Protein AF-A0A2E7HS53-F1 (afdb_monomer)

Mean predicted aligned error: 14.84 Å

Nearest PDB structures (foldseek):
  8jsn-assembly1_B  TM=2.583E-01  e=4.622E+00  Ebola virus
  5dse-assembly2_C  TM=1.844E-01  e=8.223E+00  Homo sapiens

Solvent-accessible surface area (backbone atoms only — not comparable to full-atom values): 21097 Å² total; per-residue (Å²): 110,61,55,80,77,37,77,80,40,65,66,52,54,54,52,50,54,50,47,62,68,68,42,82,87,66,51,61,69,58,52,51,51,51,52,31,64,74,70,70,50,83,82,64,75,81,79,74,59,78,89,73,59,50,60,60,50,18,53,47,31,54,61,69,31,62,86,64,87,32,25,46,28,49,37,27,34,45,51,17,34,73,55,33,71,79,41,62,71,43,46,25,52,54,42,51,41,45,65,30,70,44,79,76,48,63,68,62,18,62,76,36,35,90,43,79,61,60,73,73,52,76,46,71,69,42,64,50,88,50,57,68,70,59,14,44,52,54,19,52,39,24,30,54,44,15,49,56,37,32,68,78,32,78,80,32,61,65,16,53,49,26,40,51,52,14,38,64,34,24,76,78,45,60,65,43,36,36,48,59,48,44,75,72,40,103,60,85,79,80,90,76,82,89,70,81,44,63,62,63,37,53,50,52,41,52,61,55,52,73,44,87,87,66,52,72,51,58,38,48,38,36,34,35,53,44,34,75,78,38,72,81,42,60,75,35,51,56,51,45,50,58,40,39,76,72,74,41,74,67,53,58,69,61,31,49,51,54,36,50,52,53,31,40,50,69,64,52,89,84,66,86,82,62,66,71,57,60,56,33,56,55,47,14,34,54,51,40,52,61,48,46,73,44,76,40,74,42,51,41,82,87,80,67,46,63,30,49,31,40,44,42,71,69,52,92,46,76,88,45,35,32,23,32,33,39,33,36,46,90,92,47,77,46,77,43,86,33,31,36,41,58,81,58,28,40,30,40,71,85,60,45,38,26,33,70,40,78,89,78,71,42,55,42,62,42,98,63,73,99,73,65,77,88,125

Sequence (375 aa):
MRFNKNRADPKAFQLLRLSDLLCTLSRDKVFYLKGLLESGANIPDKAFGPATNEGDLAKHFVKFAGSRPSHFQLLLFSSAYLLDPNSKRVTIAIQRAKRRGLNTDFEYLLRNVNQPIPTFALTPPYFPELPAKEGKTLASLAAEYATEKLYENRESLLGKRMVALGLLVDPENEELLYLMSILGMDKRSESVSHTSIKIPLLRKLAEISIRKGNSTLLNNLLHASMIEIEPDRFASIVFLQKMKERGIKIDFESIALEYEQFLKKKRTPDRPSSSTVQKGELLDADLSNLLTAKRWTLTELHTKQTWFVSFRRTSKSIFKPEGKCQGVRGNNLHTWNSWKIKNSILIIDGYARYAYDRNSKVWKQASGKKDSFFH

Secondary structure (DSSP, 8-state):
-HHHH-TT-HHHHHHHHHHHHH-SS--HHHHHHHHHHHHT----GGGS-SPPPHHHHHHHHHHHT-SS--HHHHHHHHHHHHH-TT-HHHHHHHHHHHHTT----HHHHHHTTTSPPPGGGTS-SS--SS-HHHHHHHHHHHHHHHHHHHHH-TT-HHHHHHHHHHHHH-TT-HHHHHHHHHHTTT-PPPP------HHHHHHHHHHHHT-TT--HHHHHHHHHHHHHH-TT-HHHHHHHHHHHHTT---SHHHHHHHHHHHHHHHT-S-----HHHHHHHHHHHHHHHHHHTS-EEEE-TTT--EEEEEEEE--S-TTS-EEEEEEEETTEEEEEEEEEEETTEEEETTTEEEEEETTTTEEEE----S-----

Foldseek 3Di:
DVCQVPVPPPLVVLVLLVCVVPPPPDCPLSVVVVVCSVVVHDDDPPSPDDDDQLQVQLVVLQVVLDDDDFLQSLLSLLNSCSSPVPPLVSLLVNLLQVQLVHDSDNVVSSVCRVPGDPPSSVDGLFDAPDDPVLLQVLLVLLLVVLLVQCLVPVPRPLSVLSLLLSCNSPVSHSSSSSSVSVSVDPDHDPDDDDDPSLVVNLVSLVVVLPDPPDDPLSNLLSLLNNCSSPVPPVVSVVSLVVVVVVVQDNHNVSSSVVSSVVRNCVVDVDDPDPVVQVVQLVLQLVVLCVQQPAWAWAADPPVRFTWTKHWDQPDPDSSWSKGKMWIDGPNDIDIFGMWGAGSQWIATNNFWIWHQDPVVRHTYTDDGDPDPDPD

Radius of gyration: 24.86 Å; Cα c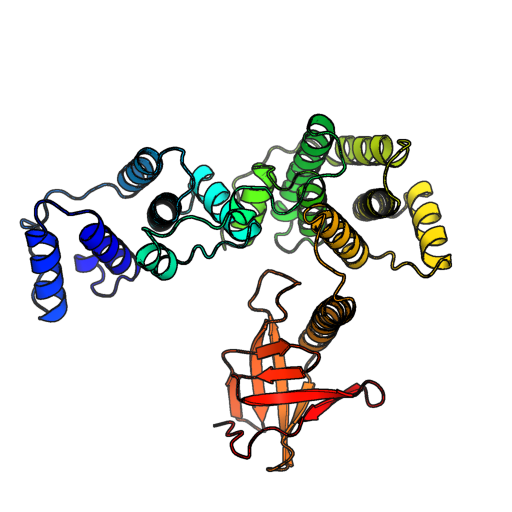ontacts (8 Å, |Δi|>4): 496; chains: 1; bounding box: 58×61×68 Å

Structure (mmCIF, N/CA/C/O backbone):
data_AF-A0A2E7HS53-F1
#
_entry.id   AF-A0A2E7HS53-F1
#
loop_
_atom_site.group_PDB
_atom_site.id
_atom_site.type_symbol
_atom_site.label_atom_id
_atom_site.label_alt_id
_atom_site.label_comp_id
_atom_site.label_asym_id
_atom_site.label_entity_id
_atom_site.label_seq_id
_atom_site.pdbx_PDB_ins_code
_atom_site.Cartn_x
_atom_site.Cartn_y
_atom_site.Cartn_z
_atom_site.occupancy
_atom_site.B_iso_or_equiv
_atom_site.auth_seq_id
_atom_site.auth_comp_id
_atom_site.auth_asym_id
_atom_site.auth_atom_id
_atom_site.pdbx_PDB_model_num
ATOM 1 N N . MET A 1 1 ? 25.767 -0.827 -23.461 1.00 67.06 1 MET A N 1
ATOM 2 C CA . MET A 1 1 ? 26.378 -0.865 -22.107 1.00 67.06 1 MET A CA 1
ATOM 3 C C . MET A 1 1 ? 25.854 -2.003 -21.228 1.00 67.06 1 MET A C 1
ATOM 5 O O . MET A 1 1 ? 26.665 -2.830 -20.843 1.00 67.06 1 MET A O 1
ATOM 9 N N . ARG A 1 2 ? 24.549 -2.100 -20.903 1.00 78.88 2 ARG A N 1
ATOM 10 C CA . ARG A 1 2 ? 24.034 -3.199 -20.050 1.00 78.88 2 ARG A CA 1
ATOM 11 C C . ARG A 1 2 ? 24.243 -4.591 -20.651 1.00 78.88 2 ARG A C 1
ATOM 13 O O . ARG A 1 2 ? 24.857 -5.420 -19.996 1.00 78.88 2 ARG A O 1
ATOM 20 N N . PHE A 1 3 ? 23.861 -4.804 -21.913 1.00 81.00 3 PHE A N 1
ATOM 21 C CA . PHE A 1 3 ? 24.081 -6.089 -22.593 1.00 81.00 3 PHE A CA 1
ATOM 22 C C . PHE A 1 3 ? 25.564 -6.474 -22.752 1.00 81.00 3 PHE A C 1
ATOM 24 O O . PHE A 1 3 ? 25.866 -7.661 -22.767 1.00 81.00 3 PHE A O 1
ATOM 31 N N . ASN A 1 4 ? 26.486 -5.500 -22.784 1.00 78.25 4 ASN A N 1
ATOM 32 C CA . ASN A 1 4 ? 27.935 -5.771 -22.790 1.00 78.25 4 ASN A CA 1
ATOM 33 C C . ASN A 1 4 ? 28.422 -6.279 -21.424 1.00 78.25 4 ASN A C 1
ATOM 35 O O . ASN A 1 4 ? 29.379 -7.038 -21.363 1.00 78.25 4 ASN A O 1
ATOM 39 N N . LYS A 1 5 ? 27.773 -5.863 -20.326 1.00 80.88 5 LYS A N 1
ATOM 40 C CA . LYS A 1 5 ? 28.087 -6.323 -18.962 1.00 80.88 5 LYS A CA 1
ATOM 41 C C . LYS A 1 5 ? 27.393 -7.640 -18.624 1.00 80.88 5 LYS A C 1
ATOM 43 O O . LYS A 1 5 ? 27.975 -8.500 -17.978 1.00 80.88 5 LYS A O 1
ATOM 48 N N . ASN A 1 6 ? 26.131 -7.769 -19.017 1.00 82.75 6 ASN A N 1
ATOM 49 C CA . ASN A 1 6 ? 25.324 -8.961 -18.826 1.00 82.75 6 ASN A CA 1
ATOM 50 C C . ASN A 1 6 ? 24.309 -9.066 -19.967 1.00 82.75 6 ASN A C 1
ATOM 52 O O . ASN A 1 6 ? 23.327 -8.322 -20.026 1.00 82.75 6 ASN A O 1
ATOM 56 N N . ARG A 1 7 ? 24.531 -10.027 -20.863 1.00 82.19 7 ARG A N 1
ATOM 57 C CA . ARG A 1 7 ? 23.669 -10.263 -22.025 1.00 82.19 7 ARG A CA 1
ATOM 58 C C . ARG A 1 7 ? 22.261 -10.730 -21.645 1.00 82.19 7 ARG A C 1
ATOM 60 O O . ARG A 1 7 ? 21.325 -10.512 -22.403 1.00 82.19 7 ARG A O 1
ATOM 67 N N . ALA A 1 8 ? 22.111 -11.320 -20.461 1.00 82.38 8 ALA A N 1
ATOM 68 C CA . ALA A 1 8 ? 20.846 -11.774 -19.899 1.00 82.38 8 ALA A CA 1
ATOM 69 C C . ALA A 1 8 ? 20.218 -10.752 -18.928 1.00 82.38 8 ALA A C 1
ATOM 71 O O . ALA A 1 8 ? 19.359 -11.123 -18.132 1.00 82.38 8 ALA A O 1
ATOM 72 N N . ASP A 1 9 ? 20.642 -9.478 -18.946 1.00 82.62 9 ASP A N 1
ATOM 73 C CA . ASP A 1 9 ? 20.101 -8.453 -18.045 1.00 82.62 9 ASP A CA 1
ATOM 74 C C . ASP A 1 9 ? 18.586 -8.254 -18.291 1.00 82.62 9 ASP A C 1
ATOM 76 O O . ASP A 1 9 ? 18.189 -7.727 -19.339 1.00 82.62 9 ASP A O 1
ATOM 80 N N . PRO A 1 10 ? 17.716 -8.623 -17.329 1.00 83.25 10 PRO A N 1
ATOM 81 C CA . PRO A 1 10 ? 16.269 -8.541 -17.507 1.00 83.25 10 PRO A CA 1
ATOM 82 C C . PRO A 1 10 ? 15.781 -7.095 -17.650 1.00 83.25 10 PRO A C 1
ATOM 84 O O . PRO A 1 10 ? 14.819 -6.838 -18.374 1.00 83.25 10 PRO A O 1
ATOM 87 N N . LYS A 1 11 ? 16.462 -6.130 -17.017 1.00 84.62 11 LYS A N 1
ATOM 88 C CA . LYS A 1 11 ? 16.130 -4.708 -17.147 1.00 84.62 11 LYS A CA 1
ATOM 89 C C . LYS A 1 11 ? 16.436 -4.214 -18.555 1.00 84.62 11 LYS A C 1
ATOM 91 O O . LYS A 1 11 ? 15.658 -3.460 -19.133 1.00 84.62 11 LYS A O 1
ATOM 96 N N . ALA A 1 12 ? 17.562 -4.652 -19.117 1.00 86.75 12 ALA A N 1
ATOM 97 C CA . ALA A 1 12 ? 17.952 -4.290 -20.474 1.00 86.75 12 ALA A CA 1
ATOM 98 C C . ALA A 1 12 ? 16.942 -4.814 -21.507 1.00 86.75 12 ALA A C 1
ATOM 100 O O . ALA A 1 12 ? 16.570 -4.076 -22.418 1.00 86.75 12 ALA A O 1
ATOM 101 N N . PHE A 1 13 ? 16.425 -6.034 -21.326 1.00 86.38 13 PHE A N 1
ATOM 102 C CA . PHE A 1 13 ? 15.355 -6.568 -22.174 1.00 86.38 13 PHE A CA 1
ATOM 103 C C . PHE A 1 13 ? 14.043 -5.785 -22.059 1.00 86.38 13 PHE A C 1
ATOM 105 O O . PHE A 1 13 ? 13.407 -5.521 -23.078 1.00 86.38 13 PHE A O 1
ATOM 112 N N . GLN A 1 14 ? 13.648 -5.370 -20.853 1.00 88.38 14 GLN A N 1
ATOM 113 C CA . GLN A 1 14 ? 12.462 -4.526 -20.666 1.00 88.38 14 GLN A CA 1
ATOM 114 C C . GLN A 1 14 ? 12.611 -3.173 -21.377 1.00 88.38 14 GLN A C 1
ATOM 116 O O . GLN A 1 14 ? 11.716 -2.755 -22.110 1.00 88.38 14 GLN A O 1
ATOM 121 N N . LEU A 1 15 ? 13.769 -2.521 -21.246 1.00 90.12 15 LEU A N 1
ATOM 122 C CA . LEU A 1 15 ? 14.051 -1.260 -21.940 1.00 90.12 15 LEU A CA 1
ATOM 123 C C . LEU A 1 15 ? 14.085 -1.434 -23.464 1.00 90.12 15 LEU A C 1
ATOM 125 O O . LEU A 1 15 ? 13.565 -0.582 -24.176 1.00 90.12 15 LEU A O 1
ATOM 129 N N . LEU A 1 16 ? 14.617 -2.551 -23.970 1.00 88.88 16 LEU A N 1
ATOM 130 C CA . LEU A 1 16 ? 14.605 -2.861 -25.402 1.00 88.88 16 LEU A CA 1
ATOM 131 C C . LEU A 1 16 ? 13.176 -3.014 -25.946 1.00 88.88 16 LEU A C 1
ATOM 133 O O . LEU A 1 16 ? 12.875 -2.516 -27.030 1.00 88.88 16 LEU A O 1
ATOM 137 N N . ARG A 1 17 ? 12.279 -3.659 -25.187 1.00 88.12 17 ARG A N 1
ATOM 138 C CA . ARG A 1 17 ? 10.849 -3.766 -25.532 1.00 88.12 17 ARG A CA 1
ATOM 139 C C . ARG A 1 17 ? 10.148 -2.409 -25.511 1.00 88.12 17 ARG A C 1
ATOM 141 O O . ARG A 1 17 ? 9.338 -2.132 -26.390 1.00 88.12 17 ARG A O 1
ATOM 148 N N . LEU A 1 18 ? 10.481 -1.548 -24.549 1.00 90.19 18 LEU A N 1
ATOM 149 C CA . LEU A 1 18 ? 9.990 -0.170 -24.532 1.00 90.19 18 LEU A CA 1
ATOM 150 C C . LEU A 1 18 ? 10.465 0.607 -25.767 1.00 90.19 18 LEU A C 1
ATOM 152 O O . LEU A 1 18 ? 9.670 1.308 -26.383 1.00 90.19 18 LEU A O 1
ATOM 156 N N . SER A 1 19 ? 11.736 0.476 -26.151 1.00 88.31 19 SER A N 1
ATOM 157 C CA . SER A 1 19 ? 12.268 1.119 -27.358 1.00 88.31 19 SER A CA 1
ATOM 158 C C . SER A 1 19 ? 11.552 0.648 -28.623 1.00 88.31 19 SER A C 1
ATOM 160 O O . SER A 1 19 ? 11.231 1.471 -29.471 1.00 88.31 19 SER A O 1
ATOM 162 N N . ASP A 1 20 ? 11.239 -0.643 -28.732 1.00 87.00 20 ASP A N 1
ATOM 163 C CA . ASP A 1 20 ? 10.467 -1.200 -29.852 1.00 87.00 20 ASP A CA 1
ATOM 164 C C . ASP A 1 20 ? 9.059 -0.586 -29.966 1.00 87.00 20 ASP A C 1
ATOM 166 O O . ASP A 1 20 ? 8.561 -0.349 -31.067 1.00 87.00 20 ASP A O 1
ATOM 170 N N . LEU A 1 21 ? 8.436 -0.273 -28.825 1.00 87.12 21 LEU A N 1
ATOM 171 C CA . LEU A 1 21 ? 7.160 0.438 -28.766 1.00 87.12 21 LEU A CA 1
ATOM 172 C C . LEU A 1 21 ? 7.302 1.928 -29.138 1.00 87.12 21 LEU A C 1
ATOM 174 O O . LEU A 1 21 ? 6.481 2.444 -29.893 1.00 87.12 21 LEU A O 1
ATOM 178 N N . LEU A 1 22 ? 8.302 2.625 -28.588 1.00 85.06 22 LEU A N 1
ATOM 179 C CA . LEU A 1 22 ? 8.457 4.083 -28.718 1.00 85.06 22 LEU A CA 1
ATOM 180 C C . LEU A 1 22 ? 9.043 4.525 -30.068 1.00 85.06 22 LEU A C 1
ATOM 182 O O . LEU A 1 22 ? 8.745 5.623 -30.537 1.00 85.06 22 LEU A O 1
ATOM 186 N N . CYS A 1 23 ? 9.893 3.709 -30.694 1.00 78.88 23 CYS A N 1
ATOM 187 C CA . CYS A 1 23 ? 10.547 4.047 -31.955 1.00 78.88 23 CYS A CA 1
ATOM 188 C C . CYS A 1 23 ? 9.597 3.801 -33.138 1.00 78.88 23 CYS A C 1
ATOM 190 O O . CYS A 1 23 ? 9.493 2.689 -33.660 1.00 78.88 23 CYS A O 1
ATOM 192 N N . THR A 1 24 ? 8.908 4.859 -33.568 1.00 63.50 24 THR A N 1
ATOM 193 C CA . THR A 1 24 ? 8.001 4.848 -34.729 1.00 63.50 24 THR A CA 1
ATOM 194 C C . THR A 1 24 ? 8.679 5.234 -36.046 1.00 63.50 24 THR A C 1
ATOM 196 O O . THR A 1 24 ? 8.189 4.841 -37.097 1.00 63.50 24 THR A O 1
ATOM 199 N N . LEU A 1 25 ? 9.801 5.967 -36.008 1.00 59.94 25 LEU A N 1
ATOM 200 C CA . LEU A 1 25 ? 10.445 6.541 -37.205 1.00 59.94 25 LEU A CA 1
ATOM 201 C C . LEU A 1 25 ? 11.626 5.718 -37.758 1.00 59.94 25 LEU A C 1
ATOM 203 O O . LEU A 1 25 ? 11.833 5.692 -38.963 1.00 59.94 25 LEU A O 1
ATOM 207 N N . SER A 1 26 ? 12.396 5.030 -36.909 1.00 71.62 26 SER A N 1
ATOM 208 C CA . SER A 1 26 ? 13.412 4.047 -37.326 1.00 71.62 26 SER A CA 1
ATOM 209 C C . SER A 1 26 ? 13.619 3.043 -36.196 1.00 71.62 26 SER A C 1
ATOM 211 O O . SER A 1 26 ? 13.956 3.408 -35.066 1.00 71.62 26 SER A O 1
ATOM 213 N N . ARG A 1 27 ? 13.377 1.765 -36.499 1.00 81.88 27 ARG A N 1
ATOM 214 C CA . ARG A 1 27 ? 13.598 0.634 -35.583 1.00 81.88 27 ARG A CA 1
ATOM 215 C C . ARG A 1 27 ? 14.910 -0.089 -35.864 1.00 81.88 27 ARG A C 1
ATOM 217 O O . ARG A 1 27 ? 15.200 -1.083 -35.207 1.00 81.88 27 ARG A O 1
ATOM 224 N N . ASP A 1 28 ? 15.726 0.420 -36.780 1.00 86.31 28 ASP A N 1
ATOM 225 C CA . ASP A 1 28 ? 16.898 -0.288 -37.305 1.00 86.31 28 ASP A CA 1
ATOM 226 C C . ASP A 1 28 ? 17.887 -0.634 -36.195 1.00 86.31 28 ASP A C 1
ATOM 228 O O . ASP A 1 28 ? 18.353 -1.763 -36.106 1.00 86.31 28 ASP A O 1
ATOM 232 N N . LYS A 1 29 ? 18.123 0.293 -35.257 1.00 85.69 29 LYS A N 1
ATOM 233 C CA . LYS A 1 29 ? 18.971 0.032 -34.082 1.00 85.69 29 LYS A CA 1
ATOM 234 C C . LYS A 1 29 ? 18.364 -1.005 -33.134 1.00 85.69 29 LYS A C 1
ATOM 236 O O . LYS A 1 29 ? 19.097 -1.807 -32.565 1.00 85.69 29 LYS A O 1
ATOM 241 N N . VAL A 1 30 ? 17.042 -1.012 -32.959 1.00 87.81 30 VAL A N 1
ATOM 242 C CA . VAL A 1 30 ? 16.350 -2.001 -32.116 1.00 87.81 30 VAL A CA 1
ATOM 243 C C . VAL A 1 30 ? 16.451 -3.388 -32.750 1.00 87.81 30 VAL A C 1
ATOM 245 O O . VAL A 1 30 ? 16.827 -4.337 -32.066 1.00 87.81 30 VAL A O 1
ATOM 248 N N . PHE A 1 31 ? 16.171 -3.507 -34.050 1.00 88.25 31 PHE A N 1
ATOM 249 C CA . PHE A 1 31 ? 16.276 -4.769 -34.785 1.00 88.25 31 PHE A CA 1
ATOM 250 C C . PHE A 1 31 ? 17.713 -5.268 -34.880 1.00 88.25 31 PHE A C 1
ATOM 252 O O . PHE A 1 31 ? 17.957 -6.443 -34.623 1.00 88.25 31 PHE A O 1
ATOM 259 N N . TYR A 1 32 ? 18.667 -4.379 -35.151 1.00 89.56 32 TYR A N 1
ATOM 260 C CA . TYR A 1 32 ? 20.084 -4.719 -35.162 1.00 89.56 32 TYR A CA 1
ATOM 261 C C . TYR A 1 32 ? 20.528 -5.277 -33.807 1.00 89.56 32 TYR A C 1
ATOM 263 O O . TYR A 1 32 ? 21.137 -6.342 -33.745 1.00 89.56 32 TYR A O 1
ATOM 271 N N . LEU A 1 33 ? 20.150 -4.623 -32.702 1.00 88.56 33 LEU A N 1
ATOM 272 C CA . LEU A 1 33 ? 20.466 -5.120 -31.364 1.00 88.56 33 LEU A CA 1
ATOM 273 C C . LEU A 1 33 ? 19.792 -6.467 -31.063 1.00 88.56 33 LEU A C 1
ATOM 275 O O . LEU A 1 33 ? 20.443 -7.344 -30.505 1.00 88.56 33 LEU A O 1
ATOM 279 N N . LYS A 1 34 ? 18.522 -6.659 -31.446 1.00 88.94 34 LYS A N 1
ATOM 280 C CA . LYS A 1 34 ? 17.828 -7.952 -31.303 1.00 88.94 34 LYS A CA 1
ATOM 281 C C . LYS A 1 34 ? 18.546 -9.065 -32.077 1.00 88.94 34 LYS A C 1
ATOM 283 O O . LYS A 1 34 ? 18.856 -10.089 -31.480 1.00 88.94 34 LYS A O 1
ATOM 288 N N . GLY A 1 35 ? 18.900 -8.831 -33.342 1.00 89.19 35 GLY A N 1
ATOM 289 C CA . GLY A 1 35 ? 19.616 -9.806 -34.172 1.00 89.19 35 GLY A CA 1
ATOM 290 C C . GLY A 1 35 ? 21.008 -10.146 -33.630 1.00 89.19 35 GLY A C 1
ATOM 291 O O . GLY A 1 35 ? 21.409 -11.310 -33.621 1.00 89.19 35 GLY A O 1
ATOM 292 N N . LEU A 1 36 ? 21.733 -9.159 -33.087 1.00 90.12 36 LEU A N 1
ATOM 293 C CA . LEU A 1 36 ? 22.981 -9.422 -32.369 1.00 90.12 36 LEU A CA 1
ATOM 294 C C . LEU A 1 36 ? 22.730 -10.298 -31.139 1.00 90.12 36 LEU A C 1
ATOM 296 O O . LEU A 1 36 ? 23.443 -11.272 -30.935 1.00 90.12 36 LEU A O 1
ATOM 300 N N . LEU A 1 37 ? 21.716 -9.993 -30.323 1.00 89.00 37 LEU A N 1
ATOM 301 C CA . LEU A 1 37 ? 21.387 -10.778 -29.130 1.00 89.00 37 LEU A CA 1
ATOM 302 C C . LEU A 1 37 ? 21.017 -12.230 -29.469 1.00 89.00 37 LEU A C 1
ATOM 304 O O . LEU A 1 37 ? 21.542 -13.122 -28.807 1.00 89.00 37 LEU A O 1
ATOM 308 N N . GLU A 1 38 ? 20.197 -12.451 -30.498 1.00 89.38 38 GLU A N 1
ATOM 309 C CA . GLU A 1 38 ? 19.757 -13.774 -30.970 1.00 89.38 38 GLU A CA 1
ATOM 310 C C . GLU A 1 38 ? 20.903 -14.613 -31.548 1.00 89.38 38 GLU A C 1
ATOM 312 O O . GLU A 1 38 ? 21.024 -15.794 -31.234 1.00 89.38 38 GLU A O 1
ATOM 317 N N . SER A 1 39 ? 21.779 -14.003 -32.351 1.00 89.31 39 SER A N 1
ATOM 318 C CA . SER A 1 39 ? 22.898 -14.697 -33.010 1.00 89.31 39 SER A CA 1
ATOM 319 C C . SER A 1 39 ? 24.082 -15.009 -32.094 1.00 89.31 39 SER A C 1
ATOM 321 O O . SER A 1 39 ? 25.019 -15.687 -32.506 1.00 89.31 39 SER A O 1
ATOM 323 N N . GLY A 1 40 ? 24.109 -14.478 -30.870 1.00 84.88 40 GLY A N 1
ATOM 324 C CA . GLY A 1 40 ? 25.284 -14.605 -30.006 1.00 84.88 40 GLY A CA 1
ATOM 325 C C . GLY A 1 40 ? 26.454 -13.687 -30.401 1.00 84.88 40 GLY A C 1
ATOM 326 O O . GLY A 1 40 ? 27.459 -13.656 -29.691 1.00 84.88 40 GLY A O 1
ATOM 327 N N . ALA A 1 41 ? 26.318 -12.854 -31.439 1.00 86.38 41 ALA A N 1
ATOM 328 C CA . ALA A 1 41 ? 27.379 -11.964 -31.915 1.00 86.38 41 ALA A CA 1
ATOM 329 C C . ALA A 1 41 ? 27.767 -10.863 -30.906 1.00 86.38 41 ALA A C 1
ATOM 331 O O . ALA A 1 41 ? 26.977 -10.477 -30.040 1.00 86.38 41 ALA A O 1
ATOM 332 N N . ASN A 1 42 ? 28.988 -10.336 -31.022 1.00 84.56 42 ASN A N 1
ATOM 333 C CA . ASN A 1 42 ? 29.466 -9.234 -30.183 1.00 84.56 42 ASN A CA 1
ATOM 334 C C . ASN A 1 42 ? 28.695 -7.938 -30.468 1.00 84.56 42 ASN A C 1
ATOM 336 O O . ASN A 1 42 ? 28.358 -7.646 -31.613 1.00 84.56 42 ASN A O 1
ATOM 340 N N . ILE A 1 43 ? 28.454 -7.138 -29.426 1.00 84.56 43 ILE A N 1
ATOM 341 C CA . ILE A 1 43 ? 27.766 -5.847 -29.537 1.00 84.56 43 ILE A CA 1
ATOM 342 C C . ILE A 1 43 ? 28.823 -4.740 -29.672 1.00 84.56 43 ILE A C 1
ATOM 344 O O . ILE A 1 43 ? 29.513 -4.447 -28.693 1.00 84.56 43 ILE A O 1
ATOM 348 N N . PRO A 1 44 ? 28.971 -4.110 -30.851 1.00 80.31 44 PRO A N 1
ATOM 349 C CA . PRO A 1 44 ? 29.995 -3.095 -31.064 1.00 80.31 44 PRO A CA 1
ATOM 350 C C . PRO A 1 44 ? 29.644 -1.789 -30.342 1.00 80.31 44 PRO A C 1
ATOM 352 O O . PRO A 1 44 ? 28.555 -1.237 -30.520 1.00 80.31 44 PRO A O 1
ATOM 355 N N . ASP A 1 45 ? 30.597 -1.243 -29.584 1.00 70.31 45 ASP A N 1
ATOM 356 C CA . ASP A 1 45 ? 30.396 -0.021 -28.788 1.00 70.31 45 ASP A CA 1
ATOM 357 C C . ASP A 1 45 ? 30.008 1.200 -29.641 1.00 70.31 45 ASP A C 1
ATOM 359 O O . ASP A 1 45 ? 29.254 2.063 -29.196 1.00 70.31 45 ASP A O 1
ATOM 363 N N . LYS A 1 46 ? 30.465 1.255 -30.899 1.00 71.88 46 LYS A N 1
ATOM 364 C CA . LYS A 1 46 ? 30.238 2.394 -31.805 1.00 71.88 46 LYS A CA 1
ATOM 365 C C . LYS A 1 46 ? 28.844 2.428 -32.452 1.00 71.88 46 LYS A C 1
ATOM 367 O O . LYS A 1 46 ? 28.454 3.472 -32.963 1.00 71.88 46 LYS A O 1
ATOM 372 N N . ALA A 1 47 ? 28.073 1.335 -32.433 1.00 71.62 47 ALA A N 1
ATOM 373 C CA . ALA A 1 47 ? 26.806 1.253 -33.178 1.00 71.62 47 ALA A CA 1
ATOM 374 C C . ALA A 1 47 ? 25.609 1.932 -32.482 1.00 71.62 47 ALA A C 1
ATOM 376 O O . ALA A 1 47 ? 24.623 2.286 -33.134 1.00 71.62 47 ALA A O 1
ATOM 377 N N . PHE A 1 48 ? 25.680 2.140 -31.162 1.00 74.75 48 PHE A N 1
ATOM 378 C CA . PHE A 1 48 ? 24.518 2.530 -30.349 1.00 74.75 48 PHE A CA 1
ATOM 379 C C . PHE A 1 48 ? 24.598 3.937 -29.739 1.00 74.75 48 PHE A C 1
ATOM 381 O O . PHE A 1 48 ? 23.716 4.316 -28.972 1.00 74.75 48 PHE A O 1
ATOM 388 N N . GLY A 1 49 ? 25.580 4.748 -30.146 1.00 73.50 49 GLY A N 1
ATOM 389 C CA . GLY A 1 49 ? 25.776 6.103 -29.622 1.00 73.50 49 GLY A CA 1
ATOM 390 C C . GLY A 1 49 ? 26.389 6.128 -28.211 1.00 73.50 49 GLY A C 1
ATOM 391 O O . GLY A 1 49 ? 26.800 5.086 -27.696 1.00 73.50 49 GLY A O 1
ATOM 392 N N . PRO A 1 50 ? 26.495 7.316 -27.587 1.00 76.94 50 PRO A N 1
ATOM 393 C CA . PRO A 1 50 ? 27.126 7.464 -26.279 1.00 76.94 50 PRO A CA 1
ATOM 394 C C . PRO A 1 50 ? 26.297 6.817 -25.162 1.00 76.94 50 PRO A C 1
ATOM 396 O O . PRO A 1 50 ? 25.071 6.718 -25.238 1.00 76.94 50 PRO A O 1
ATOM 399 N N . ALA A 1 51 ? 26.972 6.414 -24.083 1.00 76.38 51 ALA A N 1
ATOM 400 C CA . ALA A 1 51 ? 26.304 5.890 -22.898 1.00 76.38 51 ALA A CA 1
ATOM 401 C C . ALA A 1 51 ? 25.376 6.953 -22.282 1.00 76.38 51 ALA A C 1
ATOM 403 O O . ALA A 1 51 ? 25.804 8.059 -21.959 1.00 76.38 51 ALA A O 1
ATOM 404 N N . THR A 1 52 ? 24.100 6.610 -22.107 1.00 81.94 52 THR A N 1
ATOM 405 C CA . THR A 1 52 ? 23.117 7.467 -21.431 1.00 81.94 52 THR A CA 1
ATOM 406 C C . THR A 1 52 ? 23.157 7.230 -19.923 1.00 81.94 52 THR A C 1
ATOM 408 O O . THR A 1 52 ? 23.183 6.083 -19.475 1.00 81.94 52 THR A O 1
ATOM 411 N N . ASN A 1 53 ? 23.122 8.304 -19.132 1.00 88.69 53 ASN A N 1
ATOM 412 C CA . ASN A 1 53 ? 22.956 8.210 -17.684 1.00 88.69 53 ASN A CA 1
ATOM 413 C C . ASN A 1 53 ? 21.546 7.684 -17.348 1.00 88.69 53 ASN A C 1
ATOM 415 O O . ASN A 1 53 ? 20.542 8.255 -17.776 1.00 88.69 53 ASN A O 1
ATOM 419 N N . GLU A 1 54 ? 21.460 6.595 -16.579 1.00 88.81 54 GLU A N 1
ATOM 420 C CA . GLU A 1 54 ? 20.180 5.958 -16.236 1.00 88.81 54 GLU A CA 1
ATOM 421 C C . GLU A 1 54 ? 19.257 6.863 -15.413 1.00 88.81 54 GLU A C 1
ATOM 423 O O . GLU A 1 54 ? 18.046 6.854 -15.630 1.00 88.81 54 GLU A O 1
ATOM 428 N N . GLY A 1 55 ? 19.814 7.672 -14.509 1.00 89.50 55 GLY A N 1
ATOM 429 C CA . GLY A 1 55 ? 19.049 8.622 -13.704 1.00 89.50 55 GLY A CA 1
ATOM 430 C C . GLY A 1 55 ? 18.453 9.744 -14.552 1.00 89.50 55 GLY A C 1
ATOM 431 O O . GLY A 1 55 ? 17.291 10.111 -14.373 1.00 89.50 55 GLY A O 1
ATOM 432 N N . ASP A 1 56 ? 19.203 10.255 -15.528 1.00 91.00 56 ASP A N 1
ATOM 433 C CA . ASP A 1 56 ? 18.687 11.283 -16.437 1.00 91.00 56 ASP A CA 1
ATOM 434 C C . ASP A 1 56 ? 17.638 10.720 -17.400 1.00 91.00 56 ASP A C 1
ATOM 436 O O . ASP A 1 56 ? 16.616 11.367 -17.647 1.00 91.00 56 ASP A O 1
ATOM 440 N N . LEU A 1 57 ? 17.814 9.477 -17.858 1.00 91.19 57 LEU A N 1
ATOM 441 C CA . LEU A 1 57 ? 16.792 8.767 -18.624 1.00 91.19 57 LEU A CA 1
ATOM 442 C C . LEU A 1 57 ? 15.513 8.546 -17.797 1.00 91.19 57 LEU A C 1
ATOM 444 O O . LEU A 1 57 ? 14.412 8.782 -18.295 1.00 91.19 57 LEU A O 1
ATOM 448 N N . ALA A 1 58 ? 15.637 8.172 -16.519 1.00 93.06 58 ALA A N 1
ATOM 449 C CA . ALA A 1 58 ? 14.496 8.025 -15.617 1.00 93.06 58 ALA A CA 1
ATOM 450 C C . ALA A 1 58 ? 13.729 9.349 -15.452 1.00 93.06 58 ALA A C 1
ATOM 452 O O . ALA A 1 58 ? 12.502 9.377 -15.582 1.00 93.06 58 ALA A O 1
ATOM 453 N N . LYS A 1 59 ? 14.439 10.468 -15.239 1.00 92.56 59 LYS A N 1
ATOM 454 C CA . LYS A 1 59 ? 13.836 11.814 -15.192 1.00 92.56 59 LYS A CA 1
ATOM 455 C C . LYS A 1 59 ? 13.121 12.156 -16.499 1.00 92.56 59 LYS A C 1
ATOM 457 O O . LYS A 1 59 ? 12.031 12.730 -16.464 1.00 92.56 59 LYS A O 1
ATOM 462 N N . HIS A 1 60 ? 13.705 11.791 -17.641 1.00 92.31 60 HIS A N 1
ATOM 463 C CA . HIS A 1 60 ? 13.091 12.016 -18.946 1.00 92.31 60 HIS A CA 1
ATOM 464 C C . HIS A 1 60 ? 11.780 11.236 -19.096 1.00 92.31 60 HIS A C 1
ATOM 466 O O . HIS A 1 60 ? 10.770 11.829 -19.471 1.00 92.31 60 HIS A O 1
ATOM 472 N N . PHE A 1 61 ? 11.745 9.954 -18.712 1.00 94.25 61 PHE A N 1
ATOM 473 C CA . PHE A 1 61 ? 10.506 9.168 -18.702 1.00 94.25 61 PHE A CA 1
ATOM 474 C C . PHE A 1 61 ? 9.436 9.777 -17.796 1.00 94.25 61 PHE A C 1
ATOM 476 O O . PHE A 1 61 ? 8.286 9.893 -18.212 1.00 94.25 61 PHE A O 1
ATOM 483 N N . VAL A 1 62 ? 9.803 10.238 -16.596 1.00 92.56 62 VAL A N 1
ATOM 484 C CA . VAL A 1 62 ? 8.868 10.913 -15.678 1.00 92.56 62 VAL A CA 1
ATOM 485 C C . VAL A 1 62 ? 8.295 12.191 -16.289 1.00 92.56 62 VAL A C 1
ATOM 487 O O . VAL A 1 62 ? 7.103 12.458 -16.135 1.00 92.56 62 VAL A O 1
ATOM 490 N N . LYS A 1 63 ? 9.121 12.984 -16.981 1.00 92.25 63 LYS A N 1
ATOM 491 C CA . LYS A 1 63 ? 8.676 14.201 -17.672 1.00 92.25 63 LYS A CA 1
ATOM 492 C C . LYS A 1 63 ? 7.750 13.865 -18.844 1.00 92.25 63 LYS A C 1
ATOM 494 O O . LYS A 1 63 ? 6.706 14.493 -18.990 1.00 92.25 63 LYS A O 1
ATOM 499 N N . PHE A 1 64 ? 8.119 12.868 -19.644 1.00 91.12 64 PHE A N 1
ATOM 500 C CA . PHE A 1 64 ? 7.383 12.458 -20.838 1.00 91.12 64 PHE A CA 1
ATOM 501 C C . PHE A 1 64 ? 6.032 11.803 -20.523 1.00 91.12 64 PHE A C 1
ATOM 503 O O . PHE A 1 64 ? 5.084 11.954 -21.286 1.00 91.12 64 PHE A O 1
ATOM 510 N N . ALA A 1 65 ? 5.911 11.149 -19.366 1.00 89.25 65 ALA A N 1
ATOM 511 C CA . ALA A 1 65 ? 4.672 10.518 -18.916 1.00 89.25 65 ALA A CA 1
ATOM 512 C C . ALA A 1 65 ? 3.489 11.502 -18.793 1.00 89.25 65 ALA A C 1
ATOM 514 O O . ALA A 1 65 ? 2.331 11.092 -18.880 1.00 89.25 65 ALA A O 1
ATOM 515 N N . GLY A 1 66 ? 3.759 12.801 -18.619 1.00 84.94 66 GLY A N 1
ATOM 516 C CA . GLY A 1 66 ? 2.725 13.830 -18.534 1.00 84.94 66 GLY A CA 1
ATOM 517 C C . GLY A 1 66 ? 1.795 13.646 -17.328 1.00 84.94 66 GLY A C 1
ATOM 518 O O . GLY A 1 66 ? 2.137 12.984 -16.346 1.00 84.94 66 GLY A O 1
ATOM 519 N N . SER A 1 67 ? 0.611 14.263 -17.382 1.00 80.69 67 SER A N 1
ATOM 520 C CA . SER A 1 67 ? -0.353 14.295 -16.268 1.00 80.69 67 SER A CA 1
ATOM 521 C C . SER A 1 67 ? -1.573 13.387 -16.449 1.00 80.69 67 SER A C 1
ATOM 523 O O . SER A 1 67 ? -2.261 13.113 -15.468 1.00 80.69 67 SER A O 1
ATOM 525 N N . ARG A 1 68 ? -1.853 12.908 -17.668 1.00 84.06 68 ARG A N 1
ATOM 526 C CA . ARG A 1 68 ? -3.066 12.131 -17.970 1.00 84.06 68 ARG A CA 1
ATOM 527 C C . ARG A 1 68 ? -2.904 10.657 -17.561 1.00 84.06 68 ARG A C 1
ATOM 529 O O . ARG A 1 68 ? -2.032 9.987 -18.121 1.00 84.06 68 ARG A O 1
ATOM 536 N N . PRO A 1 69 ? -3.759 10.127 -16.662 1.00 85.81 69 PRO A N 1
ATOM 537 C CA . PRO A 1 69 ? -3.736 8.716 -16.286 1.00 85.81 69 PRO A CA 1
ATOM 538 C C . PRO A 1 69 ? -3.912 7.803 -17.501 1.00 85.81 69 PRO A C 1
ATOM 540 O O . PRO A 1 69 ? -4.932 7.854 -18.185 1.00 85.81 69 PRO A O 1
ATOM 543 N N . SER A 1 70 ? -2.921 6.955 -17.770 1.00 88.94 70 SER A N 1
ATOM 544 C CA . SER A 1 70 ? -2.962 5.957 -18.845 1.00 88.94 70 SER A CA 1
ATOM 545 C C . SER A 1 70 ? -2.030 4.780 -18.545 1.00 88.94 70 SER A C 1
ATOM 547 O O . SER A 1 70 ? -1.090 4.909 -17.755 1.00 88.94 70 SER A O 1
ATOM 549 N N . HIS A 1 71 ? -2.260 3.628 -19.184 1.00 88.81 71 HIS A N 1
ATOM 550 C CA . HIS A 1 71 ? -1.311 2.513 -19.111 1.00 88.81 71 HIS A CA 1
ATOM 551 C C . HIS A 1 71 ? 0.064 2.921 -19.651 1.00 88.81 71 HIS A C 1
ATOM 553 O O . HIS A 1 71 ? 1.075 2.502 -19.099 1.00 88.81 71 HIS A O 1
ATOM 559 N N . PHE A 1 72 ? 0.112 3.809 -20.649 1.00 92.25 72 PHE A N 1
ATOM 560 C CA . PHE A 1 72 ? 1.351 4.410 -21.135 1.00 92.25 72 PHE A CA 1
ATOM 561 C C . PHE A 1 72 ? 2.093 5.221 -20.068 1.00 92.25 72 PHE A C 1
ATOM 563 O O . PHE A 1 72 ? 3.283 5.008 -19.847 1.00 92.25 72 PHE A O 1
ATOM 570 N N . GLN A 1 73 ? 1.392 6.097 -19.346 1.00 93.75 73 GLN A N 1
ATOM 571 C CA . GLN A 1 73 ? 1.984 6.847 -18.237 1.00 93.75 73 GLN A CA 1
ATOM 572 C C . GLN A 1 73 ? 2.550 5.898 -17.167 1.00 93.75 73 GLN A C 1
ATOM 574 O O . GLN A 1 73 ? 3.672 6.085 -16.698 1.00 93.75 73 GLN A O 1
ATOM 579 N N . LEU A 1 74 ? 1.800 4.851 -16.805 1.00 91.12 74 LEU A N 1
ATOM 580 C CA . LEU A 1 74 ? 2.259 3.844 -15.847 1.00 91.12 74 LEU A CA 1
ATOM 581 C C . LEU A 1 74 ? 3.443 3.034 -16.372 1.00 91.12 74 LEU A C 1
ATOM 583 O O . LEU A 1 74 ? 4.345 2.741 -15.596 1.00 91.12 74 LEU A O 1
ATOM 587 N N . LEU A 1 75 ? 3.480 2.707 -17.666 1.00 93.00 75 LEU A N 1
ATOM 588 C CA . LEU A 1 75 ? 4.615 2.035 -18.299 1.00 93.00 75 LEU A CA 1
ATOM 589 C C . LEU A 1 75 ? 5.880 2.891 -18.187 1.00 93.00 75 LEU A C 1
ATOM 591 O O . LEU A 1 75 ? 6.939 2.378 -17.824 1.00 93.00 75 LEU A O 1
ATOM 595 N N . LEU A 1 76 ? 5.769 4.199 -18.428 1.00 94.75 76 LEU A N 1
ATOM 596 C CA . LEU A 1 76 ? 6.882 5.137 -18.283 1.00 94.75 76 LEU A CA 1
ATOM 597 C C . LEU A 1 76 ? 7.321 5.284 -16.822 1.00 94.75 76 LEU A C 1
ATOM 599 O O . LEU A 1 76 ? 8.520 5.289 -16.554 1.00 94.75 76 LEU A O 1
ATOM 603 N N . PHE A 1 77 ? 6.392 5.314 -15.860 1.00 94.06 77 PHE A N 1
ATOM 604 C CA . PHE A 1 77 ? 6.751 5.270 -14.438 1.00 94.06 77 PHE A CA 1
ATOM 605 C C . PHE A 1 77 ? 7.406 3.947 -14.037 1.00 94.06 77 PHE A C 1
ATOM 607 O O . PHE A 1 77 ? 8.420 3.973 -13.348 1.00 94.06 77 PHE A O 1
ATOM 614 N N . SER A 1 78 ? 6.914 2.800 -14.504 1.00 91.31 78 SER A N 1
ATOM 615 C CA . SER A 1 78 ? 7.558 1.501 -14.275 1.00 91.31 78 SER A CA 1
ATOM 616 C C . SER A 1 78 ? 8.962 1.446 -14.889 1.00 91.31 78 SER A C 1
ATOM 618 O O . SER A 1 78 ? 9.881 0.912 -14.273 1.00 91.31 78 SER A O 1
ATOM 620 N N . SER A 1 79 ? 9.158 2.064 -16.055 1.00 93.38 79 SER A N 1
ATOM 621 C CA . SER A 1 79 ? 10.467 2.187 -16.712 1.00 93.38 79 SER A CA 1
ATOM 622 C C . SER A 1 79 ? 11.410 3.108 -15.937 1.00 93.38 79 SER A C 1
ATOM 624 O O . SER A 1 79 ? 12.579 2.784 -15.745 1.00 93.38 79 SER A O 1
ATOM 626 N N . ALA A 1 80 ? 10.907 4.235 -15.431 1.00 93.94 80 ALA A N 1
ATOM 627 C CA . ALA A 1 80 ? 11.673 5.125 -14.565 1.00 93.94 80 ALA A CA 1
ATOM 628 C C . ALA A 1 80 ? 12.053 4.435 -13.248 1.00 93.94 80 ALA A C 1
ATOM 630 O O . ALA A 1 80 ? 13.184 4.563 -12.803 1.00 93.94 80 ALA A O 1
ATOM 631 N N . TYR A 1 81 ? 11.150 3.647 -12.662 1.00 89.75 81 TYR A N 1
ATOM 632 C CA . TYR A 1 81 ? 11.397 2.887 -11.434 1.00 89.75 81 TYR A CA 1
ATOM 633 C C . TYR A 1 81 ? 12.454 1.792 -11.617 1.00 89.75 81 TYR A C 1
ATOM 635 O O . TYR A 1 81 ? 13.230 1.505 -10.708 1.00 89.75 81 TYR A O 1
ATOM 643 N N . LEU A 1 82 ? 12.502 1.181 -12.804 1.00 88.50 82 LEU A N 1
ATOM 644 C CA . LEU A 1 82 ? 13.507 0.186 -13.173 1.00 88.50 82 LEU A CA 1
ATOM 645 C C . LEU A 1 82 ? 14.935 0.760 -13.129 1.00 88.50 82 LEU A C 1
ATOM 647 O O . LEU A 1 82 ? 15.869 0.061 -12.711 1.00 88.50 82 LE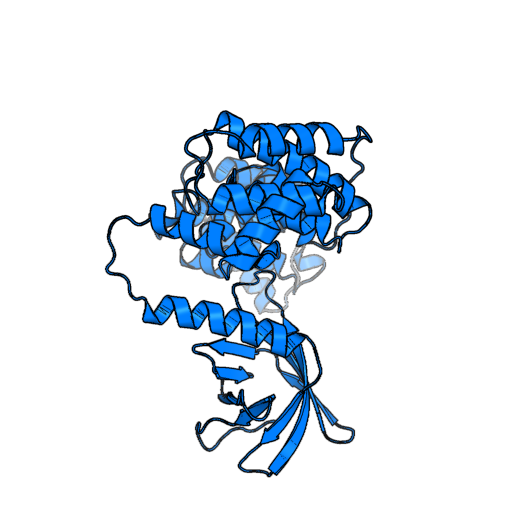U A O 1
ATOM 651 N N . LEU A 1 83 ? 15.068 2.013 -13.576 1.00 90.06 83 LEU A N 1
ATOM 652 C CA . LEU A 1 83 ? 16.314 2.770 -13.705 1.00 90.06 83 LEU A CA 1
ATOM 653 C C . LEU A 1 83 ? 16.700 3.488 -12.404 1.00 90.06 83 LEU A C 1
ATOM 655 O O . LEU A 1 83 ? 17.839 3.388 -11.961 1.00 90.06 83 LEU A O 1
ATOM 659 N N . ASP A 1 84 ? 15.742 4.158 -11.767 1.00 88.19 84 ASP A N 1
ATOM 660 C CA . ASP A 1 84 ? 15.899 4.870 -10.499 1.00 88.19 84 ASP A CA 1
ATOM 661 C C . ASP A 1 84 ? 14.823 4.425 -9.487 1.00 88.19 84 ASP A C 1
ATOM 663 O O . ASP A 1 84 ? 13.792 5.086 -9.302 1.00 88.19 84 ASP A O 1
ATOM 667 N N . PRO A 1 85 ? 15.049 3.295 -8.791 1.00 80.12 85 PRO A N 1
ATOM 668 C CA . PRO A 1 85 ? 14.105 2.775 -7.806 1.00 80.12 85 PRO A CA 1
ATOM 669 C C . PRO A 1 85 ? 14.014 3.634 -6.536 1.00 80.12 85 PRO A C 1
ATOM 671 O O . PRO A 1 85 ? 13.160 3.362 -5.695 1.00 80.12 85 PRO A O 1
ATOM 674 N N . ASN A 1 86 ? 14.890 4.633 -6.365 1.00 80.12 86 ASN A N 1
ATOM 675 C CA . ASN A 1 86 ? 14.886 5.533 -5.210 1.00 80.12 86 ASN A CA 1
ATOM 676 C C . ASN A 1 86 ? 14.046 6.794 -5.457 1.00 80.12 86 ASN A C 1
ATOM 678 O O . ASN A 1 86 ? 13.821 7.577 -4.535 1.00 80.12 86 ASN A O 1
ATOM 682 N N . SER A 1 87 ? 13.544 6.998 -6.678 1.00 87.06 87 SER A N 1
ATOM 683 C CA . SER A 1 87 ? 12.693 8.141 -6.987 1.00 87.06 87 SER A CA 1
ATOM 684 C C . SER A 1 87 ? 11.396 8.099 -6.170 1.00 87.06 87 SER A C 1
ATOM 686 O O . SER A 1 87 ? 10.482 7.312 -6.455 1.00 87.06 87 SER A O 1
ATOM 688 N N . LYS A 1 88 ? 11.285 8.981 -5.163 1.00 88.12 88 LYS A N 1
ATOM 689 C CA . LYS A 1 88 ? 10.098 9.112 -4.295 1.00 88.12 88 LYS A CA 1
ATOM 690 C C . LYS A 1 88 ? 8.824 9.295 -5.121 1.00 88.12 88 LYS A C 1
ATOM 692 O O . LYS A 1 88 ? 7.845 8.581 -4.918 1.00 88.12 88 LYS A O 1
ATOM 697 N N . ARG A 1 89 ? 8.861 10.191 -6.113 1.00 89.19 89 ARG A N 1
ATOM 698 C CA . ARG A 1 89 ? 7.721 10.496 -6.992 1.00 89.19 89 ARG A CA 1
ATOM 699 C C . ARG A 1 89 ? 7.226 9.267 -7.756 1.00 89.19 89 ARG A C 1
ATOM 701 O O . ARG A 1 89 ? 6.025 9.009 -7.789 1.00 89.19 89 ARG A O 1
ATOM 708 N N . VAL A 1 90 ? 8.139 8.512 -8.365 1.00 90.69 90 VAL A N 1
ATOM 709 C CA . VAL A 1 90 ? 7.790 7.318 -9.149 1.00 90.69 90 VAL A CA 1
ATOM 710 C C . VAL A 1 90 ? 7.257 6.215 -8.241 1.00 90.69 90 VAL A C 1
ATOM 712 O O . VAL A 1 90 ? 6.245 5.584 -8.543 1.00 90.69 90 VAL A O 1
ATOM 715 N N . THR A 1 91 ? 7.905 6.033 -7.094 1.00 89.44 91 THR A N 1
ATOM 716 C CA . THR A 1 91 ? 7.515 5.056 -6.078 1.00 89.44 91 THR A CA 1
ATOM 717 C C . THR A 1 91 ? 6.085 5.302 -5.591 1.00 89.44 91 THR A C 1
ATOM 719 O O . THR A 1 91 ? 5.261 4.385 -5.603 1.00 89.44 91 THR A O 1
ATOM 722 N N . ILE A 1 92 ? 5.753 6.553 -5.255 1.00 91.19 92 ILE A N 1
ATOM 723 C CA . ILE A 1 92 ? 4.394 6.957 -4.870 1.00 91.19 92 ILE A CA 1
ATOM 724 C C . ILE A 1 92 ? 3.404 6.680 -6.005 1.00 91.19 92 ILE A C 1
ATOM 726 O O . ILE A 1 92 ? 2.351 6.098 -5.756 1.00 91.19 92 ILE A O 1
ATOM 730 N N . ALA A 1 93 ? 3.729 7.050 -7.248 1.00 90.81 93 ALA A N 1
ATOM 731 C CA . ALA A 1 93 ? 2.833 6.859 -8.390 1.00 90.81 93 ALA A CA 1
ATOM 732 C C . ALA A 1 93 ? 2.497 5.375 -8.634 1.00 90.81 93 ALA A C 1
ATOM 734 O O . ALA A 1 93 ? 1.326 5.022 -8.798 1.00 90.81 93 ALA A O 1
ATOM 735 N N . ILE A 1 94 ? 3.501 4.495 -8.587 1.00 88.75 94 ILE A N 1
ATOM 736 C CA . ILE A 1 94 ? 3.309 3.044 -8.725 1.00 88.75 94 ILE A CA 1
ATOM 737 C C . ILE A 1 94 ? 2.475 2.499 -7.564 1.00 88.75 94 ILE A C 1
ATOM 739 O O . ILE A 1 94 ? 1.559 1.702 -7.774 1.00 88.75 94 ILE A O 1
ATOM 743 N N . GLN A 1 95 ? 2.754 2.929 -6.335 1.00 88.25 95 GLN A N 1
ATOM 744 C CA . GLN A 1 95 ? 2.030 2.432 -5.170 1.00 88.25 95 GLN A CA 1
ATOM 745 C C . GLN A 1 95 ? 0.574 2.900 -5.142 1.00 88.25 95 GLN A C 1
ATOM 747 O O . GLN A 1 95 ? -0.322 2.118 -4.817 1.00 88.25 95 GLN A O 1
ATOM 752 N N . ARG A 1 96 ? 0.325 4.143 -5.555 1.00 89.69 96 ARG A N 1
ATOM 753 C CA . ARG A 1 96 ? -1.010 4.700 -5.775 1.00 89.69 96 ARG A CA 1
ATOM 754 C C . ARG A 1 96 ? -1.783 3.862 -6.794 1.00 89.69 96 ARG A C 1
ATOM 756 O O . ARG A 1 96 ? -2.891 3.422 -6.499 1.00 89.69 96 ARG A O 1
ATOM 763 N N . ALA A 1 97 ? -1.179 3.542 -7.940 1.00 87.25 97 ALA A N 1
ATOM 764 C CA . ALA A 1 97 ? -1.794 2.679 -8.951 1.00 87.25 97 ALA A CA 1
ATOM 765 C C . ALA A 1 97 ? -2.148 1.284 -8.396 1.00 87.25 97 ALA A C 1
ATOM 767 O O . ALA A 1 97 ? -3.282 0.828 -8.551 1.00 87.25 97 ALA A O 1
ATOM 768 N N . LYS A 1 98 ? -1.225 0.643 -7.663 1.00 85.19 98 LYS A N 1
ATOM 769 C CA . LYS A 1 98 ? -1.469 -0.659 -7.014 1.00 85.19 98 LYS A CA 1
ATOM 770 C C . LYS A 1 98 ? -2.636 -0.613 -6.029 1.00 85.19 98 LYS A C 1
ATOM 772 O O . LYS A 1 98 ? -3.483 -1.503 -6.047 1.00 85.19 98 LYS A O 1
ATOM 777 N N . ARG A 1 99 ? -2.711 0.421 -5.180 1.00 86.06 99 ARG A N 1
ATOM 778 C CA . ARG A 1 99 ? -3.817 0.588 -4.215 1.00 86.06 99 ARG A CA 1
ATOM 779 C C . ARG A 1 99 ? -5.167 0.764 -4.893 1.00 86.06 99 ARG A C 1
ATOM 781 O O . ARG A 1 99 ? -6.176 0.317 -4.361 1.00 86.06 99 ARG A O 1
ATOM 788 N N . ARG A 1 100 ? -5.182 1.385 -6.070 1.00 84.00 100 ARG A N 1
ATOM 789 C CA . ARG A 1 100 ? -6.385 1.541 -6.894 1.00 84.00 100 ARG A CA 1
ATOM 790 C C . ARG A 1 100 ? -6.748 0.276 -7.678 1.00 84.00 100 ARG A C 1
ATOM 792 O O . ARG A 1 100 ? -7.715 0.293 -8.428 1.00 84.00 100 ARG A O 1
ATOM 799 N N . GLY A 1 101 ? -6.011 -0.821 -7.487 1.00 79.62 101 GLY A N 1
ATOM 800 C CA . GLY A 1 101 ? -6.282 -2.117 -8.105 1.00 79.62 101 GLY A CA 1
ATOM 801 C C . GLY A 1 101 ? -5.685 -2.285 -9.500 1.00 79.62 101 GLY A C 1
ATOM 802 O O . GLY A 1 101 ? -6.028 -3.245 -10.185 1.00 79.62 101 GLY A O 1
ATOM 803 N N . LEU A 1 102 ? -4.799 -1.383 -9.934 1.00 78.50 102 LEU A N 1
ATOM 804 C CA . LEU A 1 102 ? -4.129 -1.517 -11.224 1.00 78.50 102 LEU A CA 1
ATOM 805 C C . LEU A 1 102 ? -2.968 -2.502 -11.150 1.00 78.50 102 LEU A C 1
ATOM 807 O O . LEU A 1 102 ? -2.196 -2.526 -10.188 1.00 78.50 102 LEU A O 1
ATOM 811 N N . ASN A 1 103 ? -2.822 -3.282 -12.218 1.00 79.50 103 ASN A N 1
ATOM 812 C CA . ASN A 1 103 ? -1.627 -4.072 -12.437 1.00 79.50 103 ASN A CA 1
ATOM 813 C C . ASN A 1 103 ? -0.509 -3.156 -12.952 1.00 79.50 103 ASN A C 1
ATOM 815 O O . ASN A 1 103 ? -0.657 -2.505 -13.983 1.00 79.50 103 ASN A O 1
ATOM 819 N N . THR A 1 104 ? 0.598 -3.102 -12.214 1.00 82.00 104 THR A N 1
ATOM 820 C CA . THR A 1 104 ? 1.773 -2.292 -12.558 1.00 82.00 104 THR A CA 1
ATOM 821 C C . THR A 1 104 ? 2.925 -3.131 -13.113 1.00 82.00 104 THR A C 1
ATOM 823 O O . THR A 1 104 ? 4.048 -2.636 -13.190 1.00 82.00 104 THR A O 1
ATOM 826 N N . ASP A 1 105 ? 2.686 -4.410 -13.418 1.00 84.56 105 ASP A N 1
ATOM 827 C CA . ASP A 1 105 ? 3.664 -5.271 -14.077 1.00 84.56 105 ASP A CA 1
ATOM 828 C C . ASP A 1 105 ? 4.042 -4.702 -15.450 1.00 84.56 105 ASP A C 1
ATOM 830 O O . ASP A 1 105 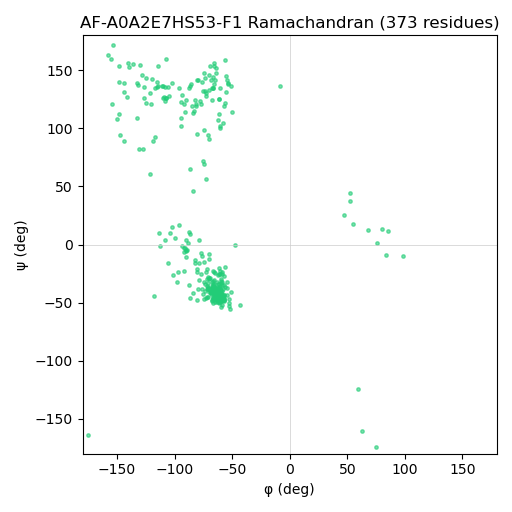? 3.182 -4.274 -16.220 1.00 84.56 105 ASP A O 1
ATOM 834 N N . PHE A 1 106 ? 5.339 -4.691 -15.748 1.00 82.12 106 PHE A N 1
ATOM 835 C CA . PHE A 1 106 ? 5.871 -4.053 -16.947 1.00 82.12 106 PHE A CA 1
ATOM 836 C C . PHE A 1 106 ? 5.280 -4.650 -18.233 1.00 82.12 106 PHE A C 1
ATOM 838 O O . PHE A 1 106 ? 4.860 -3.910 -19.120 1.00 82.12 106 PHE A O 1
ATOM 845 N N . GLU A 1 107 ? 5.194 -5.978 -18.321 1.00 82.44 107 GLU A N 1
ATOM 846 C CA . GLU A 1 107 ? 4.696 -6.671 -19.513 1.00 82.44 107 GLU A CA 1
ATOM 847 C C . GLU A 1 107 ? 3.190 -6.490 -19.679 1.00 82.44 107 GLU A C 1
ATOM 849 O O . GLU A 1 107 ? 2.699 -6.292 -20.792 1.00 82.44 107 GLU A O 1
ATOM 854 N N . TYR A 1 108 ? 2.448 -6.500 -18.569 1.00 82.94 108 TYR A N 1
ATOM 855 C CA . TYR A 1 108 ? 1.032 -6.154 -18.590 1.00 82.94 108 TYR A CA 1
ATOM 856 C C . TYR A 1 108 ? 0.810 -4.734 -19.125 1.00 82.94 108 TYR A C 1
ATOM 858 O O . TYR A 1 108 ? -0.026 -4.535 -20.008 1.00 82.94 108 TYR A O 1
ATOM 866 N N . LEU A 1 109 ? 1.557 -3.752 -18.611 1.00 85.94 109 LEU A N 1
ATOM 867 C CA . LEU A 1 109 ? 1.437 -2.353 -19.022 1.00 85.94 109 LEU A CA 1
ATOM 868 C C . LEU A 1 109 ? 1.810 -2.160 -20.494 1.00 85.94 109 LEU A C 1
ATOM 870 O O . LEU A 1 109 ? 1.113 -1.441 -21.204 1.00 85.94 109 LEU A O 1
ATOM 874 N N . LEU A 1 110 ? 2.856 -2.845 -20.963 1.00 83.00 110 LEU A N 1
ATOM 875 C CA . LEU A 1 110 ? 3.288 -2.815 -22.358 1.00 83.00 110 LEU A CA 1
ATOM 876 C C . LEU A 1 110 ? 2.191 -3.333 -23.301 1.00 83.00 110 LEU A C 1
ATOM 878 O O . LEU A 1 110 ? 1.867 -2.679 -24.289 1.00 83.00 110 LEU A O 1
ATOM 882 N N . ARG A 1 111 ? 1.567 -4.472 -22.973 1.00 84.44 111 ARG A N 1
ATOM 883 C CA . ARG A 1 111 ? 0.477 -5.062 -23.779 1.00 84.44 111 ARG A CA 1
ATOM 884 C C . ARG A 1 111 ? -0.790 -4.210 -23.794 1.00 84.44 111 ARG A C 1
ATOM 886 O O . ARG A 1 111 ? -1.522 -4.218 -24.777 1.00 84.44 111 ARG A O 1
ATOM 893 N N . ASN A 1 112 ? -1.053 -3.488 -22.707 1.00 83.38 112 ASN A N 1
ATOM 894 C CA . ASN A 1 112 ? -2.268 -2.693 -22.525 1.00 83.38 112 ASN A CA 1
ATOM 895 C C . ASN A 1 112 ? -2.038 -1.194 -22.742 1.00 83.38 112 ASN A C 1
ATOM 897 O O . ASN A 1 112 ? -2.886 -0.391 -22.368 1.00 83.38 112 ASN A O 1
ATOM 901 N N . VAL A 1 113 ? -0.917 -0.799 -23.347 1.00 86.44 113 VAL A N 1
ATOM 902 C CA . VAL A 1 113 ? -0.494 0.605 -23.445 1.00 86.44 113 VAL A CA 1
ATOM 903 C C . VAL A 1 113 ? -1.553 1.532 -24.057 1.00 86.44 113 VAL A C 1
ATOM 905 O O . VAL A 1 113 ? -1.740 2.649 -23.576 1.00 86.44 113 VAL A O 1
ATOM 908 N N . ASN A 1 114 ? -2.288 1.032 -25.054 1.00 84.94 114 ASN A N 1
ATOM 909 C CA . ASN A 1 114 ? -3.341 1.760 -25.766 1.00 84.94 114 ASN A CA 1
ATOM 910 C C . ASN A 1 114 ? -4.730 1.606 -25.125 1.00 84.94 114 ASN A C 1
ATOM 912 O O . ASN A 1 114 ? -5.687 2.227 -25.577 1.00 84.94 114 ASN A O 1
ATOM 916 N N . GLN A 1 115 ? -4.862 0.768 -24.095 1.00 83.94 115 GLN A N 1
ATOM 917 C CA . GLN A 1 115 ? -6.131 0.563 -23.408 1.00 83.94 115 GLN A CA 1
ATOM 918 C C . GLN A 1 115 ? -6.380 1.704 -22.412 1.00 83.94 115 GLN A C 1
ATOM 920 O O . GLN A 1 115 ? -5.446 2.139 -21.722 1.00 83.94 115 GLN A O 1
ATOM 925 N N . PRO A 1 116 ? -7.627 2.180 -22.272 1.00 80.50 116 PRO A N 1
ATOM 926 C CA . PRO A 1 116 ? -7.959 3.150 -21.241 1.00 80.50 116 PRO A CA 1
ATOM 927 C C . PRO A 1 116 ? -7.762 2.542 -19.848 1.00 80.50 116 PRO A C 1
ATOM 929 O O . PRO A 1 116 ? -7.977 1.348 -19.627 1.00 80.50 116 PRO A O 1
ATOM 932 N N . ILE A 1 117 ? -7.366 3.373 -18.881 1.00 80.88 117 ILE A N 1
ATOM 933 C CA . ILE A 1 117 ? -7.389 2.959 -17.477 1.00 80.88 117 ILE A CA 1
ATOM 934 C C . ILE A 1 117 ? -8.857 2.791 -17.050 1.00 80.88 117 ILE A C 1
ATOM 936 O O . ILE A 1 117 ? -9.670 3.674 -17.339 1.00 80.88 117 ILE A O 1
ATOM 940 N N . PRO A 1 118 ? -9.212 1.702 -16.342 1.00 77.38 118 PRO A N 1
ATOM 941 C CA . PRO A 1 118 ? -10.555 1.534 -15.805 1.00 77.38 118 PRO A CA 1
ATOM 942 C C . PRO A 1 118 ? -10.996 2.733 -14.960 1.00 77.38 118 PRO A C 1
ATOM 944 O O . PRO A 1 118 ? -10.229 3.240 -14.142 1.00 77.38 118 PRO A O 1
ATOM 947 N N . THR A 1 119 ? -12.252 3.155 -15.094 1.00 80.25 119 THR A N 1
ATOM 948 C CA . THR A 1 119 ? -12.793 4.338 -14.395 1.00 80.25 119 THR A CA 1
ATOM 949 C C . THR A 1 119 ? -12.657 4.247 -12.874 1.00 80.25 119 THR A C 1
ATOM 951 O O . THR A 1 119 ? -12.336 5.239 -12.219 1.00 80.25 119 THR A O 1
ATOM 954 N N . PHE A 1 120 ? -12.790 3.044 -12.304 1.00 78.50 120 PHE A N 1
ATOM 955 C CA . PHE A 1 120 ? -12.564 2.807 -10.876 1.00 78.50 120 PHE A CA 1
ATOM 956 C C . PHE A 1 120 ? -11.127 3.117 -10.432 1.00 78.50 120 PHE A C 1
ATOM 958 O O . PHE A 1 120 ? -10.883 3.296 -9.250 1.00 78.50 120 PHE A O 1
ATOM 965 N N . ALA A 1 121 ? -10.140 3.162 -11.319 1.00 80.00 121 ALA A N 1
ATOM 966 C CA . ALA A 1 121 ? -8.762 3.459 -10.937 1.00 80.00 121 ALA A CA 1
ATOM 967 C C . ALA A 1 121 ? -8.403 4.949 -11.062 1.00 80.00 121 ALA A C 1
ATOM 969 O O . ALA A 1 121 ? -7.292 5.365 -10.719 1.00 80.00 121 ALA A O 1
ATOM 970 N N . LEU A 1 122 ? -9.348 5.772 -11.521 1.00 83.19 122 LEU A N 1
ATOM 971 C CA . LEU A 1 122 ? -9.188 7.224 -11.590 1.00 83.19 122 LEU A CA 1
ATOM 972 C C . LEU A 1 122 ? -9.439 7.895 -10.235 1.00 83.19 122 LEU A C 1
ATOM 974 O O . LEU A 1 122 ? -8.901 8.969 -9.978 1.00 83.19 122 LEU A O 1
ATOM 978 N N . THR A 1 123 ? -10.193 7.241 -9.349 1.00 85.62 123 THR A N 1
ATOM 979 C CA . THR A 1 123 ? -10.487 7.721 -7.993 1.00 85.62 123 THR A CA 1
ATOM 980 C C . THR A 1 123 ? -9.725 6.922 -6.925 1.00 85.62 123 THR A C 1
ATOM 982 O O . THR A 1 123 ? -9.280 5.800 -7.198 1.00 85.62 123 THR A O 1
ATOM 985 N N . PRO A 1 124 ? -9.545 7.477 -5.709 1.00 87.31 124 PRO A N 1
ATOM 986 C CA . PRO A 1 124 ? -8.932 6.769 -4.583 1.00 87.31 124 PRO A CA 1
ATOM 987 C C . PRO A 1 124 ? -9.660 5.455 -4.250 1.00 87.31 124 PRO A C 1
ATOM 989 O O . PRO A 1 124 ? -10.839 5.316 -4.578 1.00 87.31 124 PRO A O 1
ATOM 992 N N . PRO A 1 125 ? -9.011 4.488 -3.567 1.00 86.00 125 PRO A N 1
ATOM 993 C CA . PRO A 1 125 ? -9.611 3.185 -3.249 1.00 86.00 125 PRO A CA 1
ATOM 994 C C . PRO A 1 125 ? -10.925 3.278 -2.457 1.00 86.00 125 PRO A C 1
ATOM 996 O O . PRO A 1 125 ? -11.766 2.384 -2.570 1.00 86.00 125 PRO A O 1
ATOM 999 N N . TYR A 1 126 ? -11.096 4.357 -1.698 1.00 89.56 126 TYR A N 1
ATOM 1000 C CA . TYR A 1 126 ? -12.291 4.745 -0.961 1.00 89.56 126 TYR A CA 1
ATOM 1001 C C . TYR A 1 126 ? -12.263 6.250 -0.687 1.00 89.56 126 TYR A C 1
ATOM 1003 O O . TYR A 1 126 ? -11.206 6.877 -0.765 1.00 89.56 126 TYR A O 1
ATOM 1011 N N . PHE A 1 127 ? -13.419 6.815 -0.344 1.00 89.88 127 PHE A N 1
ATOM 1012 C CA . PHE A 1 127 ? -13.514 8.188 0.140 1.00 89.88 127 PHE A CA 1
ATOM 1013 C C . PHE A 1 127 ? -13.369 8.203 1.665 1.00 89.88 127 PHE A C 1
ATOM 1015 O O . PHE A 1 127 ? -14.127 7.492 2.328 1.00 89.88 127 PHE A O 1
ATOM 1022 N N . PRO A 1 128 ? -12.413 8.965 2.226 1.00 90.38 128 PRO A N 1
ATOM 1023 C CA . PRO A 1 128 ? -12.306 9.151 3.668 1.00 90.38 128 PRO A CA 1
ATOM 1024 C C . PRO A 1 128 ? -13.595 9.680 4.281 1.00 90.38 128 PRO A C 1
ATOM 1026 O O . PRO A 1 128 ? -14.282 10.506 3.684 1.00 90.38 128 PRO A O 1
ATOM 1029 N N . GLU A 1 129 ? -13.894 9.235 5.499 1.00 93.69 129 GLU A N 1
ATOM 1030 C CA . GLU A 1 129 ? -14.992 9.807 6.280 1.00 93.69 129 GLU A CA 1
ATOM 1031 C C . GLU A 1 129 ? -14.640 11.191 6.838 1.00 93.69 129 GLU A C 1
ATOM 1033 O O . GLU A 1 129 ? -15.503 12.061 6.933 1.00 93.69 129 GLU A O 1
ATOM 1038 N N . LEU A 1 130 ? -13.370 11.403 7.193 1.00 94.19 130 LEU A N 1
ATOM 1039 C CA . LEU A 1 130 ? -12.915 12.666 7.760 1.00 94.19 130 LEU A CA 1
ATOM 1040 C C . LEU A 1 130 ? -12.824 13.769 6.695 1.00 94.19 130 LEU A C 1
ATOM 1042 O O . LEU A 1 130 ? -12.438 13.497 5.554 1.00 94.19 130 LEU A O 1
ATOM 1046 N N . PRO A 1 131 ? -13.077 15.038 7.070 1.00 93.56 131 PRO A N 1
ATOM 1047 C CA . PRO A 1 131 ? -12.786 16.174 6.207 1.00 93.56 131 PRO A CA 1
ATOM 1048 C C . PRO A 1 131 ? -11.321 16.170 5.759 1.00 93.56 131 PRO A C 1
ATOM 1050 O O . PRO A 1 131 ? -10.426 15.902 6.561 1.00 93.56 131 PRO A O 1
ATOM 1053 N N . ALA A 1 132 ? -11.065 16.545 4.502 1.00 91.94 132 ALA A N 1
ATOM 1054 C CA . ALA A 1 132 ? -9.745 16.428 3.873 1.00 91.94 132 ALA A CA 1
ATOM 1055 C C . ALA A 1 132 ? -8.598 17.030 4.707 1.00 91.94 132 ALA A C 1
ATOM 1057 O O . ALA A 1 132 ? -7.534 16.427 4.816 1.00 91.94 132 ALA A O 1
ATOM 1058 N N . LYS A 1 133 ? -8.814 18.194 5.339 1.00 94.31 133 LYS A N 1
ATOM 1059 C CA . LYS A 1 133 ? -7.806 18.840 6.196 1.00 94.31 133 LYS A CA 1
ATOM 1060 C C . LYS A 1 133 ? -7.465 17.990 7.423 1.00 94.31 133 LYS A C 1
ATOM 1062 O O . LYS A 1 133 ? -6.294 17.816 7.734 1.00 94.31 133 LYS A O 1
ATOM 1067 N N . GLU A 1 134 ? -8.475 17.455 8.103 1.00 94.06 134 GLU A N 1
ATOM 1068 C CA . GLU A 1 134 ? -8.287 16.647 9.311 1.00 94.06 134 GLU A CA 1
ATOM 1069 C C . GLU A 1 134 ? -7.702 15.275 8.995 1.00 94.06 134 GLU A C 1
ATOM 1071 O O . GLU A 1 134 ? -6.747 14.867 9.655 1.00 94.06 134 GLU A O 1
ATOM 1076 N N . GLY A 1 135 ? -8.231 14.605 7.965 1.00 95.62 135 GLY A N 1
ATOM 1077 C CA . GLY A 1 135 ? -7.710 13.327 7.485 1.00 95.62 135 GLY A CA 1
ATOM 1078 C C . GLY A 1 135 ? -6.237 13.439 7.105 1.00 95.62 135 GLY A C 1
ATOM 1079 O O . GLY A 1 135 ? -5.424 12.663 7.599 1.00 95.62 135 GLY A O 1
ATOM 1080 N N . LYS A 1 136 ? -5.873 14.478 6.338 1.00 96.62 136 LYS A N 1
ATOM 1081 C CA . LYS A 1 136 ? -4.481 14.749 5.962 1.00 96.62 136 LYS A CA 1
ATOM 1082 C C . LYS A 1 136 ? -3.588 14.985 7.179 1.00 96.62 136 LYS A C 1
ATOM 1084 O O . LYS A 1 136 ? -2.535 14.369 7.277 1.00 96.62 136 LYS A O 1
ATOM 1089 N N . THR A 1 137 ? -3.990 15.849 8.116 1.00 96.75 137 THR A N 1
ATOM 1090 C CA . THR A 1 137 ? -3.186 16.114 9.321 1.00 96.75 137 THR A CA 1
ATOM 1091 C C . THR A 1 137 ? -2.989 14.852 10.158 1.00 96.75 137 THR A C 1
ATOM 1093 O O . THR A 1 137 ? -1.865 14.569 10.565 1.00 96.75 137 THR A O 1
ATOM 1096 N N . LEU A 1 138 ? -4.050 14.076 10.402 1.00 97.75 138 LEU A N 1
ATOM 1097 C CA . LEU A 1 138 ? -3.942 12.829 11.157 1.00 97.75 138 LEU A CA 1
ATOM 1098 C C . LEU A 1 138 ? -3.055 11.807 10.428 1.00 97.75 138 LEU A C 1
ATOM 1100 O O . LEU A 1 138 ? -2.218 11.169 11.063 1.00 97.75 138 LEU A O 1
ATOM 1104 N N . ALA A 1 139 ? -3.198 11.680 9.107 1.00 97.62 139 ALA A N 1
ATOM 1105 C CA . ALA A 1 139 ? -2.378 10.788 8.296 1.00 97.62 139 ALA A CA 1
ATOM 1106 C C . ALA A 1 139 ? -0.895 11.169 8.316 1.00 97.62 139 ALA A C 1
ATOM 110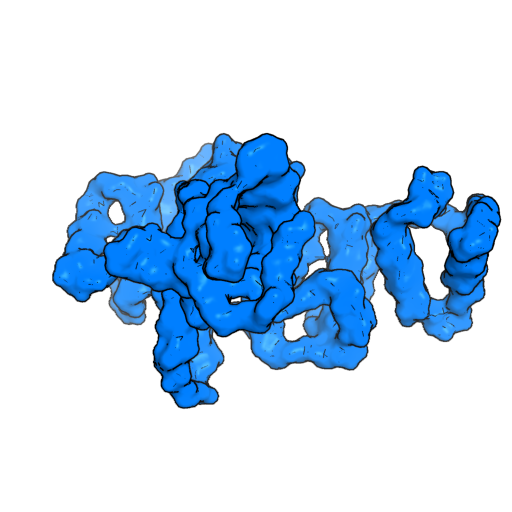8 O O . ALA A 1 139 ? -0.064 10.282 8.478 1.00 97.62 139 ALA A O 1
ATOM 1109 N N . SER A 1 140 ? -0.555 12.457 8.216 1.00 96.12 140 SER A N 1
ATOM 1110 C CA . SER A 1 140 ? 0.835 12.924 8.309 1.00 96.12 140 SER A CA 1
ATOM 1111 C C . SER A 1 140 ? 1.447 12.626 9.681 1.00 96.12 140 SER A C 1
ATOM 1113 O O . SER A 1 140 ? 2.539 12.069 9.745 1.00 96.12 140 SER A O 1
ATOM 1115 N N . LEU A 1 141 ? 0.720 12.886 10.776 1.00 96.69 141 LEU A N 1
ATOM 1116 C CA . LEU A 1 141 ? 1.178 12.535 12.129 1.00 96.69 141 LEU A CA 1
ATOM 1117 C C . LEU A 1 141 ? 1.383 11.020 12.286 1.00 96.69 141 LEU A C 1
ATOM 1119 O O . LEU A 1 141 ? 2.370 10.575 12.871 1.00 96.69 141 LEU A O 1
ATOM 1123 N N . ALA A 1 142 ? 0.467 10.216 11.738 1.00 97.00 142 ALA A N 1
ATOM 1124 C CA . ALA A 1 142 ? 0.597 8.764 11.725 1.00 97.00 142 ALA A CA 1
ATOM 1125 C C . ALA A 1 142 ? 1.784 8.300 10.865 1.00 97.00 142 ALA A C 1
ATOM 1127 O O . ALA A 1 142 ? 2.453 7.338 11.231 1.00 97.00 142 ALA A O 1
ATOM 1128 N N . ALA A 1 143 ? 2.075 8.981 9.753 1.00 95.12 143 ALA A N 1
ATOM 1129 C CA . ALA A 1 143 ? 3.213 8.690 8.885 1.00 95.12 143 ALA A CA 1
ATOM 1130 C C . ALA A 1 143 ? 4.545 8.960 9.586 1.00 95.12 143 ALA A C 1
ATOM 1132 O O . ALA A 1 143 ? 5.441 8.118 9.550 1.00 95.12 143 ALA A O 1
ATOM 1133 N N . GLU A 1 144 ? 4.670 10.105 10.254 1.00 93.69 144 GLU A N 1
ATOM 1134 C CA . GLU A 1 144 ? 5.855 10.457 11.036 1.00 93.69 144 GLU A CA 1
ATOM 1135 C C . GLU A 1 144 ? 6.080 9.449 12.169 1.00 93.69 144 GLU A C 1
ATOM 1137 O O . GLU A 1 144 ? 7.171 8.889 12.286 1.00 93.69 144 GLU A O 1
ATOM 1142 N N . TYR A 1 145 ? 5.028 9.113 12.927 1.00 94.12 145 TYR A N 1
ATOM 1143 C CA . TYR A 1 145 ? 5.137 8.135 14.013 1.00 94.12 145 TYR A CA 1
ATOM 1144 C C . TYR A 1 145 ? 5.442 6.723 13.498 1.00 94.12 145 TYR A C 1
ATOM 1146 O O . TYR A 1 145 ? 6.258 5.998 14.068 1.00 94.12 145 TYR A O 1
ATOM 1154 N N . ALA A 1 146 ? 4.833 6.326 12.378 1.00 93.06 146 ALA A N 1
ATOM 1155 C CA . ALA A 1 146 ? 5.160 5.072 11.715 1.00 93.06 146 ALA A CA 1
ATOM 1156 C C . ALA A 1 146 ? 6.626 5.035 11.279 1.00 93.06 146 ALA A C 1
ATOM 1158 O O . ALA A 1 146 ? 7.280 4.012 11.449 1.00 93.06 146 ALA A O 1
ATOM 1159 N N . THR A 1 147 ? 7.142 6.138 10.735 1.00 91.00 147 THR A N 1
ATOM 1160 C CA . THR A 1 147 ? 8.534 6.237 10.285 1.00 91.00 147 THR A CA 1
ATOM 1161 C C . THR A 1 147 ? 9.493 6.023 11.445 1.00 91.00 147 THR A C 1
ATOM 1163 O O . THR A 1 147 ? 10.391 5.195 11.324 1.00 91.00 147 THR A O 1
ATOM 1166 N N . GLU A 1 148 ? 9.256 6.686 12.581 1.00 89.44 148 GLU A N 1
ATOM 1167 C CA . GLU A 1 148 ? 10.019 6.491 13.820 1.00 89.44 148 GLU A CA 1
ATOM 1168 C C . GLU A 1 148 ? 10.066 5.002 14.204 1.00 89.44 148 GLU A C 1
ATOM 1170 O O . GLU A 1 148 ? 11.140 4.413 14.337 1.00 89.44 148 GLU A O 1
ATOM 1175 N N . LYS A 1 149 ? 8.901 4.344 14.279 1.00 90.25 149 LYS A N 1
ATOM 1176 C CA . LYS A 1 149 ? 8.808 2.943 14.724 1.00 90.25 149 LYS A CA 1
ATOM 1177 C C . LYS A 1 149 ? 9.355 1.929 13.732 1.00 90.25 149 LYS A C 1
ATOM 1179 O O . LYS A 1 149 ? 9.894 0.906 14.146 1.00 90.25 149 LYS A O 1
ATOM 1184 N N . LEU A 1 150 ? 9.223 2.197 12.439 1.00 87.00 150 LEU A N 1
ATOM 1185 C CA . LEU A 1 150 ? 9.755 1.343 11.379 1.00 87.00 150 LEU A CA 1
ATOM 1186 C C . LEU A 1 150 ? 11.266 1.519 11.199 1.00 87.00 150 LEU A C 1
ATOM 1188 O O . LEU A 1 150 ? 11.926 0.591 10.733 1.00 87.00 150 LEU A O 1
ATOM 1192 N N . TYR A 1 151 ? 11.808 2.682 11.566 1.00 84.00 151 TYR A N 1
ATOM 1193 C CA . TYR A 1 151 ? 13.247 2.919 11.605 1.00 84.00 151 TYR A CA 1
ATOM 1194 C C . TYR A 1 151 ? 13.903 2.160 12.764 1.00 84.00 151 TYR A C 1
ATOM 1196 O O . TYR A 1 151 ? 14.904 1.480 12.551 1.00 84.00 151 TYR A O 1
ATOM 1204 N N . GLU A 1 152 ? 13.302 2.210 13.959 1.00 84.06 152 GLU A N 1
ATOM 1205 C CA . GLU A 1 152 ? 13.732 1.422 15.125 1.00 84.06 152 GLU A CA 1
ATOM 1206 C C . GLU A 1 152 ? 13.662 -0.088 14.843 1.00 84.06 152 GLU A C 1
ATOM 1208 O O . GLU A 1 152 ? 14.601 -0.836 15.118 1.00 84.06 152 GLU A O 1
ATOM 1213 N N . ASN A 1 153 ? 12.544 -0.547 14.274 1.00 84.38 153 ASN A N 1
ATOM 1214 C CA . ASN A 1 153 ? 12.328 -1.939 13.908 1.00 84.38 153 ASN A CA 1
ATOM 1215 C C . ASN A 1 153 ? 11.436 -2.027 12.664 1.00 84.38 153 ASN A C 1
ATOM 1217 O O . ASN A 1 153 ? 10.236 -1.770 12.721 1.00 84.38 153 ASN A O 1
ATOM 1221 N N . ARG A 1 154 ? 11.988 -2.489 11.539 1.00 78.00 154 ARG A N 1
ATOM 1222 C CA . ARG A 1 154 ? 11.250 -2.610 10.268 1.00 78.00 154 ARG A CA 1
ATOM 1223 C C . ARG A 1 154 ? 10.051 -3.562 10.339 1.00 78.00 154 ARG A C 1
ATOM 1225 O O . ARG A 1 154 ? 9.086 -3.410 9.590 1.00 78.00 154 ARG A O 1
ATOM 1232 N N . GLU A 1 155 ? 10.088 -4.520 11.259 1.00 83.94 155 GLU A N 1
ATOM 1233 C CA . GLU A 1 155 ? 8.981 -5.439 11.511 1.00 83.94 155 GLU A CA 1
ATOM 1234 C C . GLU A 1 155 ? 8.002 -4.928 12.575 1.00 83.94 155 GLU A C 1
ATOM 1236 O O . GLU A 1 155 ? 7.034 -5.629 12.875 1.00 83.94 155 GLU A O 1
ATOM 1241 N N . SER A 1 156 ? 8.200 -3.706 13.090 1.00 87.88 156 SER A N 1
ATOM 1242 C CA . SER A 1 156 ? 7.357 -3.079 14.108 1.00 87.88 156 SER A CA 1
ATOM 1243 C C . SER A 1 156 ? 5.886 -3.145 13.722 1.00 87.88 156 SER A C 1
ATOM 1245 O O . SER A 1 156 ? 5.429 -2.529 12.752 1.00 87.88 156 SER A O 1
ATOM 1247 N N . LEU A 1 157 ? 5.136 -3.905 14.520 1.00 90.94 157 LEU A N 1
ATOM 1248 C CA . LEU A 1 157 ? 3.698 -4.038 14.362 1.00 90.94 157 LEU A CA 1
ATOM 1249 C C . LEU A 1 157 ? 3.019 -2.680 14.550 1.00 90.94 157 LEU A C 1
ATOM 1251 O O . LEU A 1 157 ? 2.198 -2.299 13.722 1.00 90.94 157 LEU A O 1
ATOM 1255 N N . LEU A 1 158 ? 3.443 -1.907 15.554 1.00 92.94 158 LEU A N 1
ATOM 1256 C CA . LEU A 1 158 ? 2.955 -0.551 15.793 1.00 92.94 158 LEU A CA 1
ATOM 1257 C C . LEU A 1 158 ? 3.173 0.348 14.569 1.00 92.94 158 LEU A C 1
ATOM 1259 O O . LEU A 1 158 ? 2.232 0.981 14.098 1.00 92.94 158 LEU A O 1
ATOM 1263 N N . GLY A 1 159 ? 4.376 0.344 13.987 1.00 91.88 159 GLY A N 1
ATOM 1264 C CA . GLY A 1 159 ? 4.668 1.122 12.781 1.00 91.88 159 GLY A CA 1
ATOM 1265 C C . GLY A 1 159 ? 3.753 0.757 11.605 1.00 91.88 159 GLY A C 1
ATOM 1266 O O . GLY A 1 159 ? 3.167 1.632 10.969 1.00 91.88 159 GLY A O 1
ATOM 1267 N N . LYS A 1 160 ? 3.540 -0.542 11.361 1.00 91.19 160 LYS A N 1
ATOM 1268 C CA . LYS A 1 160 ? 2.615 -1.032 10.321 1.00 91.19 160 LYS A CA 1
ATOM 1269 C C . LYS A 1 160 ? 1.155 -0.652 10.604 1.00 91.19 160 LYS A C 1
ATOM 1271 O O . LYS A 1 160 ? 0.439 -0.277 9.675 1.00 91.19 160 LYS A O 1
ATOM 1276 N N . ARG A 1 161 ? 0.716 -0.709 11.866 1.00 95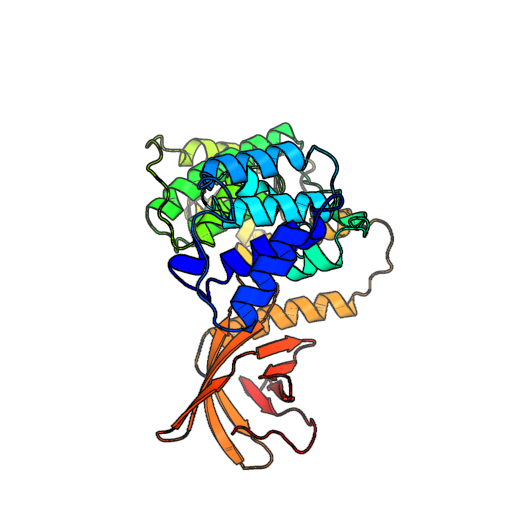.06 161 ARG A N 1
ATOM 1277 C CA . ARG A 1 161 ? -0.630 -0.294 12.301 1.00 95.06 161 ARG A CA 1
ATOM 1278 C C . ARG A 1 161 ? -0.852 1.203 12.092 1.00 95.06 161 ARG A C 1
ATOM 1280 O O . ARG A 1 161 ? -1.906 1.596 11.603 1.00 95.06 161 ARG A O 1
ATOM 1287 N N . MET A 1 162 ? 0.156 2.033 12.352 1.00 97.06 162 MET A N 1
ATOM 1288 C CA . MET A 1 162 ? 0.095 3.476 12.094 1.00 97.06 162 MET A CA 1
ATOM 1289 C C . MET A 1 162 ? 0.045 3.799 10.597 1.00 97.06 162 MET A C 1
ATOM 1291 O O . MET A 1 162 ? -0.736 4.658 10.187 1.00 97.06 162 MET A O 1
ATOM 1295 N N . VAL A 1 163 ? 0.772 3.048 9.758 1.00 94.50 163 VAL A N 1
ATOM 1296 C CA . VAL A 1 163 ? 0.609 3.144 8.297 1.00 94.50 163 VAL A CA 1
ATOM 1297 C C . VAL A 1 163 ? -0.825 2.805 7.878 1.00 94.50 163 VAL A C 1
ATOM 1299 O O . VAL A 1 163 ? -1.411 3.510 7.056 1.00 94.50 163 VAL A O 1
ATOM 1302 N N . ALA A 1 164 ? -1.407 1.744 8.445 1.00 95.00 164 ALA A N 1
ATOM 1303 C CA . ALA A 1 164 ? -2.779 1.343 8.149 1.00 95.00 164 ALA A CA 1
ATOM 1304 C C . ALA A 1 164 ? -3.801 2.406 8.582 1.00 95.00 164 ALA A C 1
ATOM 1306 O O . ALA A 1 164 ? -4.640 2.787 7.768 1.00 95.00 164 ALA A O 1
ATOM 1307 N N . LEU A 1 165 ? -3.693 2.929 9.810 1.00 97.88 165 LEU A N 1
ATOM 1308 C CA . LEU A 1 165 ? -4.510 4.042 10.306 1.00 97.88 165 LEU A CA 1
ATOM 1309 C C . LEU A 1 165 ? -4.460 5.224 9.337 1.00 97.88 165 LEU A C 1
ATOM 1311 O O . LEU A 1 165 ? -5.500 5.684 8.872 1.00 97.88 165 LEU A O 1
ATOM 1315 N N . GLY A 1 166 ? -3.252 5.700 9.027 1.00 97.31 166 GLY A N 1
ATOM 1316 C CA . GLY A 1 166 ? -3.066 6.884 8.203 1.00 97.31 166 GLY A CA 1
ATOM 1317 C C . GLY A 1 166 ? -3.676 6.721 6.809 1.00 97.31 166 GLY A C 1
ATOM 1318 O O . GLY A 1 166 ? -4.362 7.614 6.326 1.00 97.31 166 GLY A O 1
ATOM 1319 N N . LEU A 1 167 ? -3.517 5.546 6.190 1.00 96.00 167 LEU A N 1
ATOM 1320 C CA . LEU A 1 167 ? -4.086 5.271 4.870 1.00 96.00 167 LEU A CA 1
ATOM 1321 C C . LEU A 1 167 ? -5.615 5.143 4.898 1.00 96.00 167 LEU A C 1
ATOM 1323 O O . LEU A 1 167 ? -6.252 5.455 3.897 1.00 96.00 167 LEU A O 1
ATOM 1327 N N . LEU A 1 168 ? -6.206 4.699 6.013 1.00 96.75 168 LEU A N 1
ATOM 1328 C CA . LEU A 1 168 ? -7.662 4.629 6.184 1.00 96.75 168 LEU A CA 1
ATOM 1329 C C . LEU A 1 168 ? -8.308 6.012 6.329 1.00 96.75 168 LEU A C 1
ATOM 1331 O O . LEU A 1 168 ? -9.471 6.177 5.962 1.00 96.75 168 LEU A O 1
ATOM 1335 N N . VAL A 1 169 ? -7.569 7.000 6.841 1.00 96.94 169 VAL A N 1
ATOM 1336 C CA . VAL A 1 169 ? -8.059 8.380 7.002 1.00 96.94 169 VAL A CA 1
ATOM 1337 C C . VAL A 1 169 ? -7.639 9.313 5.862 1.00 96.94 169 VAL A C 1
ATOM 1339 O O . VAL A 1 169 ? -8.335 10.289 5.600 1.00 96.94 169 VAL A O 1
ATOM 1342 N N . ASP A 1 170 ? -6.555 8.999 5.151 1.00 96.69 170 ASP A N 1
ATOM 1343 C CA . ASP A 1 170 ? -6.139 9.649 3.905 1.00 96.69 170 ASP A CA 1
ATOM 1344 C C . ASP A 1 170 ? -5.424 8.634 2.977 1.00 96.69 170 ASP A C 1
ATOM 1346 O O . ASP A 1 170 ? -4.211 8.418 3.076 1.00 96.69 170 ASP A O 1
ATOM 1350 N N . PRO A 1 171 ? -6.149 7.987 2.044 1.00 93.75 171 PRO A N 1
ATOM 1351 C CA . PRO A 1 171 ? -5.603 6.933 1.191 1.00 93.75 171 PRO A CA 1
ATOM 1352 C C . PRO A 1 171 ? -4.610 7.428 0.140 1.00 93.75 171 PRO A C 1
ATOM 1354 O O . PRO A 1 171 ? -3.959 6.595 -0.499 1.00 93.75 171 PRO A O 1
ATOM 1357 N N . GLU A 1 172 ? -4.523 8.742 -0.073 1.00 93.75 172 GLU A N 1
ATOM 1358 C CA . GLU A 1 172 ? -3.661 9.369 -1.075 1.00 93.75 172 GLU A CA 1
ATOM 1359 C C . GLU A 1 172 ? -2.469 10.108 -0.446 1.00 93.75 172 GLU A C 1
ATOM 1361 O O . GLU A 1 172 ? -1.671 10.693 -1.186 1.00 93.75 172 GLU A O 1
ATOM 1366 N N . ASN A 1 173 ? -2.312 10.030 0.883 1.00 95.81 173 ASN A N 1
ATOM 1367 C CA . ASN A 1 173 ? -1.193 10.616 1.610 1.00 95.81 173 ASN A CA 1
ATOM 1368 C C . ASN A 1 173 ? 0.160 10.105 1.074 1.00 95.81 173 ASN A C 1
ATOM 1370 O O . ASN A 1 173 ? 0.447 8.905 1.055 1.00 95.81 173 ASN A O 1
ATOM 1374 N N . GLU A 1 174 ? 1.006 11.033 0.634 1.00 93.69 174 GLU A N 1
ATOM 1375 C CA . GLU A 1 174 ? 2.234 10.714 -0.092 1.00 93.69 174 GLU A CA 1
ATOM 1376 C C . GLU A 1 174 ? 3.317 10.099 0.794 1.00 93.69 174 GLU A C 1
ATOM 1378 O O . GLU A 1 174 ? 4.032 9.198 0.343 1.00 93.69 174 GLU A O 1
ATOM 1383 N N . GLU A 1 175 ? 3.423 10.540 2.050 1.00 92.38 175 GLU A N 1
ATOM 1384 C CA . GLU A 1 175 ? 4.375 9.990 3.014 1.00 92.38 175 GLU A CA 1
ATOM 1385 C C . GLU A 1 175 ? 4.086 8.508 3.274 1.00 92.38 175 GLU A C 1
ATOM 1387 O O . GLU A 1 175 ? 4.984 7.669 3.193 1.00 92.38 175 GLU A O 1
ATOM 1392 N N . LEU A 1 176 ? 2.819 8.157 3.489 1.00 94.00 176 LEU A N 1
ATOM 1393 C CA . LEU A 1 176 ? 2.388 6.784 3.746 1.00 94.00 176 LEU A CA 1
ATOM 1394 C C . LEU A 1 176 ? 2.517 5.878 2.521 1.00 94.00 176 LEU A C 1
ATOM 1396 O O . LEU A 1 176 ? 2.935 4.723 2.643 1.00 94.00 176 LEU A O 1
ATOM 1400 N N . LEU A 1 177 ? 2.191 6.387 1.328 1.00 91.75 177 LEU A N 1
ATOM 1401 C CA . LEU A 1 177 ? 2.403 5.657 0.074 1.00 91.75 177 LEU A CA 1
ATOM 1402 C C . LEU A 1 177 ? 3.888 5.351 -0.145 1.00 91.75 177 LEU A C 1
ATOM 1404 O O . LEU A 1 177 ? 4.242 4.248 -0.578 1.00 91.75 177 LEU A O 1
ATOM 1408 N N . TYR A 1 178 ? 4.760 6.303 0.186 1.00 89.75 178 TYR A N 1
ATOM 1409 C CA . TYR A 1 178 ? 6.200 6.113 0.115 1.00 89.75 178 TYR A CA 1
ATOM 1410 C C . TYR A 1 178 ? 6.697 5.101 1.159 1.00 89.75 178 TYR A C 1
ATOM 1412 O O . TYR A 1 178 ? 7.366 4.135 0.787 1.00 89.75 178 TYR A O 1
ATOM 1420 N N . LEU A 1 179 ? 6.291 5.234 2.428 1.00 86.94 179 LEU A N 1
ATOM 1421 C CA . LEU A 1 179 ? 6.648 4.300 3.506 1.00 86.94 179 LEU A CA 1
ATOM 1422 C C . LEU A 1 179 ? 6.226 2.865 3.196 1.00 86.94 179 LEU A C 1
ATOM 1424 O O . LEU A 1 179 ? 7.028 1.942 3.310 1.00 86.94 179 LEU A O 1
ATOM 1428 N N . MET A 1 180 ? 4.993 2.664 2.728 1.00 84.94 180 MET A N 1
ATOM 1429 C CA . MET A 1 180 ? 4.497 1.344 2.334 1.00 84.94 180 MET A CA 1
ATOM 1430 C C . MET A 1 180 ? 5.331 0.726 1.200 1.00 84.94 180 MET A C 1
ATOM 1432 O O . MET A 1 180 ? 5.491 -0.495 1.132 1.00 84.94 180 MET A O 1
ATOM 1436 N N . SER A 1 181 ? 5.886 1.558 0.320 1.00 81.25 181 SER A N 1
ATOM 1437 C CA . SER A 1 181 ? 6.761 1.103 -0.758 1.00 81.25 181 SER A CA 1
ATOM 1438 C C . SER A 1 181 ? 8.153 0.734 -0.255 1.00 81.25 181 SER A C 1
ATOM 1440 O O . SER A 1 181 ? 8.665 -0.313 -0.650 1.00 81.25 181 SER A O 1
ATOM 1442 N N . ILE A 1 182 ? 8.737 1.533 0.648 1.00 77.94 182 ILE A N 1
ATOM 1443 C CA . ILE A 1 182 ? 10.030 1.232 1.284 1.00 77.94 182 ILE A CA 1
ATOM 1444 C C . ILE A 1 182 ? 9.931 -0.025 2.145 1.00 77.94 182 ILE A C 1
ATOM 1446 O O . ILE A 1 182 ? 10.798 -0.880 2.051 1.00 77.94 182 ILE A O 1
ATOM 1450 N N . LEU A 1 183 ? 8.849 -0.222 2.906 1.00 73.88 183 LEU A N 1
ATOM 1451 C CA . LEU A 1 183 ? 8.608 -1.488 3.613 1.00 73.88 183 LEU A CA 1
ATOM 1452 C C . LEU A 1 183 ? 8.649 -2.683 2.657 1.00 73.88 183 LEU A C 1
ATOM 1454 O O . LEU A 1 183 ? 9.104 -3.771 3.012 1.00 73.88 183 LEU A O 1
ATOM 1458 N N . GLY A 1 184 ? 8.223 -2.464 1.414 1.00 61.94 184 GLY A N 1
ATOM 1459 C CA . GLY A 1 184 ? 8.279 -3.448 0.356 1.00 61.94 184 GLY A CA 1
ATOM 1460 C C . GLY A 1 184 ? 9.670 -3.717 -0.237 1.00 61.94 184 GLY A C 1
ATOM 1461 O O . GLY A 1 184 ? 9.803 -4.735 -0.917 1.00 61.94 184 GLY A O 1
ATOM 1462 N N . MET A 1 185 ? 10.671 -2.872 -0.000 1.00 62.59 185 MET A N 1
ATOM 1463 C CA . MET A 1 185 ? 12.025 -2.974 -0.555 1.00 62.59 185 MET A CA 1
ATOM 1464 C C . MET A 1 185 ? 13.041 -3.219 0.563 1.00 62.59 185 MET A C 1
ATOM 1466 O O . MET A 1 185 ? 12.952 -2.587 1.603 1.00 62.59 185 MET A O 1
ATOM 1470 N N . ASP A 1 186 ? 14.043 -4.081 0.368 1.00 54.50 186 ASP A N 1
ATOM 1471 C CA . ASP A 1 186 ? 15.129 -4.289 1.348 1.00 54.50 186 ASP A CA 1
ATOM 1472 C C . ASP A 1 186 ? 16.119 -3.116 1.404 1.00 54.50 186 ASP A C 1
ATOM 1474 O O . ASP A 1 186 ? 17.317 -3.269 1.186 1.00 54.50 186 ASP A O 1
ATOM 1478 N N . LYS A 1 187 ? 15.615 -1.908 1.667 1.00 54.69 187 LYS A N 1
ATOM 1479 C CA . LYS A 1 187 ? 16.407 -0.686 1.783 1.00 54.69 187 LYS A CA 1
ATOM 1480 C C . LYS A 1 187 ? 16.109 0.015 3.102 1.00 54.69 187 LYS A C 1
ATOM 1482 O O . LYS A 1 187 ? 14.954 0.142 3.502 1.00 54.69 187 LYS A O 1
ATOM 1487 N N . ARG A 1 188 ? 17.172 0.471 3.769 1.00 49.88 188 ARG A N 1
ATOM 1488 C CA . ARG A 1 188 ? 17.082 1.343 4.946 1.00 49.88 188 ARG A CA 1
ATOM 1489 C C . ARG A 1 188 ? 16.723 2.754 4.476 1.00 49.88 188 ARG A C 1
ATOM 1491 O O . ARG A 1 188 ? 17.319 3.243 3.522 1.00 49.88 188 ARG A O 1
ATOM 1498 N N . SER A 1 189 ? 15.738 3.371 5.122 1.00 47.38 189 SER A N 1
ATOM 1499 C CA . SER A 1 189 ? 15.492 4.810 4.987 1.00 47.38 189 SER A CA 1
ATOM 1500 C C . SER A 1 189 ? 16.648 5.572 5.628 1.00 47.38 189 SER A C 1
ATOM 1502 O O . SER A 1 189 ? 17.134 5.157 6.680 1.00 47.38 189 SER A O 1
ATOM 1504 N N . GLU A 1 190 ? 17.061 6.684 5.024 1.00 47.00 190 GLU A N 1
ATOM 1505 C CA . GLU A 1 190 ? 17.934 7.656 5.686 1.00 47.00 190 GLU A CA 1
ATOM 1506 C C . GLU A 1 190 ? 17.203 8.321 6.862 1.00 47.00 190 GLU A C 1
ATOM 1508 O O . GLU A 1 190 ? 15.967 8.347 6.919 1.00 47.00 190 GLU A O 1
ATOM 1513 N N . SER A 1 191 ? 18.006 8.774 7.825 1.00 42.66 191 SER A N 1
ATOM 1514 C CA . SER A 1 191 ? 17.633 9.258 9.155 1.00 42.66 191 SER A CA 1
ATOM 1515 C C . SER A 1 191 ? 16.533 10.319 9.143 1.00 42.66 191 SER A C 1
ATOM 1517 O O . SER A 1 191 ? 16.615 11.290 8.391 1.00 42.66 191 SER A O 1
ATOM 1519 N N . VAL A 1 192 ? 15.563 10.187 10.051 1.00 49.88 192 VAL A N 1
ATOM 1520 C CA . VAL A 1 192 ? 14.553 11.219 10.320 1.00 49.88 192 VAL A CA 1
ATOM 1521 C C . VAL A 1 192 ? 14.793 11.814 11.706 1.00 49.88 192 VAL A C 1
ATOM 1523 O O . VAL A 1 192 ? 15.083 11.098 12.661 1.00 49.88 192 VAL A O 1
ATOM 1526 N N . SER A 1 193 ? 14.702 13.142 11.772 1.00 45.66 193 SER A N 1
ATOM 1527 C CA . SER A 1 193 ? 14.862 13.978 12.966 1.00 45.66 193 SER A CA 1
ATOM 1528 C C . SER A 1 193 ? 13.952 13.553 14.131 1.00 45.66 193 SER A C 1
ATOM 1530 O O . SER A 1 193 ? 12.770 13.269 13.944 1.00 45.66 193 SER A O 1
ATOM 1532 N N . HIS A 1 194 ? 14.519 13.564 15.342 1.00 49.28 194 HIS A N 1
ATOM 1533 C CA . HIS A 1 194 ? 13.986 13.011 16.593 1.00 49.28 194 HIS A CA 1
ATOM 1534 C C . HIS A 1 194 ? 13.019 13.934 17.366 1.00 49.28 194 HIS A C 1
ATOM 1536 O O . HIS A 1 194 ? 13.128 14.073 18.586 1.00 49.28 194 HIS A O 1
ATOM 1542 N N . THR A 1 195 ? 12.050 14.570 16.709 1.00 58.06 195 THR A N 1
ATOM 1543 C CA . THR A 1 195 ? 10.954 15.226 17.450 1.00 58.06 195 THR A CA 1
ATOM 1544 C C . THR A 1 195 ? 9.894 14.198 17.837 1.00 58.06 195 THR A C 1
ATOM 1546 O O . THR A 1 195 ? 9.293 13.579 16.967 1.00 58.06 195 THR A O 1
ATOM 1549 N N . SER A 1 196 ? 9.651 14.020 19.142 1.00 70.50 196 SER A N 1
ATOM 1550 C CA . SER A 1 196 ? 8.655 13.067 19.658 1.00 70.50 196 SER A CA 1
ATOM 1551 C C . SER A 1 196 ? 7.247 13.409 19.158 1.00 70.50 196 SER A C 1
ATOM 1553 O O . SER A 1 196 ? 6.584 14.318 19.665 1.00 70.50 196 SER A O 1
ATOM 1555 N N . ILE A 1 197 ? 6.778 12.664 18.156 1.00 86.62 197 ILE A N 1
ATOM 1556 C CA . ILE A 1 197 ? 5.490 12.898 17.485 1.00 86.62 197 ILE A CA 1
ATOM 1557 C C . ILE A 1 197 ? 4.320 12.160 18.163 1.00 86.62 197 ILE A C 1
ATOM 1559 O O . ILE A 1 197 ? 3.148 12.384 17.843 1.00 86.62 197 ILE A O 1
ATOM 1563 N N . LYS A 1 198 ? 4.622 11.337 19.179 1.00 92.38 198 LYS A N 1
ATOM 1564 C CA . LYS A 1 198 ? 3.643 10.583 19.979 1.00 92.38 198 LYS A CA 1
ATOM 1565 C C . LYS A 1 198 ? 2.544 11.484 20.558 1.00 92.38 198 LYS A C 1
ATOM 1567 O O . LYS A 1 198 ? 1.360 11.182 20.413 1.00 92.38 198 LYS A O 1
ATOM 1572 N N . ILE A 1 199 ? 2.921 12.585 21.217 1.00 93.25 199 ILE A N 1
ATOM 1573 C CA . ILE A 1 199 ? 1.971 13.474 21.914 1.00 93.25 199 ILE A CA 1
ATOM 1574 C C . ILE A 1 199 ? 1.040 14.194 20.921 1.00 93.25 199 ILE A C 1
ATOM 1576 O O . ILE A 1 199 ? -0.178 14.130 21.116 1.00 93.25 199 ILE A O 1
ATOM 1580 N N . PRO A 1 200 ? 1.545 1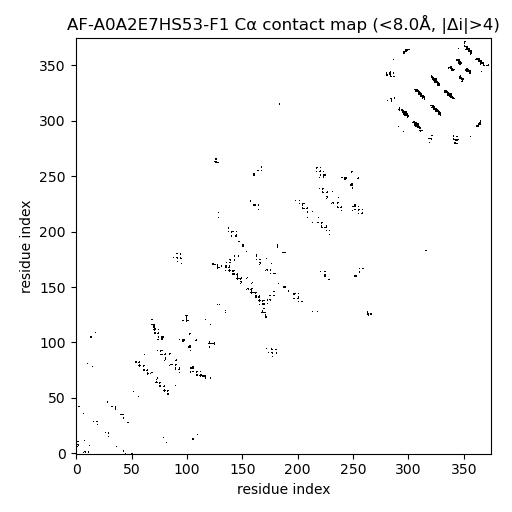4.847 19.851 1.00 95.06 200 PRO A N 1
ATOM 1581 C CA . PRO A 1 200 ? 0.688 15.428 18.818 1.00 95.06 200 PRO A CA 1
ATOM 1582 C C . PRO A 1 200 ? -0.299 14.428 18.204 1.00 95.06 200 PRO A C 1
ATOM 1584 O O . PRO A 1 200 ? -1.482 14.748 18.066 1.00 95.06 200 PRO A O 1
ATOM 1587 N N . LEU A 1 201 ? 0.151 13.204 17.900 1.00 96.75 201 LEU A N 1
ATOM 1588 C CA . LEU A 1 201 ? -0.706 12.154 17.348 1.00 96.75 201 LEU A CA 1
ATOM 1589 C C . LEU A 1 201 ? -1.815 11.742 18.329 1.00 96.75 201 LEU A C 1
ATOM 1591 O O . LEU A 1 201 ? -2.991 11.744 17.962 1.00 96.75 201 LEU A O 1
ATOM 1595 N N . LEU A 1 202 ? -1.473 11.453 19.591 1.00 96.62 202 LEU A N 1
ATOM 1596 C CA . LEU A 1 202 ? -2.448 11.089 20.629 1.00 96.62 202 LEU A CA 1
ATOM 1597 C C . LEU A 1 202 ? -3.480 12.188 20.886 1.00 96.62 202 LEU A C 1
ATOM 1599 O O . LEU A 1 202 ? -4.653 11.882 21.124 1.00 96.62 202 LEU A O 1
ATOM 1603 N N . ARG A 1 203 ? -3.056 13.457 20.846 1.00 96.06 203 ARG A N 1
ATOM 1604 C CA . ARG A 1 203 ? -3.954 14.607 20.978 1.00 96.06 203 ARG A CA 1
ATOM 1605 C C . ARG A 1 203 ? -4.929 14.659 19.808 1.00 96.06 203 ARG A C 1
ATOM 1607 O O . ARG A 1 203 ? -6.125 14.810 20.038 1.00 96.06 203 ARG A O 1
ATOM 1614 N N . LYS A 1 204 ? -4.439 14.480 18.576 1.00 97.44 204 LYS A N 1
ATOM 1615 C CA . LYS A 1 204 ? -5.286 14.551 17.382 1.00 97.44 204 LYS A CA 1
ATOM 1616 C C . LYS A 1 204 ? -6.288 13.401 17.305 1.00 97.44 204 LYS A C 1
ATOM 1618 O O . LYS A 1 204 ? -7.450 13.629 16.984 1.00 97.44 204 LYS A O 1
ATOM 1623 N N . LEU A 1 205 ? -5.865 12.187 17.657 1.00 97.69 205 LEU A N 1
ATOM 1624 C CA . LEU A 1 205 ? -6.752 11.024 17.760 1.00 97.69 205 LEU A CA 1
ATOM 1625 C C . LEU A 1 205 ? -7.897 11.268 18.751 1.00 97.69 205 LEU A C 1
ATOM 1627 O O . LEU A 1 205 ? -9.051 10.986 18.437 1.00 97.69 205 LEU A O 1
ATOM 1631 N N . ALA A 1 206 ? -7.581 11.833 19.918 1.00 96.25 206 ALA A N 1
ATOM 1632 C CA . ALA A 1 206 ? -8.562 12.113 20.962 1.00 96.25 206 ALA A CA 1
ATOM 1633 C C . ALA A 1 206 ? -9.531 13.242 20.590 1.00 96.25 206 ALA A C 1
ATOM 1635 O O . ALA A 1 206 ? -10.724 13.141 20.855 1.00 96.25 206 ALA A O 1
ATOM 1636 N N . GLU A 1 207 ? -9.024 14.304 19.958 1.00 95.62 207 GLU A N 1
ATOM 1637 C CA . GLU A 1 207 ? -9.838 15.407 19.435 1.00 95.62 207 GLU A CA 1
ATOM 1638 C C . GLU A 1 207 ? -10.880 14.891 18.433 1.00 95.62 207 GLU A C 1
ATOM 1640 O O . GLU A 1 207 ? -12.053 15.255 18.502 1.00 95.62 207 GLU A O 1
ATOM 1645 N N . ILE A 1 208 ? -10.466 14.003 17.523 1.00 96.44 208 ILE A N 1
ATOM 1646 C CA . ILE A 1 208 ? -11.355 13.461 16.495 1.00 96.44 208 ILE A CA 1
ATOM 1647 C C . ILE A 1 208 ? -12.347 12.462 17.102 1.00 96.44 208 ILE A C 1
ATOM 1649 O O . ILE A 1 208 ? -13.515 12.486 16.723 1.00 96.44 208 ILE A O 1
ATOM 1653 N N . SER A 1 209 ? -11.937 11.610 18.050 1.00 94.94 209 SER A N 1
ATOM 1654 C CA . SER A 1 209 ? -12.787 10.519 18.561 1.00 94.94 209 SER A CA 1
ATOM 1655 C C . SER A 1 209 ? -14.022 10.991 19.334 1.00 94.94 209 SER A C 1
ATOM 1657 O O . SER A 1 209 ? -14.999 10.254 19.443 1.00 94.94 209 SER A O 1
ATOM 1659 N N . ILE A 1 210 ? -14.000 12.213 19.872 1.00 91.06 210 ILE A N 1
ATOM 1660 C CA . ILE A 1 210 ? -15.136 12.808 20.597 1.00 91.06 210 ILE A CA 1
ATOM 1661 C C . ILE A 1 210 ? -16.069 13.624 19.693 1.00 91.06 210 ILE A C 1
ATOM 1663 O O . ILE A 1 210 ? -17.082 14.155 20.157 1.00 91.06 210 ILE A O 1
ATOM 1667 N N . ARG A 1 211 ? -15.744 13.756 18.403 1.00 89.62 211 ARG A N 1
ATOM 1668 C CA . ARG A 1 211 ? -16.531 14.554 17.466 1.00 89.62 211 ARG A CA 1
ATOM 1669 C C . ARG A 1 211 ? -17.880 13.891 17.182 1.00 89.62 211 ARG A C 1
ATOM 1671 O O . ARG A 1 211 ? -17.969 12.706 16.858 1.00 89.62 211 ARG A O 1
ATOM 1678 N N . LYS A 1 212 ? -18.953 14.685 17.242 1.00 85.94 212 LYS A N 1
ATOM 1679 C CA . LYS A 1 212 ? -20.287 14.249 16.806 1.00 85.94 212 LYS A CA 1
ATOM 1680 C C . LYS A 1 212 ? -20.298 14.003 15.295 1.00 85.94 212 LYS A C 1
ATOM 1682 O O . LYS A 1 212 ? -19.771 14.810 14.535 1.00 85.94 212 LYS A O 1
ATOM 1687 N N . GLY A 1 213 ? -20.953 12.923 14.874 1.00 86.12 213 GLY A N 1
ATOM 1688 C CA . GLY A 1 213 ? -21.129 12.571 13.461 1.00 86.12 213 GLY A CA 1
ATOM 1689 C C . GLY A 1 213 ? -20.149 11.525 12.926 1.00 86.12 213 GLY A C 1
ATOM 1690 O O . GLY A 1 213 ? -20.389 11.009 11.839 1.00 86.12 213 GLY A O 1
ATOM 1691 N N . ASN A 1 214 ? -19.110 11.158 13.686 1.00 92.62 214 ASN A N 1
ATOM 1692 C CA . ASN A 1 214 ? -18.266 10.018 13.333 1.00 92.62 214 ASN A CA 1
ATOM 1693 C C . ASN A 1 214 ? -19.070 8.715 13.393 1.00 92.62 214 ASN A C 1
ATOM 1695 O O . ASN A 1 214 ? -19.867 8.490 14.311 1.00 92.62 214 ASN A O 1
ATOM 1699 N N . SER A 1 215 ? -18.805 7.818 12.451 1.00 93.56 215 SER A N 1
ATOM 1700 C CA . SER A 1 215 ? -19.289 6.451 12.499 1.00 93.56 215 SER A CA 1
ATOM 1701 C C . SER A 1 215 ? -18.691 5.708 13.691 1.00 93.56 215 SER A C 1
ATOM 1703 O O . SER A 1 215 ? -17.572 5.964 14.146 1.00 93.56 215 SER A O 1
ATOM 1705 N N . THR A 1 216 ? -19.433 4.718 14.183 1.00 93.00 216 THR A N 1
ATOM 1706 C CA . THR A 1 216 ? -18.951 3.818 15.233 1.00 93.00 216 THR A CA 1
ATOM 1707 C C . THR A 1 216 ? -17.648 3.125 14.827 1.00 93.00 216 THR A C 1
ATOM 1709 O O . THR A 1 216 ? -16.765 2.960 15.660 1.00 93.00 216 THR A O 1
ATOM 1712 N N . LEU A 1 217 ? -17.493 2.777 13.545 1.00 95.00 217 LEU A N 1
ATOM 1713 C CA . LEU A 1 217 ? -16.292 2.118 13.027 1.00 95.00 217 LEU A CA 1
ATOM 1714 C C . LEU A 1 217 ? -15.069 3.039 13.034 1.00 95.00 217 LEU A C 1
ATOM 1716 O O . LEU A 1 217 ? -13.990 2.603 13.430 1.00 95.00 217 LEU A O 1
ATOM 1720 N N . LEU A 1 218 ? -15.238 4.314 12.668 1.00 96.50 218 LEU A N 1
ATOM 1721 C CA . LEU A 1 218 ? -14.169 5.301 12.793 1.00 96.50 218 LEU A CA 1
ATOM 1722 C C . LEU A 1 218 ? -13.764 5.477 14.261 1.00 96.50 218 LEU A C 1
ATOM 1724 O O . LEU A 1 218 ? -12.582 5.411 14.582 1.00 96.50 218 LEU A O 1
ATOM 1728 N N . ASN A 1 219 ? -14.728 5.625 15.172 1.00 96.75 219 ASN A N 1
ATOM 1729 C CA . ASN A 1 219 ? -14.421 5.764 16.598 1.00 96.75 219 ASN A CA 1
ATOM 1730 C C . ASN A 1 219 ? -13.720 4.519 17.166 1.00 96.75 219 ASN A C 1
ATOM 1732 O O . ASN A 1 219 ? -12.752 4.665 17.913 1.00 96.75 219 ASN A O 1
ATOM 1736 N N . ASN A 1 220 ? -14.126 3.310 16.764 1.00 96.38 220 ASN A N 1
ATOM 1737 C CA . ASN A 1 220 ? -13.417 2.076 17.115 1.00 96.38 220 ASN A CA 1
ATOM 1738 C C . ASN A 1 220 ? -11.959 2.123 16.650 1.00 96.38 220 ASN A C 1
ATOM 1740 O O . ASN A 1 220 ? -11.065 1.817 17.437 1.00 96.38 220 ASN A O 1
ATOM 1744 N N . LEU A 1 221 ? -11.710 2.537 15.400 1.00 97.81 221 LEU A N 1
ATOM 1745 C CA . LEU A 1 221 ? -10.358 2.637 14.850 1.00 97.81 221 LEU A CA 1
ATOM 1746 C C . LEU A 1 221 ? -9.505 3.625 15.649 1.00 97.81 221 LEU A C 1
ATOM 1748 O O . LEU A 1 221 ? -8.389 3.290 16.032 1.00 97.81 221 LEU A O 1
ATOM 1752 N N . LEU A 1 222 ? -10.039 4.813 15.943 1.00 97.94 222 LEU A N 1
ATOM 1753 C CA . LEU A 1 222 ? -9.326 5.850 16.693 1.00 97.94 222 LEU A CA 1
ATOM 1754 C C . LEU A 1 222 ? -8.988 5.385 18.116 1.00 97.94 222 LEU A C 1
ATOM 1756 O O . LEU A 1 222 ? -7.857 5.567 18.568 1.00 97.94 222 LEU A O 1
ATOM 1760 N N . HIS A 1 223 ? -9.934 4.752 18.816 1.00 97.81 223 HIS A N 1
ATOM 1761 C CA . HIS A 1 223 ? -9.698 4.218 20.158 1.00 97.81 223 HIS A CA 1
ATOM 1762 C C . HIS A 1 223 ? -8.716 3.046 20.164 1.00 97.81 223 HIS A C 1
ATOM 1764 O O . HIS A 1 223 ? -7.829 3.027 21.018 1.00 97.81 223 HIS A O 1
ATOM 1770 N N . ALA A 1 224 ? -8.801 2.134 19.193 1.00 97.19 224 ALA A N 1
ATOM 1771 C CA . ALA A 1 224 ? -7.813 1.073 19.022 1.00 97.19 224 ALA A CA 1
ATOM 1772 C C . ALA A 1 224 ? -6.416 1.657 18.772 1.00 97.19 224 ALA A C 1
ATOM 1774 O O . ALA A 1 224 ? -5.476 1.304 19.474 1.00 97.19 224 ALA A O 1
ATOM 1775 N N . SER A 1 225 ? -6.278 2.628 17.863 1.00 98.00 225 SER A N 1
ATOM 1776 C CA . SER A 1 225 ? -5.004 3.318 17.619 1.00 98.00 225 SER A CA 1
ATOM 1777 C C . SER A 1 225 ? -4.437 4.004 18.857 1.00 98.00 225 SER A C 1
ATOM 1779 O O . SER A 1 225 ? -3.228 3.987 19.059 1.00 98.00 225 SER A O 1
ATOM 1781 N N . MET A 1 226 ? -5.284 4.604 19.695 1.00 98.00 226 MET A N 1
ATOM 1782 C CA . MET A 1 226 ? -4.823 5.208 20.944 1.00 98.00 226 MET A CA 1
ATOM 1783 C C . MET A 1 226 ? -4.262 4.166 21.919 1.00 98.00 226 MET A C 1
ATOM 1785 O O . MET A 1 226 ? -3.236 4.448 22.526 1.00 98.00 226 MET A O 1
ATOM 1789 N N . ILE A 1 227 ? -4.874 2.980 22.034 1.00 96.69 227 ILE A N 1
ATOM 1790 C CA . ILE A 1 227 ? -4.351 1.881 22.871 1.00 96.69 227 ILE A CA 1
ATOM 1791 C C . ILE A 1 227 ? -3.027 1.344 22.319 1.00 96.69 227 ILE A C 1
ATOM 1793 O O . ILE A 1 227 ? -2.110 1.075 23.082 1.00 96.69 227 ILE A O 1
ATOM 1797 N N . GLU A 1 228 ? -2.891 1.240 20.996 1.00 95.88 228 GLU A N 1
ATOM 1798 C CA . GLU A 1 228 ? -1.635 0.820 20.359 1.00 95.88 228 GLU A CA 1
ATOM 1799 C C . GLU A 1 228 ? -0.453 1.739 20.713 1.00 95.88 228 GLU A C 1
ATOM 1801 O O . GLU A 1 228 ? 0.680 1.283 20.856 1.00 95.88 228 GLU A O 1
ATOM 1806 N N . ILE A 1 229 ? -0.712 3.040 20.865 1.00 95.38 229 ILE A N 1
ATOM 1807 C CA . ILE A 1 229 ? 0.303 4.048 21.208 1.00 95.38 229 ILE A CA 1
ATOM 1808 C C . ILE A 1 229 ? 0.486 4.178 22.733 1.00 95.38 229 ILE A C 1
ATOM 1810 O O . ILE A 1 229 ? 1.584 4.474 23.220 1.00 95.38 229 ILE A O 1
ATOM 1814 N N . GLU A 1 230 ? -0.597 4.014 23.490 1.00 95.06 230 GLU A N 1
ATOM 1815 C CA . GLU A 1 230 ? -0.666 4.181 24.941 1.00 95.06 230 GLU A CA 1
ATOM 1816 C C . GLU A 1 230 ? -1.634 3.144 25.547 1.00 95.06 230 GLU A C 1
ATOM 1818 O O . GLU A 1 230 ? -2.832 3.419 25.684 1.00 95.06 230 GLU A O 1
ATOM 1823 N N . PRO A 1 231 ? -1.125 1.947 25.905 1.00 93.00 231 PRO A N 1
ATOM 1824 C CA . PRO A 1 231 ? -1.957 0.810 26.303 1.00 93.00 231 PRO A CA 1
ATOM 1825 C C . PRO A 1 231 ? -2.853 1.070 27.514 1.00 93.00 231 PRO A C 1
ATOM 1827 O O . PRO A 1 231 ? -3.974 0.571 27.551 1.00 93.00 231 PRO A O 1
ATOM 1830 N N . ASP A 1 232 ? -2.396 1.899 28.455 1.00 93.12 232 ASP A N 1
ATOM 1831 C CA . ASP A 1 232 ? -3.064 2.152 29.739 1.00 93.12 232 ASP A CA 1
ATOM 1832 C C . ASP A 1 232 ? -4.106 3.283 29.676 1.00 93.12 232 ASP A C 1
ATOM 1834 O O . ASP A 1 232 ? -4.613 3.755 30.698 1.00 93.12 232 ASP A O 1
ATOM 1838 N N . ARG A 1 233 ? -4.453 3.757 28.472 1.00 94.31 233 ARG A N 1
ATOM 1839 C CA . ARG A 1 233 ? -5.370 4.886 28.302 1.00 94.31 233 ARG A CA 1
ATOM 1840 C C . ARG A 1 233 ? -6.807 4.508 28.667 1.00 94.31 233 ARG A C 1
ATOM 1842 O O . ARG A 1 233 ? -7.589 4.071 27.819 1.00 94.31 233 ARG A O 1
ATOM 1849 N N . PHE A 1 234 ? -7.177 4.780 29.920 1.00 93.75 234 PHE A N 1
ATOM 1850 C CA . PHE A 1 234 ? -8.461 4.421 30.535 1.00 93.75 234 PHE A CA 1
ATOM 1851 C C . PHE A 1 234 ? -9.684 4.656 29.634 1.00 93.75 234 PHE A C 1
ATOM 1853 O O . PHE A 1 234 ? -10.466 3.737 29.403 1.00 93.75 234 PHE A O 1
ATOM 1860 N N . ALA A 1 235 ? -9.833 5.860 29.067 1.00 93.56 235 ALA A N 1
ATOM 1861 C CA . ALA A 1 235 ? -10.991 6.201 28.236 1.00 93.56 235 ALA A CA 1
ATOM 1862 C C . ALA A 1 235 ? -11.141 5.287 27.004 1.00 93.56 235 ALA A C 1
ATOM 1864 O O . ALA A 1 235 ? -12.257 4.896 26.661 1.00 93.56 235 ALA A O 1
ATOM 1865 N N . SER A 1 236 ? -10.031 4.913 26.361 1.00 96.31 236 SER A N 1
ATOM 1866 C CA . SER A 1 236 ? -10.047 4.022 25.197 1.00 96.31 236 SER A CA 1
ATOM 1867 C C . SER A 1 236 ? -10.270 2.565 25.587 1.00 96.31 236 SER A C 1
ATOM 1869 O O . SER A 1 236 ? -11.028 1.879 24.903 1.00 96.31 236 SER A O 1
ATOM 1871 N N . ILE A 1 237 ? -9.686 2.110 26.702 1.00 96.00 237 ILE A N 1
ATOM 1872 C CA . ILE A 1 237 ? -9.929 0.764 27.245 1.00 96.00 237 ILE A CA 1
ATOM 1873 C C . ILE A 1 237 ? -11.417 0.589 27.551 1.00 96.00 237 ILE A C 1
ATOM 1875 O O . ILE A 1 237 ? -12.040 -0.355 27.070 1.00 96.00 237 ILE A O 1
ATOM 1879 N N . VAL A 1 238 ? -12.007 1.524 28.302 1.00 96.06 238 VAL A N 1
ATOM 1880 C CA . VAL A 1 238 ? -13.431 1.487 28.659 1.00 96.06 238 VAL A CA 1
ATOM 1881 C C . VAL A 1 238 ? -14.307 1.513 27.409 1.00 96.06 238 VAL A C 1
ATOM 1883 O O . VAL A 1 238 ? -15.276 0.759 27.325 1.00 96.06 238 VAL A O 1
ATOM 1886 N N . PHE A 1 239 ? -13.974 2.355 26.426 1.00 95.94 239 PHE A N 1
ATOM 1887 C CA . PHE A 1 239 ? -14.715 2.423 25.169 1.00 95.94 239 PHE A CA 1
ATOM 1888 C C . PHE A 1 239 ? -14.703 1.077 24.433 1.00 95.94 239 PHE A C 1
ATOM 1890 O O . PHE A 1 239 ? -15.769 0.543 24.127 1.00 95.94 239 PHE A O 1
ATOM 1897 N N . LEU A 1 240 ? -13.526 0.492 24.189 1.00 94.88 240 LEU A N 1
ATOM 1898 C CA . LEU A 1 240 ? -13.431 -0.779 23.467 1.00 94.88 240 LEU A CA 1
ATOM 1899 C C . LEU A 1 240 ? -14.020 -1.939 24.272 1.00 94.88 240 LEU A C 1
ATOM 1901 O O . LEU A 1 240 ? -14.686 -2.790 23.693 1.00 94.88 240 LEU A O 1
ATOM 1905 N N . GLN A 1 241 ? -13.874 -1.960 25.596 1.00 94.12 241 GLN A N 1
ATOM 1906 C CA . GLN A 1 241 ? -14.477 -3.003 26.426 1.00 94.12 241 GLN A CA 1
ATOM 1907 C C . GLN A 1 241 ? -16.013 -2.995 26.326 1.00 94.12 241 GLN A C 1
ATOM 1909 O O . GLN A 1 241 ? -16.614 -4.053 26.144 1.00 94.12 241 GLN A O 1
ATOM 1914 N N . LYS A 1 242 ? -16.648 -1.814 26.303 1.00 94.62 242 LYS A N 1
ATOM 1915 C CA . LYS A 1 242 ? -18.093 -1.689 26.029 1.00 94.62 242 LYS A CA 1
ATOM 1916 C C . LYS A 1 242 ? -18.477 -2.202 24.639 1.00 94.62 242 LYS A C 1
ATOM 1918 O O . LYS A 1 242 ? -19.564 -2.743 24.455 1.00 94.62 242 LYS A O 1
ATOM 1923 N N . MET A 1 243 ? -17.605 -2.037 23.645 1.00 91.38 243 MET A N 1
ATOM 1924 C CA . MET A 1 243 ? -17.829 -2.573 22.297 1.00 91.38 243 MET A CA 1
ATOM 1925 C C . MET A 1 243 ? -17.677 -4.097 22.262 1.00 91.38 243 MET A C 1
ATOM 1927 O O . MET A 1 243 ? -18.486 -4.779 21.634 1.00 91.38 243 MET A O 1
ATOM 1931 N N . LYS A 1 244 ? -16.711 -4.643 23.004 1.00 92.75 244 LYS A N 1
ATOM 1932 C CA . LYS A 1 244 ? -16.522 -6.088 23.171 1.00 92.75 244 LYS A CA 1
ATOM 1933 C C . LYS A 1 244 ? -17.740 -6.759 23.802 1.00 92.75 244 LYS A C 1
ATOM 1935 O O . LYS A 1 244 ? -18.156 -7.812 23.331 1.00 92.75 244 LYS A O 1
ATOM 1940 N N . GLU A 1 245 ? -18.345 -6.140 24.815 1.00 93.31 245 GLU A N 1
ATOM 1941 C CA . GLU A 1 245 ? -19.590 -6.621 25.442 1.00 93.31 245 GLU A CA 1
ATOM 1942 C C . GLU A 1 245 ? -20.765 -6.690 24.456 1.00 93.31 245 GLU A C 1
ATOM 1944 O O . GLU A 1 245 ? -21.661 -7.514 24.607 1.00 93.31 245 GLU A O 1
ATOM 1949 N N . ARG A 1 246 ? -20.728 -5.882 23.390 1.00 90.19 246 ARG A N 1
ATOM 1950 C CA . ARG A 1 246 ? -21.696 -5.915 22.282 1.00 90.19 246 ARG A CA 1
ATOM 1951 C C . ARG A 1 246 ? -21.333 -6.929 21.189 1.00 90.19 246 ARG A C 1
ATOM 1953 O O . ARG A 1 246 ? -21.945 -6.921 20.125 1.00 90.19 246 ARG A O 1
ATOM 1960 N N . GLY A 1 247 ? -20.335 -7.784 21.423 1.00 86.19 247 GLY A N 1
ATOM 1961 C CA . GLY A 1 247 ? -19.887 -8.818 20.487 1.00 86.19 247 GLY A CA 1
ATOM 1962 C C . GLY A 1 247 ? -18.973 -8.319 19.364 1.00 86.19 247 GLY A C 1
ATOM 1963 O O . GLY A 1 247 ? -18.745 -9.048 18.399 1.00 86.19 247 GLY A O 1
ATOM 1964 N N . ILE A 1 248 ? -18.447 -7.095 19.461 1.00 85.31 248 ILE A N 1
ATOM 1965 C CA . ILE A 1 248 ? -17.577 -6.504 18.436 1.00 85.31 248 ILE A CA 1
ATOM 1966 C C . ILE A 1 248 ? -16.123 -6.897 18.717 1.00 85.31 248 ILE A C 1
ATOM 1968 O O . ILE A 1 248 ? -15.664 -6.841 19.859 1.00 85.31 248 ILE A O 1
ATOM 1972 N N . LYS A 1 249 ? -15.383 -7.307 17.679 1.00 85.50 249 LYS A N 1
ATOM 1973 C CA . LYS A 1 249 ? -13.941 -7.572 17.794 1.00 85.50 249 LYS A CA 1
ATOM 1974 C C . LYS A 1 249 ? -13.200 -6.262 18.066 1.00 85.50 249 LYS A C 1
ATOM 1976 O O . LYS A 1 249 ? -13.467 -5.259 17.412 1.00 85.50 249 LYS A O 1
ATOM 1981 N N . ILE A 1 250 ? -12.273 -6.285 19.022 1.00 89.44 250 ILE A N 1
ATOM 1982 C CA . ILE A 1 250 ? -11.585 -5.073 19.496 1.00 89.44 250 ILE A CA 1
ATOM 1983 C C . ILE A 1 250 ? -10.094 -5.013 19.163 1.00 89.44 250 ILE A C 1
ATOM 1985 O O . ILE A 1 250 ? -9.436 -4.039 19.515 1.00 89.44 250 ILE A O 1
ATOM 1989 N N . ASP A 1 251 ? -9.545 -6.038 18.508 1.00 91.88 251 ASP A N 1
ATOM 1990 C CA . ASP A 1 251 ? -8.183 -5.973 17.987 1.00 91.88 251 ASP A CA 1
ATOM 1991 C C . ASP A 1 251 ? -8.098 -5.001 16.803 1.00 91.88 251 ASP A C 1
ATOM 1993 O O . ASP A 1 251 ? -9.039 -4.862 16.012 1.00 91.88 251 ASP A O 1
ATOM 1997 N N . PHE A 1 252 ? -6.953 -4.325 16.687 1.00 93.12 252 PHE A N 1
ATOM 1998 C CA . PHE A 1 252 ? -6.740 -3.291 15.681 1.00 93.12 252 PHE A CA 1
ATOM 1999 C C . PHE A 1 252 ? -6.969 -3.816 14.258 1.00 93.12 252 PHE A C 1
ATOM 2001 O O . PHE A 1 252 ? -7.617 -3.145 13.458 1.00 93.12 252 PHE A O 1
ATOM 2008 N N . GLU A 1 253 ? -6.467 -5.010 13.933 1.00 93.81 253 GLU A N 1
ATOM 2009 C CA . GLU A 1 253 ? -6.579 -5.596 12.597 1.00 93.81 253 GLU A CA 1
ATOM 2010 C C . GLU A 1 253 ? -8.036 -5.815 12.177 1.00 93.81 253 GLU A C 1
ATOM 2012 O O . GLU A 1 253 ? -8.414 -5.441 11.064 1.00 93.81 253 GLU A O 1
ATOM 2017 N N . SER A 1 254 ? -8.857 -6.386 13.061 1.00 90.44 254 SER A N 1
ATOM 2018 C CA . SER A 1 254 ? -10.279 -6.613 12.793 1.00 90.44 254 SER A CA 1
ATOM 2019 C C . SER A 1 254 ? -11.035 -5.298 12.614 1.00 90.44 254 SER A C 1
ATOM 2021 O O . SER A 1 254 ? -11.794 -5.162 11.654 1.00 90.44 254 SER A O 1
ATOM 2023 N N . ILE A 1 255 ? -10.781 -4.310 13.479 1.00 94.12 255 ILE A N 1
ATOM 2024 C CA . ILE A 1 255 ? -11.406 -2.984 13.387 1.00 94.12 255 ILE A CA 1
ATOM 2025 C C . ILE A 1 255 ? -11.006 -2.275 12.086 1.00 94.12 255 ILE A C 1
ATOM 2027 O O . ILE A 1 255 ? -11.861 -1.754 11.369 1.00 94.12 255 ILE A O 1
ATOM 2031 N N . ALA A 1 256 ? -9.711 -2.256 11.763 1.00 92.69 256 ALA A N 1
ATOM 2032 C CA . ALA A 1 256 ? -9.183 -1.608 10.567 1.00 92.69 256 ALA A CA 1
ATOM 2033 C C . ALA A 1 256 ? -9.766 -2.224 9.288 1.00 92.69 256 ALA A C 1
ATOM 2035 O O . ALA A 1 256 ? -10.121 -1.498 8.357 1.00 92.69 256 ALA A O 1
ATOM 2036 N N . LEU A 1 257 ? -9.909 -3.551 9.254 1.00 91.31 257 LEU A N 1
ATOM 2037 C CA . LEU A 1 257 ? -10.537 -4.266 8.149 1.00 91.31 257 LEU A CA 1
ATOM 2038 C C . LEU A 1 257 ? -12.021 -3.914 8.006 1.00 91.31 257 LEU A C 1
ATOM 2040 O O . LEU A 1 257 ? -12.478 -3.595 6.906 1.00 91.31 257 LEU A O 1
ATOM 2044 N N . GLU A 1 258 ? -12.775 -3.958 9.102 1.00 91.81 258 GLU A N 1
ATOM 2045 C CA . GLU A 1 258 ? -14.203 -3.642 9.085 1.00 91.81 258 GLU A CA 1
ATOM 2046 C C . GLU A 1 258 ? -14.448 -2.200 8.616 1.00 91.81 258 GLU A C 1
ATOM 2048 O O . GLU A 1 258 ? -15.295 -1.952 7.751 1.00 91.81 258 GLU A O 1
ATOM 2053 N N . TYR A 1 259 ? -13.636 -1.257 9.102 1.00 95.25 259 TYR A N 1
ATOM 2054 C CA . TYR A 1 259 ? -13.690 0.132 8.663 1.00 95.25 259 TYR A CA 1
ATOM 2055 C C . TYR A 1 259 ? -13.327 0.289 7.179 1.00 95.25 259 TYR A C 1
ATOM 2057 O O . TYR A 1 259 ? -14.042 0.967 6.441 1.00 95.25 259 TYR A O 1
ATOM 2065 N N . GLU A 1 260 ? -12.284 -0.388 6.688 1.00 93.12 260 GLU A N 1
ATOM 2066 C CA . GLU A 1 260 ? -11.930 -0.348 5.264 1.00 93.12 260 GLU A CA 1
ATOM 2067 C C . GLU A 1 260 ? -13.073 -0.858 4.372 1.00 93.12 260 GLU A C 1
ATOM 2069 O O . GLU A 1 260 ? -13.382 -0.262 3.336 1.00 93.12 260 GLU A O 1
ATOM 2074 N N . GLN A 1 261 ? -13.725 -1.958 4.762 1.00 90.12 261 GLN A N 1
ATOM 2075 C CA . GLN A 1 261 ? -14.863 -2.511 4.025 1.00 90.12 261 GLN A CA 1
ATOM 2076 C C . GLN A 1 261 ? -16.042 -1.544 4.004 1.00 90.12 261 GLN A C 1
ATOM 2078 O O . GLN A 1 261 ? -16.678 -1.372 2.962 1.00 90.12 261 GLN A O 1
ATOM 2083 N N . PHE A 1 262 ? -16.324 -0.891 5.129 1.00 92.06 262 PHE A N 1
ATOM 2084 C CA . PHE A 1 262 ? -17.342 0.146 5.211 1.00 92.06 262 PHE A CA 1
ATOM 2085 C C . PHE A 1 262 ? -17.055 1.313 4.254 1.00 92.06 262 PHE A C 1
ATOM 2087 O O . PHE A 1 262 ? -17.934 1.706 3.481 1.00 92.06 262 PHE A O 1
ATOM 2094 N N . LEU A 1 263 ? -15.814 1.806 4.222 1.00 91.06 263 LEU A N 1
ATOM 2095 C CA . LEU A 1 263 ? -15.398 2.867 3.303 1.00 91.06 263 LEU A CA 1
ATOM 2096 C C . LEU A 1 263 ? -15.501 2.436 1.828 1.00 91.06 263 LEU A C 1
ATOM 2098 O O . LEU A 1 263 ? -15.958 3.205 0.979 1.00 91.06 263 LEU A O 1
ATOM 2102 N N . LYS A 1 264 ? -15.133 1.188 1.511 1.00 87.50 264 LYS A N 1
ATOM 2103 C CA . LYS A 1 264 ? -15.273 0.622 0.158 1.00 87.50 264 LYS A CA 1
ATOM 2104 C C . LYS A 1 264 ? -16.737 0.495 -0.269 1.00 87.50 264 LYS A C 1
ATOM 2106 O O . LYS A 1 264 ? -17.041 0.792 -1.418 1.00 87.50 264 LYS A O 1
ATOM 2111 N N . LYS A 1 265 ? -17.652 0.114 0.632 1.00 85.00 265 LYS A N 1
ATOM 2112 C CA . LYS A 1 265 ? -19.098 0.044 0.334 1.00 85.00 265 LYS A CA 1
ATOM 2113 C C . LYS A 1 265 ? -19.680 1.418 0.012 1.00 85.00 265 LYS A C 1
ATOM 2115 O O . LYS A 1 265 ? -20.410 1.543 -0.964 1.00 85.00 265 LYS A O 1
ATOM 2120 N N . LYS A 1 266 ? -19.298 2.457 0.764 1.00 80.81 266 LYS A N 1
ATOM 2121 C CA . LYS A 1 266 ? -19.710 3.849 0.493 1.00 80.81 266 LYS A CA 1
ATOM 2122 C C . LYS A 1 266 ? -19.294 4.348 -0.895 1.00 80.81 266 LYS A C 1
ATOM 2124 O O . LYS A 1 266 ? -19.930 5.240 -1.441 1.00 80.81 266 LYS A O 1
ATOM 2129 N N . ARG A 1 267 ? -18.234 3.780 -1.475 1.00 72.06 267 ARG A N 1
ATOM 2130 C CA . ARG A 1 267 ? -17.740 4.139 -2.810 1.00 72.06 267 ARG A CA 1
ATOM 2131 C C . ARG A 1 267 ? -18.635 3.639 -3.950 1.00 72.06 267 ARG A C 1
ATOM 2133 O O . ARG A 1 267 ? -18.579 4.199 -5.039 1.00 72.06 267 ARG A O 1
ATOM 2140 N N . THR A 1 268 ? -19.428 2.593 -3.728 1.00 54.94 268 THR A N 1
ATOM 2141 C CA . THR A 1 268 ? -20.316 1.995 -4.735 1.00 54.94 268 THR A CA 1
ATOM 2142 C C . THR A 1 268 ? -21.767 2.098 -4.267 1.00 54.94 268 THR A C 1
ATOM 2144 O O . THR A 1 268 ? -22.227 1.172 -3.598 1.00 54.94 268 THR A O 1
ATOM 2147 N N . PRO A 1 269 ? -22.495 3.187 -4.584 1.00 47.00 269 PRO A N 1
ATOM 2148 C CA . PRO A 1 269 ? -23.876 3.338 -4.131 1.00 47.00 269 PRO A CA 1
ATOM 2149 C C . PRO A 1 269 ? -24.840 2.289 -4.710 1.00 47.00 269 PRO A C 1
ATOM 2151 O O . PRO A 1 269 ? -25.804 1.957 -4.037 1.00 47.00 269 PRO A O 1
ATOM 2154 N N . ASP A 1 270 ? -24.554 1.688 -5.875 1.00 38.19 270 ASP A N 1
ATOM 2155 C CA . ASP A 1 270 ? -25.515 0.813 -6.569 1.00 38.19 270 ASP A CA 1
ATOM 2156 C C . ASP A 1 270 ? -24.930 -0.532 -7.016 1.00 38.19 270 ASP A C 1
ATOM 2158 O O . ASP A 1 270 ? -24.581 -0.754 -8.178 1.00 38.19 270 ASP A O 1
ATOM 2162 N N . ARG A 1 271 ? -24.871 -1.498 -6.097 1.00 34.16 271 ARG A N 1
ATOM 2163 C CA . ARG A 1 271 ? -24.862 -2.914 -6.488 1.00 34.16 271 ARG A CA 1
ATOM 2164 C C . ARG A 1 271 ? -25.640 -3.736 -5.462 1.00 34.16 271 ARG A C 1
ATOM 2166 O O . ARG A 1 271 ? -25.356 -3.589 -4.272 1.00 34.16 271 ARG A O 1
ATOM 2173 N N . PRO A 1 272 ? -26.577 -4.613 -5.877 1.00 34.22 272 PRO A N 1
ATOM 2174 C CA . PRO A 1 272 ? -27.283 -5.479 -4.944 1.00 34.22 272 PRO A CA 1
ATOM 2175 C C . PRO A 1 272 ? -26.267 -6.280 -4.136 1.00 34.22 272 PRO A C 1
ATOM 2177 O O . PRO A 1 272 ? -25.306 -6.838 -4.674 1.00 34.22 272 PRO A O 1
ATOM 2180 N N . SER A 1 273 ? -26.463 -6.285 -2.827 1.00 35.56 273 SER A N 1
ATOM 2181 C CA . SER A 1 273 ? -25.604 -6.927 -1.848 1.00 35.56 273 SER A CA 1
ATOM 2182 C C . SER A 1 273 ? -25.520 -8.437 -2.096 1.00 35.56 273 SER A C 1
ATOM 2184 O O . SER A 1 273 ? -26.359 -9.213 -1.649 1.00 35.56 273 SER A O 1
ATOM 2186 N N . SER A 1 274 ? -24.439 -8.896 -2.732 1.00 33.00 274 SER A N 1
ATOM 2187 C CA . SER A 1 274 ? -24.038 -10.305 -2.672 1.00 33.00 274 SER A CA 1
ATOM 2188 C C . SER A 1 274 ? -23.403 -10.587 -1.302 1.00 33.00 274 SER A C 1
ATOM 2190 O O . SER A 1 274 ? -22.184 -10.739 -1.168 1.00 33.00 274 SER A O 1
ATOM 2192 N N . SER A 1 275 ? -24.231 -10.607 -0.256 1.00 39.12 275 SER A N 1
ATOM 2193 C CA . SER A 1 275 ? -23.854 -10.894 1.139 1.00 39.12 275 SER A CA 1
ATOM 2194 C C . SER A 1 275 ? -23.144 -12.250 1.308 1.00 39.12 275 SER A C 1
ATOM 2196 O O . SER A 1 275 ? -22.391 -12.450 2.262 1.00 39.12 275 SER A O 1
ATOM 2198 N N . THR A 1 276 ? -23.301 -13.154 0.340 1.00 39.25 276 THR A N 1
ATOM 2199 C CA . THR A 1 276 ? -22.656 -14.471 0.273 1.00 39.25 276 THR A CA 1
ATOM 2200 C C . THR A 1 276 ? -21.172 -14.408 -0.110 1.00 39.25 276 THR A C 1
ATOM 2202 O O . THR A 1 276 ? -20.389 -15.216 0.380 1.00 39.25 276 THR A O 1
ATOM 2205 N N . VAL A 1 277 ? -20.754 -13.434 -0.932 1.00 45.44 277 VAL A N 1
ATOM 2206 C CA . VAL A 1 277 ? -19.354 -13.298 -1.394 1.00 45.44 277 VAL A CA 1
ATOM 2207 C C . VAL A 1 277 ? -18.478 -12.647 -0.314 1.00 45.44 277 VAL A C 1
ATOM 2209 O O . VAL A 1 277 ? -17.362 -13.097 -0.070 1.00 45.44 277 VAL A O 1
ATOM 2212 N N . GLN A 1 278 ? -19.017 -11.660 0.415 1.00 48.53 278 GLN A N 1
ATOM 2213 C CA . GLN A 1 278 ? -18.297 -10.938 1.480 1.00 48.53 278 GLN A CA 1
ATOM 2214 C C . GLN A 1 278 ? -17.970 -11.823 2.696 1.00 48.53 278 GLN A C 1
ATOM 2216 O O . GLN A 1 278 ? -16.906 -11.673 3.293 1.00 48.53 278 GLN A O 1
ATOM 2221 N N . LYS A 1 279 ? -18.838 -12.788 3.041 1.00 52.75 279 LYS A N 1
ATOM 2222 C CA . LYS A 1 279 ? -18.535 -13.793 4.078 1.00 52.75 279 LYS A CA 1
ATOM 2223 C C . LYS A 1 279 ? -17.419 -14.757 3.653 1.00 52.75 279 LYS A C 1
ATOM 2225 O O . LYS A 1 279 ? -16.663 -15.202 4.512 1.00 52.75 279 LYS A O 1
ATOM 2230 N N . GLY A 1 280 ? -17.309 -15.064 2.358 1.00 56.84 280 GLY A N 1
ATOM 2231 C CA . GLY A 1 280 ? -16.280 -15.956 1.816 1.00 56.84 280 GLY A CA 1
ATOM 2232 C C . GLY A 1 280 ? -14.872 -15.370 1.930 1.00 56.84 280 GLY A C 1
ATOM 2233 O O . GLY A 1 280 ? -13.976 -16.037 2.433 1.00 56.84 280 GLY A O 1
ATOM 2234 N N . GLU A 1 281 ? -14.693 -14.099 1.561 1.00 62.25 281 GLU A N 1
ATOM 2235 C CA . GLU A 1 281 ? -13.380 -13.431 1.612 1.00 62.25 281 GLU A CA 1
ATOM 2236 C C . GLU A 1 281 ? -12.858 -13.240 3.048 1.00 62.25 281 GLU A C 1
ATOM 2238 O O . GLU A 1 281 ? -11.669 -13.435 3.306 1.00 62.25 281 GLU A O 1
ATOM 2243 N N . LEU A 1 282 ? -13.748 -12.917 3.997 1.00 62.09 282 LEU A N 1
ATOM 2244 C CA . LEU A 1 282 ? -13.428 -12.858 5.431 1.00 62.09 282 LEU A CA 1
ATOM 2245 C C . LEU A 1 282 ? -12.970 -14.221 5.961 1.00 62.09 282 LEU A C 1
ATOM 2247 O O . LEU A 1 282 ? -11.977 -14.310 6.683 1.00 62.09 282 LEU A O 1
ATOM 2251 N N . LEU A 1 283 ? -13.658 -15.293 5.561 1.00 74.56 283 LEU A N 1
ATOM 2252 C CA . LEU A 1 283 ? -13.279 -16.641 5.964 1.00 74.56 283 LEU A CA 1
ATOM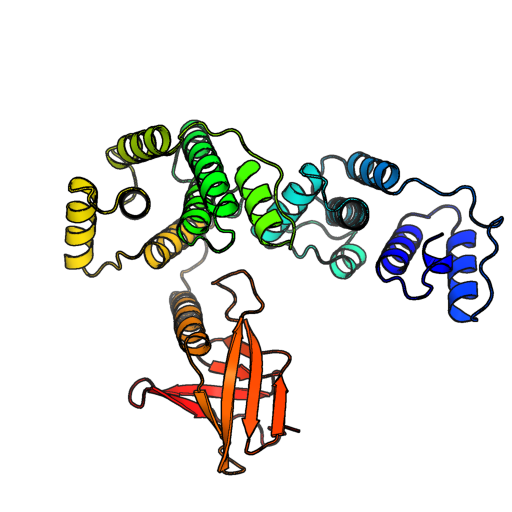 2253 C C . LEU A 1 283 ? -11.927 -17.064 5.387 1.00 74.56 283 LEU A C 1
ATOM 2255 O O . LEU A 1 283 ? -11.132 -17.704 6.074 1.00 74.56 283 LEU A O 1
ATOM 2259 N N . ASP A 1 284 ? -11.657 -16.697 4.138 1.00 79.75 284 ASP A N 1
ATOM 2260 C CA . ASP A 1 284 ? -10.420 -17.054 3.451 1.00 79.75 284 ASP A CA 1
ATOM 2261 C C . ASP A 1 284 ? -9.202 -16.371 4.091 1.00 79.75 284 ASP A C 1
ATOM 2263 O O . ASP A 1 284 ? -8.135 -16.984 4.211 1.00 79.75 284 ASP A O 1
ATOM 2267 N N . ALA A 1 285 ? -9.364 -15.134 4.570 1.00 75.81 285 ALA A N 1
ATOM 2268 C CA . ALA A 1 285 ? -8.332 -14.410 5.309 1.00 75.81 285 ALA A CA 1
ATOM 2269 C C . ALA A 1 285 ? -8.032 -15.053 6.677 1.00 75.81 285 ALA A C 1
ATOM 2271 O O . ALA A 1 285 ? -6.860 -15.298 6.992 1.00 75.81 285 ALA A O 1
ATOM 2272 N N . ASP A 1 286 ? -9.070 -15.389 7.452 1.00 80.81 286 ASP A N 1
ATOM 2273 C CA . ASP A 1 286 ? -8.943 -16.053 8.759 1.00 80.81 286 ASP A CA 1
ATOM 2274 C C . ASP A 1 286 ? -8.282 -17.433 8.629 1.00 80.81 286 ASP A C 1
ATOM 2276 O O . ASP A 1 286 ? -7.322 -17.753 9.339 1.00 80.81 286 ASP A O 1
ATOM 2280 N N . LEU A 1 287 ? -8.737 -18.236 7.662 1.00 84.94 287 LEU A N 1
ATOM 2281 C CA . LEU A 1 287 ? -8.145 -19.539 7.363 1.00 84.94 287 LEU A CA 1
ATOM 2282 C C . LEU A 1 287 ? -6.695 -19.414 6.904 1.00 84.94 287 LEU A C 1
ATOM 2284 O O . LEU A 1 287 ? -5.872 -20.267 7.223 1.00 84.94 287 LEU A O 1
ATOM 2288 N N . SER A 1 288 ? -6.356 -18.347 6.186 1.00 85.69 288 SER A N 1
ATOM 2289 C CA . SER A 1 288 ? -4.993 -18.114 5.730 1.00 85.69 288 SER A CA 1
ATOM 2290 C C . SER A 1 288 ? -4.056 -17.733 6.878 1.00 85.69 288 SER A C 1
ATOM 2292 O O . SER A 1 288 ? -2.921 -18.205 6.896 1.00 85.69 288 SER A O 1
ATOM 2294 N N . ASN A 1 289 ? -4.526 -16.954 7.860 1.00 82.00 289 ASN A N 1
ATOM 2295 C CA . ASN A 1 289 ? -3.759 -16.658 9.075 1.00 82.00 289 ASN A CA 1
ATOM 2296 C C . ASN A 1 289 ? -3.470 -17.948 9.848 1.00 82.00 289 ASN A C 1
ATOM 2298 O O . ASN A 1 289 ? -2.318 -18.242 10.175 1.00 82.00 289 ASN A O 1
ATOM 2302 N N . LEU A 1 290 ? -4.517 -18.748 10.060 1.00 85.69 290 LEU A N 1
ATOM 2303 C CA . LEU A 1 290 ? -4.435 -20.054 10.702 1.00 85.69 290 LEU A CA 1
ATOM 2304 C C . LEU A 1 290 ? -3.455 -20.985 9.968 1.00 85.69 290 LEU A C 1
ATOM 2306 O O . LEU A 1 290 ? -2.629 -21.645 10.600 1.00 85.69 290 LEU A O 1
ATOM 2310 N N . LEU A 1 291 ? -3.514 -21.006 8.634 1.00 88.50 291 LEU A N 1
ATOM 2311 C CA . LEU A 1 291 ? -2.653 -21.828 7.790 1.00 88.50 291 LEU A CA 1
ATOM 2312 C C . LEU A 1 291 ? -1.168 -21.468 7.957 1.00 88.50 291 LEU A C 1
ATOM 2314 O O . LEU A 1 291 ? -0.334 -22.362 8.054 1.00 88.50 291 LEU A O 1
ATOM 2318 N N . THR A 1 292 ? -0.832 -20.178 8.037 1.00 87.06 292 THR A N 1
ATOM 2319 C CA . THR A 1 292 ? 0.562 -19.721 8.186 1.00 87.06 292 THR A CA 1
ATOM 2320 C C . THR A 1 292 ? 1.105 -19.756 9.614 1.00 87.06 292 THR A C 1
ATOM 2322 O O . THR A 1 292 ? 2.315 -19.676 9.796 1.00 87.06 292 THR A O 1
ATOM 2325 N N . ALA A 1 293 ? 0.245 -19.870 10.629 1.00 82.75 293 ALA A N 1
ATOM 2326 C CA . ALA A 1 293 ? 0.656 -19.782 12.032 1.00 82.75 293 ALA A CA 1
ATOM 2327 C C . ALA A 1 293 ? 1.456 -21.000 12.526 1.00 82.75 293 ALA A C 1
ATOM 2329 O O . ALA A 1 293 ? 2.155 -20.910 13.533 1.00 82.75 293 ALA A O 1
ATOM 2330 N N . LYS A 1 294 ? 1.344 -22.151 11.853 1.00 86.38 294 LYS A N 1
ATOM 2331 C CA . LYS A 1 294 ? 2.012 -23.392 12.261 1.00 86.38 294 LYS A CA 1
ATOM 2332 C C . LYS A 1 294 ? 2.273 -24.329 11.086 1.00 86.38 294 LYS A C 1
ATOM 2334 O O . LYS A 1 294 ? 1.793 -24.117 9.975 1.00 86.38 294 LYS A O 1
ATOM 2339 N N . ARG A 1 295 ? 3.022 -25.400 11.358 1.00 88.25 295 ARG A N 1
ATOM 2340 C CA . ARG A 1 295 ? 3.125 -26.557 10.463 1.00 88.25 295 ARG A CA 1
ATOM 2341 C C . ARG A 1 295 ? 1.838 -27.376 10.510 1.00 88.25 295 ARG A C 1
ATOM 2343 O O . ARG A 1 295 ? 1.234 -27.534 11.571 1.00 88.25 295 ARG A O 1
ATOM 2350 N N . TRP A 1 296 ? 1.451 -27.903 9.359 1.00 91.25 296 TRP A N 1
ATOM 2351 C CA . TRP A 1 296 ? 0.259 -28.717 9.178 1.00 91.25 296 TRP A CA 1
ATOM 2352 C C . TRP A 1 296 ? 0.626 -30.096 8.672 1.00 91.25 296 TRP A C 1
ATOM 2354 O O . TRP A 1 296 ? 1.508 -30.247 7.833 1.00 91.25 296 TRP A O 1
ATOM 2364 N N . THR A 1 297 ? -0.100 -31.089 9.161 1.00 89.88 297 THR A N 1
ATOM 2365 C CA . THR A 1 297 ? -0.060 -32.442 8.626 1.00 89.88 297 THR A CA 1
ATOM 2366 C C . THR A 1 297 ? -1.133 -32.545 7.550 1.00 89.88 297 THR A C 1
ATOM 2368 O O . THR A 1 297 ? -2.317 -32.411 7.860 1.00 89.88 297 THR A O 1
ATOM 2371 N N . LEU A 1 298 ? -0.726 -32.727 6.295 1.00 88.94 298 LEU A N 1
ATOM 2372 C CA . LEU A 1 298 ? -1.636 -32.965 5.177 1.00 88.94 298 LEU A CA 1
ATOM 2373 C C . LEU A 1 298 ? -1.521 -34.417 4.742 1.00 88.94 298 LEU A C 1
ATOM 2375 O O . LEU A 1 298 ? -0.425 -34.887 4.437 1.00 88.94 298 LEU A O 1
ATOM 2379 N N . THR A 1 299 ? -2.652 -35.110 4.702 1.00 84.12 299 THR A N 1
ATOM 2380 C CA . THR A 1 299 ? -2.717 -36.487 4.218 1.00 84.12 299 THR A CA 1
ATOM 2381 C C . THR A 1 299 ? -3.391 -36.507 2.861 1.00 84.12 299 THR A C 1
ATOM 2383 O O . THR A 1 299 ? -4.507 -36.008 2.702 1.00 84.12 299 THR A O 1
ATOM 2386 N N . GLU A 1 300 ? -2.707 -37.097 1.891 1.00 77.94 300 GLU A N 1
ATOM 2387 C CA . GLU A 1 300 ? -3.273 -37.355 0.581 1.00 77.94 300 GLU A CA 1
ATOM 2388 C C . GLU A 1 300 ? -4.192 -38.581 0.653 1.00 77.94 300 GLU A C 1
ATOM 2390 O O . GLU A 1 300 ? -3.793 -39.667 1.064 1.00 77.94 300 GLU A O 1
ATOM 2395 N N . LEU A 1 301 ? -5.446 -38.403 0.257 1.00 76.94 301 LEU A N 1
ATOM 2396 C CA . LEU A 1 301 ? -6.525 -39.377 0.341 1.00 76.94 301 LEU A CA 1
ATOM 2397 C C . LEU A 1 301 ? -6.239 -40.634 -0.493 1.00 76.94 301 LEU A C 1
ATOM 2399 O O . LEU A 1 301 ? -6.570 -41.736 -0.064 1.00 76.94 301 LEU A O 1
ATOM 2403 N N . HIS A 1 302 ? -5.625 -40.473 -1.670 1.00 71.25 302 HIS A N 1
ATOM 2404 C CA . HIS A 1 302 ? -5.382 -41.570 -2.611 1.00 71.25 302 HIS A CA 1
ATOM 2405 C C . HIS A 1 302 ? -4.159 -42.409 -2.244 1.00 71.25 302 HIS A C 1
ATOM 2407 O O . HIS A 1 302 ? -4.233 -43.634 -2.215 1.00 71.25 302 HIS A O 1
ATOM 2413 N N . THR A 1 303 ? -3.040 -41.757 -1.941 1.00 75.81 303 THR A N 1
ATOM 2414 C CA . THR A 1 303 ? -1.769 -42.432 -1.645 1.00 75.81 303 THR A CA 1
ATOM 2415 C C . THR A 1 303 ? -1.605 -42.746 -0.156 1.00 75.81 303 THR A C 1
ATOM 2417 O O . THR A 1 303 ? -0.679 -43.463 0.219 1.00 75.81 303 THR A O 1
ATOM 2420 N N . LYS A 1 304 ? -2.477 -42.193 0.705 1.00 78.44 304 LYS A N 1
ATOM 2421 C CA . LYS A 1 304 ? -2.363 -42.184 2.177 1.00 78.44 304 LYS A CA 1
ATOM 2422 C C . LYS A 1 304 ? -1.044 -41.594 2.684 1.00 78.44 304 LYS A C 1
ATOM 2424 O O . LYS A 1 304 ? -0.667 -41.803 3.837 1.00 78.44 304 LYS A O 1
ATOM 2429 N N . GLN A 1 305 ? -0.333 -40.850 1.840 1.00 82.38 305 GLN A N 1
ATOM 2430 C CA . GLN A 1 305 ? 0.926 -40.231 2.217 1.00 82.38 305 GLN A CA 1
ATOM 2431 C C . GLN A 1 305 ? 0.681 -39.015 3.094 1.00 82.38 305 GLN A C 1
ATOM 2433 O O . GLN A 1 305 ? -0.214 -38.210 2.839 1.00 82.38 305 GLN A O 1
ATOM 2438 N N . THR A 1 306 ? 1.527 -38.871 4.107 1.00 85.31 306 THR A N 1
ATOM 2439 C CA . THR A 1 306 ? 1.455 -37.776 5.067 1.00 85.31 306 THR A CA 1
ATOM 2440 C C . THR A 1 306 ? 2.631 -36.830 4.870 1.00 85.31 306 THR A C 1
ATOM 2442 O O . THR A 1 306 ? 3.787 -37.252 4.892 1.00 85.31 306 THR A O 1
ATOM 2445 N N . TRP A 1 307 ? 2.325 -35.547 4.701 1.00 86.38 307 TRP A N 1
ATOM 2446 C CA . TRP A 1 307 ? 3.285 -34.466 4.519 1.00 86.38 307 TRP A CA 1
ATOM 2447 C C . TRP A 1 307 ? 3.219 -33.484 5.685 1.00 86.38 307 TRP A C 1
ATOM 2449 O O . TRP A 1 307 ? 2.136 -33.050 6.084 1.00 86.38 307 TRP A O 1
ATOM 2459 N N . PHE A 1 308 ? 4.381 -33.072 6.187 1.00 89.88 308 PHE A N 1
ATOM 2460 C CA . PHE A 1 308 ? 4.498 -31.986 7.159 1.00 89.88 308 PHE A CA 1
ATOM 2461 C C . PHE A 1 308 ? 4.788 -30.683 6.423 1.00 89.88 308 PHE A C 1
ATOM 2463 O O . PHE A 1 308 ? 5.914 -30.444 5.992 1.00 89.88 308 PHE A O 1
ATOM 2470 N N . VAL A 1 309 ? 3.766 -29.848 6.257 1.00 90.50 309 VAL A N 1
ATOM 2471 C CA . VAL A 1 309 ? 3.801 -28.671 5.387 1.00 90.50 309 VAL A CA 1
ATOM 2472 C C . VAL A 1 309 ? 3.844 -27.385 6.204 1.00 90.50 309 VAL A C 1
ATOM 2474 O O . VAL A 1 309 ? 3.108 -27.210 7.173 1.00 90.50 309 VAL A O 1
ATOM 2477 N N . SER A 1 310 ? 4.704 -26.456 5.799 1.00 90.56 310 SER A N 1
ATOM 2478 C CA . SER A 1 310 ? 4.726 -25.078 6.294 1.00 90.56 310 SER A CA 1
ATOM 2479 C C . SER A 1 310 ? 4.364 -24.110 5.179 1.00 90.56 310 SER A C 1
ATOM 2481 O O . SER A 1 310 ? 4.845 -24.227 4.051 1.00 90.56 310 SER A O 1
ATOM 2483 N N . PHE A 1 311 ? 3.517 -23.142 5.513 1.00 90.75 311 PHE A N 1
ATOM 2484 C CA . PHE A 1 311 ? 2.984 -22.167 4.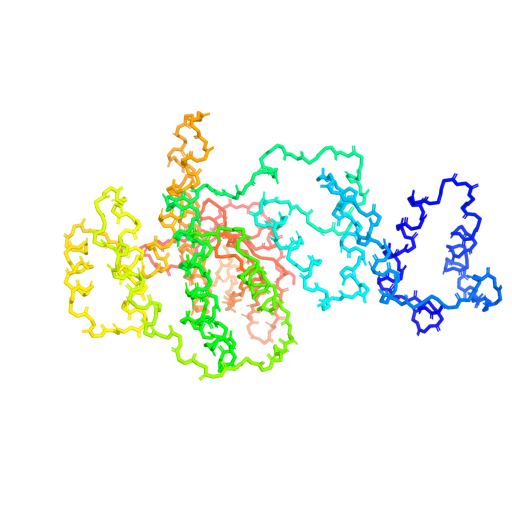572 1.00 90.75 311 PHE A CA 1
ATOM 2485 C C . PHE A 1 311 ? 3.560 -20.790 4.858 1.00 90.75 311 PHE A C 1
ATOM 2487 O O . PHE A 1 311 ? 3.607 -20.346 6.002 1.00 90.75 311 PHE A O 1
ATOM 2494 N N . ARG A 1 312 ? 3.955 -20.087 3.800 1.00 87.81 312 ARG A N 1
ATOM 2495 C CA . ARG A 1 312 ? 4.440 -18.711 3.858 1.00 87.81 312 ARG A CA 1
ATOM 2496 C C . ARG A 1 312 ? 3.650 -17.856 2.884 1.00 87.81 312 ARG A C 1
ATOM 2498 O O . ARG A 1 312 ? 3.593 -18.173 1.700 1.00 87.81 312 ARG A O 1
ATOM 2505 N N . ARG A 1 313 ? 3.071 -16.751 3.351 1.00 84.94 313 ARG A N 1
ATOM 2506 C CA . ARG A 1 313 ? 2.475 -15.747 2.456 1.00 84.94 313 ARG A CA 1
ATOM 2507 C C . ARG A 1 313 ? 3.562 -15.073 1.627 1.00 84.94 313 ARG A C 1
ATOM 2509 O O . ARG A 1 313 ? 4.606 -14.693 2.154 1.00 84.94 313 ARG A O 1
ATOM 2516 N N . THR A 1 314 ? 3.308 -14.922 0.333 1.00 79.00 314 THR A N 1
ATOM 2517 C CA . THR A 1 314 ? 4.150 -14.121 -0.572 1.00 79.00 314 THR A CA 1
ATOM 2518 C C . THR A 1 314 ? 3.525 -12.763 -0.850 1.00 79.00 314 THR A C 1
ATOM 2520 O O . THR A 1 314 ? 4.241 -11.797 -1.113 1.00 79.00 314 THR A O 1
ATOM 2523 N N . SER A 1 315 ? 2.199 -12.663 -0.742 1.00 68.62 315 SER A N 1
ATOM 2524 C CA . SER A 1 315 ? 1.501 -11.390 -0.819 1.00 68.62 315 SER A CA 1
ATOM 2525 C C . SER A 1 315 ? 1.716 -10.567 0.453 1.00 68.62 315 SER A C 1
ATOM 2527 O O . SER A 1 315 ? 1.529 -11.045 1.571 1.00 68.62 315 SER A O 1
ATOM 2529 N N . LYS A 1 316 ? 2.056 -9.286 0.265 1.00 55.12 316 LYS A N 1
ATOM 2530 C CA . LYS A 1 316 ? 2.093 -8.258 1.323 1.00 55.12 316 LYS A CA 1
ATOM 2531 C C . LYS A 1 316 ? 0.697 -7.752 1.705 1.00 55.12 316 LYS A C 1
ATOM 2533 O O . LYS A 1 316 ? 0.562 -6.967 2.636 1.00 55.12 316 LYS A O 1
ATOM 2538 N N . SER A 1 317 ? -0.338 -8.169 0.973 1.00 58.00 317 SER A N 1
ATOM 2539 C CA . SER A 1 317 ? -1.731 -7.857 1.279 1.00 58.00 317 SER A CA 1
ATOM 2540 C C . SER A 1 317 ? -2.349 -8.988 2.092 1.00 58.00 317 SER A C 1
ATOM 2542 O O . SER A 1 317 ? -2.414 -10.121 1.618 1.00 58.00 317 SER A O 1
ATOM 2544 N N . ILE A 1 318 ? -2.866 -8.654 3.277 1.00 53.03 318 ILE A N 1
ATOM 2545 C CA . ILE A 1 318 ? -3.620 -9.572 4.149 1.00 53.03 318 ILE A CA 1
ATOM 2546 C C . ILE A 1 318 ? -4.891 -10.092 3.440 1.00 53.03 318 ILE A C 1
ATOM 2548 O O . ILE A 1 318 ? -5.366 -11.182 3.740 1.00 53.03 318 ILE A O 1
ATOM 2552 N N . PHE A 1 319 ? -5.389 -9.363 2.432 1.00 54.19 319 PHE A N 1
ATOM 2553 C CA . PHE A 1 319 ? -6.600 -9.680 1.658 1.00 54.19 319 PHE A CA 1
ATOM 2554 C C . PHE A 1 319 ? -6.363 -10.582 0.448 1.00 54.19 319 PHE A C 1
ATOM 2556 O O . PHE A 1 319 ? -7.292 -10.879 -0.297 1.00 54.19 319 PHE A O 1
ATOM 2563 N N . LYS A 1 320 ? -5.120 -11.012 0.228 1.00 72.88 320 LYS A N 1
ATOM 2564 C CA . LYS A 1 320 ? -4.782 -12.015 -0.781 1.00 72.88 320 LYS A CA 1
ATOM 2565 C C . LYS A 1 320 ? -4.198 -13.223 -0.060 1.00 72.88 320 LYS A C 1
ATOM 2567 O O . LYS A 1 320 ? -2.994 -13.233 0.209 1.00 72.88 320 LYS A O 1
ATOM 2572 N N . PRO A 1 321 ? -5.035 -14.210 0.299 1.00 79.06 321 PRO A N 1
ATOM 2573 C CA . PRO A 1 321 ? -4.609 -15.407 1.008 1.00 79.06 321 PRO A CA 1
ATOM 2574 C C . PRO A 1 321 ? -3.859 -16.334 0.048 1.00 79.06 321 PRO A C 1
ATOM 2576 O O . PRO A 1 321 ? -4.374 -17.375 -0.340 1.00 79.06 321 PRO A O 1
ATOM 2579 N N . GLU A 1 322 ? -2.661 -15.929 -0.369 1.00 88.12 322 GLU A N 1
ATOM 2580 C CA . GLU A 1 322 ? -1.807 -16.649 -1.311 1.00 88.12 322 GLU A CA 1
ATOM 2581 C C . GLU A 1 322 ? -0.329 -16.608 -0.899 1.00 88.12 322 GLU A C 1
ATOM 2583 O O . GLU A 1 322 ? 0.142 -15.691 -0.210 1.00 88.12 322 GLU A O 1
ATOM 2588 N N . GLY A 1 323 ? 0.424 -17.627 -1.306 1.00 90.25 323 GLY A N 1
ATOM 2589 C CA . GLY A 1 323 ? 1.795 -17.792 -0.854 1.00 90.25 323 GLY A CA 1
ATOM 2590 C C . GLY A 1 323 ? 2.566 -18.933 -1.496 1.00 90.25 323 GLY A C 1
ATOM 2591 O O . GLY A 1 323 ? 2.162 -19.472 -2.514 1.00 90.25 323 GLY A O 1
ATOM 2592 N N . LYS A 1 324 ? 3.685 -19.297 -0.872 1.00 91.69 324 LYS A N 1
ATOM 2593 C CA . LYS A 1 324 ? 4.504 -20.482 -1.162 1.00 91.69 324 LYS A CA 1
ATOM 2594 C C . LYS A 1 324 ? 4.456 -21.441 0.017 1.00 91.69 324 LYS A C 1
ATOM 2596 O O . LYS A 1 324 ? 4.234 -21.008 1.151 1.00 91.69 324 LYS A O 1
ATOM 2601 N N . CYS A 1 325 ? 4.653 -22.728 -0.219 1.00 89.38 325 CYS A N 1
ATOM 2602 C CA . CYS A 1 325 ? 4.722 -23.694 0.872 1.00 89.38 325 CYS A CA 1
ATOM 2603 C C . CYS A 1 325 ? 5.794 -24.744 0.618 1.00 89.38 325 CYS A C 1
ATOM 2605 O O . CYS A 1 325 ? 6.211 -24.967 -0.512 1.00 89.38 325 CYS A O 1
ATOM 2607 N N . GLN A 1 326 ? 6.275 -25.344 1.696 1.00 90.25 326 GLN A N 1
ATOM 2608 C CA . GLN A 1 326 ? 7.287 -26.393 1.663 1.00 90.25 326 GLN A CA 1
ATOM 2609 C C . GLN A 1 326 ? 6.821 -27.536 2.555 1.00 90.25 326 GLN A C 1
ATOM 2611 O O . GLN A 1 326 ? 6.275 -27.287 3.635 1.00 90.25 326 GLN A O 1
ATOM 2616 N N . GLY A 1 327 ? 7.024 -28.765 2.106 1.00 88.81 327 GLY A N 1
ATOM 2617 C CA . GLY A 1 327 ? 6.595 -29.976 2.785 1.00 88.81 327 GLY A CA 1
ATOM 2618 C C . GLY A 1 327 ? 7.732 -30.958 2.935 1.00 88.81 327 GLY A C 1
ATOM 2619 O O . GLY A 1 327 ? 8.591 -31.063 2.065 1.00 88.81 327 GLY A O 1
ATOM 2620 N N . VAL A 1 328 ? 7.714 -31.683 4.045 1.00 87.88 328 VAL A N 1
ATOM 2621 C CA . VAL A 1 328 ? 8.663 -32.758 4.318 1.00 87.88 328 VAL A CA 1
ATOM 2622 C C . VAL A 1 328 ? 7.913 -34.081 4.420 1.00 87.88 328 VAL A C 1
ATOM 2624 O O . VAL A 1 328 ? 6.885 -34.163 5.100 1.00 87.88 328 VAL A O 1
ATOM 2627 N N . ARG A 1 329 ? 8.448 -35.113 3.764 1.00 83.38 329 ARG A N 1
ATOM 2628 C CA . ARG A 1 329 ? 8.017 -36.512 3.887 1.00 83.38 329 ARG A CA 1
ATOM 2629 C C . ARG A 1 329 ? 9.256 -37.388 4.067 1.00 83.38 329 ARG A C 1
ATOM 2631 O O . ARG A 1 329 ? 10.033 -37.562 3.129 1.00 83.38 329 ARG A O 1
ATOM 2638 N N . GLY A 1 330 ? 9.453 -37.934 5.267 1.00 80.50 330 GLY A N 1
ATOM 2639 C CA . GLY A 1 330 ? 10.719 -38.591 5.614 1.00 80.50 330 GLY A CA 1
ATOM 2640 C C . GLY A 1 330 ? 11.887 -37.607 5.480 1.00 80.50 330 GLY A C 1
ATOM 2641 O O . GLY A 1 330 ? 11.828 -36.522 6.050 1.00 80.50 330 GLY A O 1
ATOM 2642 N N . ASN A 1 331 ? 12.896 -37.955 4.676 1.00 78.62 331 ASN A N 1
ATOM 2643 C CA . ASN A 1 331 ? 14.060 -37.097 4.405 1.00 78.62 331 ASN A CA 1
ATOM 2644 C C . ASN A 1 331 ? 13.891 -36.185 3.174 1.00 78.62 331 ASN A C 1
ATOM 2646 O O . ASN A 1 331 ? 14.775 -35.384 2.883 1.00 78.62 331 ASN A O 1
ATOM 2650 N N . ASN A 1 332 ? 12.772 -36.287 2.448 1.00 78.56 332 ASN A N 1
ATOM 2651 C CA . ASN A 1 332 ? 12.569 -35.539 1.210 1.00 78.56 332 ASN A CA 1
ATOM 2652 C C . ASN A 1 332 ? 11.878 -34.203 1.492 1.00 78.56 332 ASN A C 1
ATOM 2654 O O . ASN A 1 332 ? 10.758 -34.168 2.014 1.00 78.56 332 ASN A O 1
ATOM 2658 N N . LEU A 1 333 ? 12.546 -33.111 1.115 1.00 85.31 333 LEU A N 1
ATOM 2659 C CA . LEU A 1 333 ? 11.999 -31.759 1.111 1.00 85.31 333 LEU A CA 1
ATOM 2660 C C . LEU A 1 333 ? 11.436 -31.443 -0.275 1.00 85.31 333 LEU A C 1
ATOM 2662 O O . LEU A 1 333 ? 12.138 -31.564 -1.275 1.00 85.31 333 LEU A O 1
ATOM 2666 N N . HIS A 1 334 ? 10.192 -30.983 -0.316 1.00 84.12 334 HIS A N 1
ATOM 2667 C CA . HIS A 1 334 ? 9.536 -30.524 -1.531 1.00 84.12 334 HIS A CA 1
ATOM 2668 C C . HIS A 1 334 ? 9.023 -29.091 -1.341 1.00 84.12 334 HIS A C 1
ATOM 2670 O O . HIS A 1 334 ? 8.565 -28.716 -0.258 1.00 84.12 334 HIS A O 1
ATOM 2676 N N . THR A 1 335 ? 9.091 -28.275 -2.393 1.00 84.56 335 THR A N 1
ATOM 2677 C CA . THR A 1 335 ? 8.665 -26.869 -2.377 1.00 84.56 335 THR A CA 1
ATOM 2678 C C . THR A 1 335 ? 7.638 -26.585 -3.466 1.00 84.56 335 THR A C 1
ATOM 2680 O O . THR A 1 335 ? 7.949 -26.703 -4.648 1.00 84.56 335 THR A O 1
ATOM 2683 N N . TRP A 1 336 ? 6.461 -26.108 -3.067 1.00 86.56 336 TRP A N 1
ATOM 2684 C CA . TRP A 1 336 ? 5.408 -25.638 -3.965 1.00 86.56 336 TRP A CA 1
ATOM 2685 C C . TRP A 1 336 ? 5.466 -24.125 -4.140 1.00 86.56 336 TRP A C 1
ATOM 2687 O O . TRP A 1 336 ? 5.582 -23.349 -3.177 1.00 86.56 336 TRP A O 1
ATOM 2697 N N . ASN A 1 337 ? 5.348 -23.699 -5.394 1.00 84.69 337 ASN A N 1
ATOM 2698 C CA . ASN A 1 337 ? 5.527 -22.303 -5.780 1.00 84.69 337 ASN A CA 1
ATOM 2699 C C . ASN A 1 337 ? 4.282 -21.449 -5.553 1.00 84.69 337 ASN A C 1
ATOM 2701 O O . ASN A 1 337 ? 4.381 -20.217 -5.563 1.00 84.69 337 ASN A O 1
ATOM 2705 N N . SER A 1 338 ? 3.136 -22.080 -5.314 1.00 88.62 338 SER A N 1
ATOM 2706 C CA . SER A 1 338 ? 1.888 -21.398 -5.041 1.00 88.62 338 SER A CA 1
ATOM 2707 C C . SER A 1 338 ? 0.976 -22.181 -4.095 1.00 88.62 338 SER A C 1
ATOM 2709 O O . SER A 1 338 ? 0.788 -23.390 -4.188 1.00 88.62 338 SER A O 1
ATOM 2711 N N . TRP A 1 339 ? 0.339 -21.455 -3.191 1.00 92.06 339 TRP A N 1
ATOM 2712 C CA . TRP A 1 339 ? -0.914 -21.846 -2.568 1.00 92.06 339 TRP A CA 1
ATOM 2713 C C . TRP A 1 339 ? -1.842 -20.641 -2.538 1.00 92.06 339 TRP A C 1
ATOM 2715 O O . TRP A 1 339 ? -1.378 -19.501 -2.538 1.00 92.06 339 TRP A O 1
ATOM 2725 N N . LYS A 1 340 ? -3.149 -20.883 -2.496 1.00 92.50 340 LYS A N 1
ATOM 2726 C CA . LYS A 1 340 ? -4.159 -19.861 -2.224 1.00 92.50 340 LYS A CA 1
ATOM 2727 C C . LYS A 1 340 ? -5.363 -20.445 -1.507 1.00 92.50 340 LYS A C 1
ATOM 2729 O O . LYS A 1 340 ? -5.660 -21.622 -1.689 1.00 92.50 340 LYS A O 1
ATOM 2734 N N . ILE A 1 341 ? -6.081 -19.632 -0.745 1.00 86.50 341 ILE A N 1
ATOM 2735 C CA . ILE A 1 341 ? -7.401 -19.996 -0.224 1.00 86.50 341 ILE A CA 1
ATOM 2736 C C . ILE A 1 341 ? -8.454 -19.250 -1.032 1.00 86.50 341 ILE A C 1
ATOM 2738 O O . ILE A 1 341 ? -8.353 -18.043 -1.227 1.00 86.50 341 ILE A O 1
ATOM 2742 N N . LYS A 1 342 ? -9.432 -19.984 -1.556 1.00 83.44 342 LYS A N 1
ATOM 2743 C CA . LYS A 1 342 ? -10.568 -19.402 -2.267 1.00 83.44 342 LYS A CA 1
ATOM 2744 C C . LYS A 1 342 ? -11.828 -20.173 -1.921 1.00 83.44 342 LYS A C 1
ATOM 2746 O O . LYS A 1 342 ? -11.860 -21.389 -2.117 1.00 83.44 342 LYS A O 1
ATOM 2751 N N . ASN A 1 343 ? -12.864 -19.470 -1.476 1.00 79.94 343 ASN A N 1
ATOM 2752 C CA . ASN A 1 343 ? -14.133 -20.063 -1.051 1.00 79.94 343 ASN A CA 1
ATOM 2753 C C . ASN A 1 343 ? -13.910 -21.170 -0.007 1.00 79.94 343 ASN A C 1
ATOM 2755 O O . ASN A 1 343 ? -14.465 -22.261 -0.107 1.00 79.94 343 ASN A O 1
ATOM 2759 N N . SER A 1 344 ? -13.038 -20.897 0.960 1.00 81.38 344 SER A N 1
ATOM 2760 C CA . SER A 1 344 ? -12.713 -21.750 2.108 1.00 81.38 344 SER A CA 1
ATOM 2761 C C . SER A 1 344 ? -11.973 -23.042 1.765 1.00 81.38 344 SER A C 1
ATOM 2763 O O . SER A 1 344 ? -11.816 -23.920 2.615 1.00 81.38 344 SER A O 1
ATOM 2765 N N . ILE A 1 345 ? -11.483 -23.144 0.529 1.00 86.38 345 ILE A N 1
ATOM 2766 C CA . ILE A 1 345 ? -10.675 -24.255 0.041 1.00 86.38 345 ILE A CA 1
ATOM 2767 C C . ILE A 1 345 ? -9.240 -23.780 -0.139 1.00 86.38 345 ILE A C 1
ATOM 2769 O O . ILE A 1 345 ? -8.976 -22.848 -0.900 1.00 86.38 345 ILE A O 1
ATOM 2773 N N . LEU A 1 346 ? -8.313 -24.458 0.531 1.00 89.19 346 LEU A N 1
ATOM 2774 C CA . LEU A 1 346 ? -6.887 -24.353 0.265 1.00 89.19 346 LEU A CA 1
ATOM 2775 C C . LEU A 1 346 ? -6.575 -25.069 -1.048 1.00 89.19 346 LEU A C 1
ATOM 2777 O O . LEU A 1 346 ? -6.928 -26.231 -1.224 1.00 89.19 346 LEU A O 1
ATOM 2781 N N . ILE A 1 347 ? -5.903 -24.373 -1.955 1.00 89.19 347 ILE A N 1
ATOM 2782 C CA . ILE A 1 347 ? -5.456 -24.865 -3.254 1.00 89.19 347 ILE A CA 1
ATOM 2783 C C . ILE A 1 347 ? -3.934 -24.723 -3.298 1.00 89.19 347 ILE A C 1
ATOM 2785 O O . ILE A 1 347 ? -3.443 -23.604 -3.177 1.00 89.19 347 ILE A O 1
ATOM 2789 N N . ILE A 1 348 ? -3.198 -25.817 -3.492 1.00 88.25 348 ILE A N 1
ATOM 2790 C CA . ILE A 1 348 ? -1.731 -25.840 -3.637 1.00 88.25 348 ILE A CA 1
ATOM 2791 C C . ILE A 1 348 ? -1.396 -26.179 -5.094 1.00 88.25 348 ILE A C 1
ATOM 2793 O O . ILE A 1 348 ? -1.964 -27.118 -5.652 1.00 88.25 348 ILE A O 1
ATOM 2797 N N . ASP A 1 349 ? -0.566 -25.346 -5.729 1.00 82.31 349 ASP A N 1
ATOM 2798 C CA . ASP A 1 349 ? -0.150 -25.409 -7.143 1.00 82.31 349 ASP A CA 1
ATOM 2799 C C . ASP A 1 349 ? -1.276 -25.617 -8.170 1.00 82.31 349 ASP A C 1
ATOM 2801 O O . ASP A 1 349 ? -1.074 -26.059 -9.296 1.00 82.31 349 ASP A O 1
ATOM 2805 N N . GLY A 1 350 ? -2.495 -25.215 -7.805 1.00 76.31 350 GLY A N 1
ATOM 2806 C CA . GLY A 1 350 ? -3.667 -25.258 -8.678 1.00 76.31 350 GLY A CA 1
ATOM 2807 C C . GLY A 1 350 ? -4.388 -26.608 -8.738 1.00 76.31 350 GLY A C 1
ATOM 2808 O O . GLY A 1 350 ? -5.501 -26.640 -9.262 1.00 76.31 350 GLY A O 1
ATOM 2809 N N . TYR A 1 351 ? -3.827 -27.679 -8.166 1.00 75.75 351 TYR A N 1
ATOM 2810 C CA . TYR A 1 351 ? -4.382 -29.037 -8.260 1.00 75.75 351 TYR A CA 1
ATOM 2811 C C . TYR A 1 351 ? -4.777 -29.645 -6.908 1.00 75.75 351 TYR A C 1
ATOM 2813 O O . TYR A 1 351 ? -5.875 -30.191 -6.796 1.00 75.75 351 TYR A O 1
ATOM 2821 N N . ALA A 1 352 ? -3.953 -29.528 -5.862 1.00 80.88 352 ALA A N 1
ATOM 2822 C CA . ALA A 1 352 ? -4.248 -30.152 -4.573 1.00 80.88 352 ALA A CA 1
ATOM 2823 C C . ALA A 1 352 ? -5.212 -29.276 -3.765 1.00 80.88 352 ALA A C 1
ATOM 2825 O O . ALA A 1 352 ? -4.944 -28.095 -3.540 1.00 80.88 352 ALA A O 1
ATOM 2826 N N . ARG A 1 353 ? -6.350 -29.841 -3.343 1.00 86.56 353 ARG A N 1
ATOM 2827 C CA . ARG A 1 353 ? -7.450 -29.096 -2.709 1.00 86.56 353 ARG A CA 1
ATOM 2828 C C . ARG A 1 353 ? -7.744 -29.642 -1.322 1.00 86.56 353 ARG A C 1
ATOM 2830 O O . ARG A 1 353 ? -7.953 -30.839 -1.176 1.00 86.56 353 ARG A O 1
ATOM 2837 N N . TYR A 1 354 ? -7.823 -28.768 -0.325 1.00 87.62 354 TYR A N 1
ATOM 2838 C CA . TYR A 1 354 ? -8.128 -29.131 1.057 1.00 87.62 354 TYR A CA 1
ATOM 2839 C C . TYR A 1 354 ? -9.214 -28.223 1.635 1.00 87.62 354 TYR A C 1
ATOM 2841 O O . TYR A 1 354 ? -9.182 -27.007 1.449 1.00 87.62 354 TYR A O 1
ATOM 2849 N N . ALA A 1 355 ? -10.157 -28.811 2.362 1.00 87.69 355 ALA A N 1
ATOM 2850 C CA . ALA A 1 355 ? -11.151 -28.108 3.160 1.00 87.69 355 ALA A CA 1
ATOM 2851 C C . ALA A 1 355 ? -10.755 -28.162 4.640 1.00 87.69 355 ALA A C 1
ATOM 2853 O O . ALA A 1 355 ? -10.300 -29.197 5.133 1.00 87.69 355 ALA A O 1
ATOM 2854 N N . TYR A 1 356 ? -10.923 -27.053 5.357 1.00 86.94 356 TYR A N 1
ATOM 2855 C CA . TYR A 1 356 ? -10.653 -27.017 6.791 1.00 86.94 356 TYR A CA 1
ATOM 2856 C C . TYR A 1 356 ? -11.853 -27.549 7.577 1.00 86.94 356 TYR A C 1
ATOM 2858 O O . TYR A 1 356 ? -12.924 -26.938 7.579 1.00 86.94 356 TYR A O 1
ATOM 2866 N N . ASP A 1 357 ? -11.672 -28.673 8.266 1.00 83.25 357 ASP A N 1
ATOM 2867 C CA . ASP A 1 357 ? -12.667 -29.202 9.191 1.00 83.25 357 ASP A CA 1
ATOM 2868 C C . ASP A 1 357 ? -12.512 -28.515 10.552 1.00 83.25 357 ASP A C 1
ATOM 2870 O O . ASP A 1 357 ? -11.515 -28.687 11.258 1.00 83.25 357 ASP A O 1
ATOM 2874 N N . ARG A 1 358 ? -13.520 -27.725 10.929 1.00 77.31 358 ARG A N 1
ATOM 2875 C CA . ARG A 1 358 ? -13.517 -26.956 12.178 1.00 77.31 358 ARG A CA 1
ATOM 2876 C C . ARG A 1 358 ? -13.640 -27.825 13.427 1.00 77.31 358 ARG A C 1
ATOM 2878 O O . ARG A 1 358 ? -13.114 -27.424 14.462 1.00 77.31 358 ARG A O 1
ATOM 2885 N N . ASN A 1 359 ? -14.294 -28.983 13.334 1.00 74.50 359 ASN A N 1
ATOM 2886 C CA . ASN A 1 359 ? -14.523 -29.860 14.484 1.00 74.50 359 ASN A CA 1
ATOM 2887 C C . ASN A 1 359 ? -13.231 -30.581 14.865 1.00 74.50 359 ASN A C 1
ATOM 2889 O O . ASN A 1 359 ? -12.834 -30.594 16.026 1.00 74.50 359 ASN A O 1
ATOM 2893 N N . SER A 1 360 ? -12.540 -31.128 13.865 1.00 80.00 360 SER A N 1
ATOM 2894 C CA . SER A 1 360 ? -11.277 -31.845 14.061 1.00 80.00 360 SER A CA 1
ATOM 2895 C C . SER A 1 360 ? -10.037 -30.946 13.969 1.00 80.00 360 SER A C 1
ATOM 2897 O O . SER A 1 360 ? -8.929 -31.400 14.240 1.00 80.00 360 SER A O 1
ATOM 2899 N N . LYS A 1 361 ? -10.211 -29.661 13.624 1.00 81.00 361 LYS A N 1
ATOM 2900 C CA . LYS A 1 361 ? -9.146 -28.655 13.460 1.00 81.00 361 LYS A CA 1
ATOM 2901 C C . LYS A 1 361 ? -8.019 -29.117 12.527 1.00 81.00 361 LYS A C 1
ATOM 2903 O O . LYS A 1 361 ? -6.849 -28.818 12.771 1.00 81.00 361 LYS A O 1
ATOM 2908 N N . VAL A 1 362 ? -8.367 -29.834 11.458 1.00 84.81 362 VAL A N 1
ATOM 2909 C CA . VAL A 1 362 ? -7.427 -30.344 10.446 1.00 84.81 362 VAL A CA 1
ATOM 2910 C C . VAL 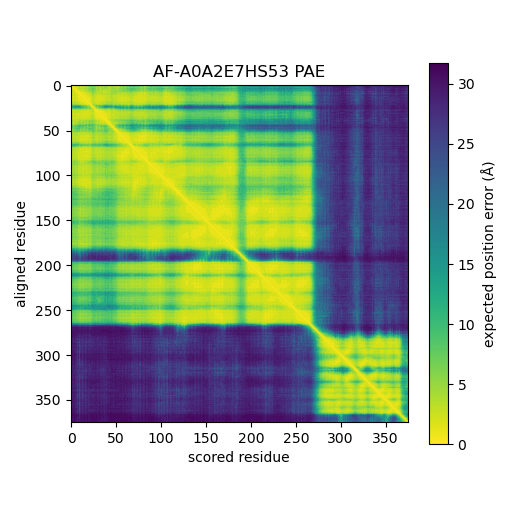A 1 362 ? -7.884 -30.008 9.029 1.00 84.81 362 VAL A C 1
ATOM 2912 O O . VAL A 1 362 ? -9.071 -29.835 8.755 1.00 84.81 362 VAL A O 1
ATOM 2915 N N . TRP A 1 363 ? -6.925 -29.932 8.108 1.00 87.00 363 TRP A N 1
ATOM 2916 C CA . TRP A 1 363 ? -7.191 -29.813 6.677 1.00 87.00 363 TRP A CA 1
ATOM 2917 C C . TRP A 1 363 ? -7.412 -31.204 6.083 1.00 87.00 363 TRP A C 1
ATOM 2919 O O . TRP A 1 363 ? -6.519 -32.046 6.126 1.00 87.00 363 TRP A O 1
ATOM 2929 N N . LYS A 1 364 ? -8.596 -31.443 5.520 1.00 86.06 364 LYS A N 1
ATOM 2930 C CA . LYS A 1 364 ? -8.957 -32.701 4.855 1.00 86.06 364 LYS A CA 1
ATOM 2931 C C . LYS A 1 364 ? -8.964 -32.492 3.349 1.00 86.06 364 LYS A C 1
ATOM 2933 O O . LYS A 1 364 ? -9.479 -31.476 2.882 1.00 86.06 364 LYS A O 1
ATOM 2938 N N . GLN A 1 365 ? -8.388 -33.418 2.584 1.00 83.00 365 GLN A N 1
ATOM 2939 C CA . GLN A 1 365 ? -8.376 -33.292 1.127 1.00 83.00 365 GLN A CA 1
ATOM 2940 C C . GLN A 1 365 ? -9.821 -33.279 0.602 1.00 83.00 365 GLN A C 1
ATOM 2942 O O . GLN A 1 365 ? -10.620 -34.156 0.926 1.00 83.00 365 GLN A O 1
ATOM 2947 N N . ALA A 1 366 ? -10.165 -32.248 -0.165 1.00 73.62 366 ALA A N 1
ATOM 2948 C CA . ALA A 1 366 ? -11.459 -32.109 -0.815 1.00 73.62 366 ALA A CA 1
ATOM 2949 C C . ALA A 1 366 ? -11.414 -32.842 -2.161 1.00 73.62 366 ALA A C 1
ATOM 2951 O O . ALA A 1 366 ? -10.425 -32.740 -2.885 1.00 73.62 366 ALA A O 1
ATOM 2952 N N . SER A 1 367 ? -12.479 -33.565 -2.512 1.00 59.19 367 SER A N 1
ATOM 2953 C CA . SER A 1 367 ? -12.557 -34.360 -3.742 1.00 59.19 367 SER A CA 1
ATOM 2954 C C . SER A 1 367 ? -12.336 -33.496 -4.994 1.00 59.19 367 SER A C 1
ATOM 2956 O O . SER A 1 367 ? -13.218 -32.746 -5.417 1.00 59.19 367 SER A O 1
ATOM 2958 N N . GLY A 1 368 ? -11.152 -33.607 -5.593 1.00 43.41 368 GLY A N 1
ATOM 2959 C CA . GLY A 1 368 ? -10.766 -33.003 -6.865 1.00 43.41 368 GLY A CA 1
ATOM 2960 C C . GLY A 1 368 ? -9.843 -33.966 -7.614 1.00 43.41 368 GLY A C 1
ATOM 2961 O O . GLY A 1 368 ? -9.043 -34.625 -6.968 1.00 43.41 368 GLY A O 1
ATOM 2962 N N . LYS A 1 369 ? -10.050 -34.075 -8.937 1.00 38.66 369 LYS A N 1
ATOM 2963 C CA . LYS A 1 369 ? -9.437 -34.974 -9.947 1.00 38.66 369 LYS A CA 1
ATOM 2964 C C . LYS A 1 369 ? -8.234 -35.842 -9.516 1.00 38.66 369 LYS A C 1
ATOM 2966 O O . LYS A 1 369 ? -7.266 -35.336 -8.969 1.00 38.66 369 LYS A O 1
ATOM 2971 N N . LYS A 1 370 ? -8.289 -37.115 -9.942 1.00 41.19 370 LYS A N 1
ATOM 2972 C CA . LYS A 1 370 ? -7.372 -38.264 -9.736 1.00 41.19 370 LYS A CA 1
ATOM 2973 C C . LYS A 1 370 ? -5.858 -38.051 -9.955 1.00 41.19 370 LYS A C 1
ATOM 2975 O O . LYS A 1 370 ? -5.112 -38.986 -9.704 1.00 41.19 370 LYS A O 1
ATOM 2980 N N . ASP A 1 371 ? -5.403 -36.862 -10.332 1.00 40.88 371 ASP A N 1
ATOM 2981 C CA . ASP A 1 371 ? -4.002 -36.584 -10.660 1.00 40.88 371 ASP A CA 1
ATOM 2982 C C . ASP A 1 371 ? -3.439 -35.484 -9.744 1.00 40.88 371 ASP A C 1
ATOM 2984 O O . ASP A 1 371 ? -3.046 -34.407 -10.190 1.00 40.88 371 ASP A O 1
ATOM 2988 N N . SER A 1 372 ? -3.432 -35.721 -8.429 1.00 38.44 372 SER A N 1
ATOM 2989 C CA . SER A 1 372 ? -2.647 -34.919 -7.482 1.00 38.44 372 SER A CA 1
ATOM 2990 C C . SER A 1 372 ? -1.231 -35.480 -7.370 1.00 38.44 372 SER A C 1
ATOM 2992 O O . SER A 1 372 ? -0.829 -35.963 -6.323 1.00 38.44 372 SER A O 1
ATOM 2994 N N . PHE A 1 373 ? -0.451 -35.438 -8.449 1.00 41.66 373 PHE A N 1
ATOM 2995 C CA . PHE A 1 373 ? 0.952 -35.838 -8.361 1.00 41.66 373 PHE A CA 1
ATOM 2996 C C . PHE A 1 373 ? 1.761 -34.748 -7.648 1.00 41.66 373 PHE A C 1
ATOM 2998 O O . PHE A 1 373 ? 2.169 -33.750 -8.240 1.00 41.66 373 PHE A O 1
ATOM 3005 N N . PHE A 1 374 ? 1.996 -34.955 -6.352 1.00 40.66 374 PHE A N 1
ATOM 3006 C CA . PHE A 1 374 ? 3.158 -34.407 -5.663 1.00 40.66 374 PHE A CA 1
ATOM 3007 C C . PHE A 1 374 ? 4.398 -35.147 -6.183 1.00 40.66 374 PHE A C 1
ATOM 3009 O O . PHE A 1 374 ? 4.729 -36.218 -5.671 1.00 40.66 374 PHE A O 1
ATOM 3016 N N . HIS A 1 375 ? 5.029 -34.627 -7.238 1.00 39.88 375 HIS A N 1
ATOM 3017 C CA . HIS A 1 375 ? 6.327 -35.130 -7.698 1.00 39.88 375 HIS A CA 1
ATOM 3018 C C . HIS A 1 375 ? 7.463 -34.636 -6.816 1.00 39.88 375 HIS A C 1
ATOM 3020 O O . HIS A 1 375 ? 7.565 -33.406 -6.651 1.00 39.88 375 HIS A O 1
#

pLDDT: mean 83.33, std 14.16, range [33.0, 98.0]